Protein AF-0000000082330035 (afdb_homodimer)

Structure (mmCIF, N/CA/C/O backbone):
data_AF-0000000082330035-model_v1
#
loop_
_entity.id
_entity.type
_entity.pdbx_description
1 polymer 'Zinc-binding dehydrogenase'
#
loop_
_atom_site.group_PDB
_atom_site.id
_atom_site.type_symbol
_atom_site.label_atom_id
_atom_site.label_alt_id
_atom_site.label_comp_id
_atom_site.label_asym_id
_atom_site.label_entity_id
_atom_site.label_seq_id
_atom_site.pdbx_PDB_ins_code
_atom_site.Cartn_x
_atom_site.Cartn_y
_atom_site.Cartn_z
_atom_site.occupancy
_atom_site.B_iso_or_equiv
_atom_site.auth_seq_id
_atom_site.auth_comp_id
_atom_site.auth_asym_id
_atom_site.auth_atom_id
_atom_site.pdbx_PDB_model_num
ATOM 1 N N . MET A 1 1 ? -14.81 37.799 28.796 1 65.06 1 MET A N 1
ATOM 2 C CA . MET A 1 1 ? -14.021 37.525 27.598 1 65.06 1 MET A CA 1
ATOM 3 C C . MET A 1 1 ? -14.548 38.318 26.406 1 65.06 1 MET A C 1
ATOM 5 O O . MET A 1 1 ? -15.734 38.647 26.349 1 65.06 1 MET A O 1
ATOM 9 N N . ALA A 1 2 ? -13.606 38.836 25.528 1 78.05 2 ALA A N 1
ATOM 10 C CA . ALA A 1 2 ? -13.994 39.592 24.34 1 78.05 2 ALA A CA 1
ATOM 11 C C . ALA A 1 2 ? -14.872 38.752 23.417 1 78.05 2 ALA A C 1
ATOM 13 O O . ALA A 1 2 ? -14.653 37.548 23.268 1 78.05 2 ALA A O 1
ATOM 14 N N . SER A 1 3 ? -15.915 39.296 22.915 1 93.76 3 SER A N 1
ATOM 15 C CA . SER A 1 3 ? -16.848 38.614 22.023 1 93.76 3 SER A CA 1
ATOM 16 C C . SER A 1 3 ? -16.321 38.583 20.592 1 93.76 3 SER A C 1
ATOM 18 O O . SER A 1 3 ? -16.817 37.821 19.76 1 93.76 3 SER A O 1
ATOM 20 N N . GLU A 1 4 ? -15.315 39.419 20.377 1 96.88 4 GLU A N 1
ATOM 21 C CA . GLU A 1 4 ? -14.736 39.501 19.039 1 96.88 4 GLU A CA 1
ATOM 22 C C . GLU A 1 4 ? -13.227 39.279 19.076 1 96.88 4 GLU A C 1
ATOM 24 O O . GLU A 1 4 ? -12.595 39.449 20.12 1 96.88 4 GLU A O 1
ATOM 29 N N . MET A 1 5 ? -12.756 38.856 17.929 1 97.4 5 MET A N 1
ATOM 30 C CA . MET A 1 5 ? -11.322 38.603 17.821 1 97.4 5 MET A CA 1
ATOM 31 C C . MET A 1 5 ? -10.791 39.057 16.465 1 97.4 5 MET A C 1
ATOM 33 O O . MET A 1 5 ? -11.558 39.217 15.515 1 97.4 5 MET A O 1
ATOM 37 N N . THR A 1 6 ? -9.503 39.283 16.487 1 97.59 6 THR A N 1
ATOM 38 C CA . THR A 1 6 ? -8.8 39.518 15.231 1 97.59 6 THR A CA 1
ATOM 39 C C . THR A 1 6 ? -8.511 38.2 14.518 1 97.59 6 THR A C 1
ATOM 41 O O . THR A 1 6 ? -8.128 37.215 15.154 1 97.59 6 THR A O 1
ATOM 44 N N . ALA A 1 7 ? -8.755 38.134 13.197 1 98.23 7 ALA A N 1
ATOM 45 C CA . ALA A 1 7 ? -8.444 36.986 12.35 1 98.23 7 ALA A CA 1
ATOM 46 C C . ALA A 1 7 ? -7.898 37.434 10.997 1 98.23 7 ALA A C 1
ATOM 48 O O . ALA A 1 7 ? -8.143 38.562 10.564 1 98.23 7 ALA A O 1
ATOM 49 N N . HIS A 1 8 ? -7.078 36.693 10.404 1 98.57 8 HIS A N 1
ATOM 50 C CA . HIS A 1 8 ? -6.641 36.85 9.022 1 98.57 8 HIS A CA 1
ATOM 51 C C . HIS A 1 8 ? -7.364 35.873 8.101 1 98.57 8 HIS A C 1
ATOM 53 O O . HIS A 1 8 ? -7.158 34.66 8.19 1 98.57 8 HIS A O 1
ATOM 59 N N . VAL A 1 9 ? -8.205 36.363 7.219 1 98.65 9 VAL A N 1
ATOM 60 C CA . VAL A 1 9 ? -9.11 35.502 6.463 1 98.65 9 VAL A CA 1
ATOM 61 C C . VAL A 1 9 ? -8.943 35.762 4.968 1 98.65 9 VAL A C 1
ATOM 63 O O . VAL A 1 9 ? -8.337 36.76 4.569 1 98.65 9 VAL A O 1
ATOM 66 N N . ILE A 1 10 ? -9.384 34.821 4.184 1 98.69 10 ILE A N 1
ATOM 67 C CA . ILE A 1 10 ? -9.571 35.047 2.755 1 98.69 10 ILE A CA 1
ATOM 68 C C . ILE A 1 10 ? -11.06 35.01 2.417 1 98.69 10 ILE A C 1
ATOM 70 O O . ILE A 1 10 ? -11.814 34.222 2.994 1 98.69 10 ILE A O 1
ATOM 74 N N . GLU A 1 11 ? -11.512 35.899 1.521 1 98.32 11 GLU A N 1
ATOM 75 C CA . GLU A 1 11 ? -12.903 35.945 1.08 1 98.32 11 GLU A CA 1
ATOM 76 C C . GLU A 1 11 ? -13.08 35.244 -0.264 1 98.32 11 GLU A C 1
ATOM 78 O O . GLU A 1 11 ? -14.207 34.975 -0.686 1 98.32 11 GLU A O 1
ATOM 83 N N . GLU A 1 12 ? -12.011 34.975 -0.897 1 98.4 12 GLU A N 1
ATOM 84 C CA . GLU A 1 12 ? -11.926 34.282 -2.179 1 98.4 12 GLU A CA 1
ATOM 85 C C . GLU A 1 12 ? -10.54 33.677 -2.388 1 98.4 12 GLU A C 1
ATOM 87 O O . GLU A 1 12 ? -9.583 34.055 -1.71 1 98.4 12 GLU A O 1
ATOM 92 N N . PHE A 1 13 ? -10.519 32.781 -3.251 1 98.57 13 PHE A N 1
ATOM 93 C CA . PHE A 1 13 ? -9.227 32.204 -3.605 1 98.57 13 PHE A CA 1
ATOM 94 C C . PHE A 1 13 ? -8.356 33.228 -4.323 1 98.57 13 PHE A C 1
ATOM 96 O O . PHE A 1 13 ? -8.869 34.162 -4.943 1 98.57 13 PHE A O 1
ATOM 103 N N . GLY A 1 14 ? -6.985 33.051 -4.238 1 98.2 14 GLY A N 1
ATOM 104 C CA . GLY A 1 14 ? -6.116 33.978 -4.947 1 98.2 14 GLY A CA 1
ATOM 105 C C . GLY A 1 14 ? -4.661 33.868 -4.531 1 98.2 14 GLY A C 1
ATOM 106 O O . GLY A 1 14 ? -4.271 32.906 -3.867 1 98.2 14 GLY A O 1
ATOM 107 N N . ASP A 1 15 ? -3.872 34.859 -5.016 1 97.94 15 ASP A N 1
ATOM 108 C CA . ASP A 1 15 ? -2.472 34.965 -4.619 1 97.94 15 ASP A CA 1
ATOM 109 C C . ASP A 1 15 ? -2.346 35.385 -3.156 1 97.94 15 ASP A C 1
ATOM 111 O O . ASP A 1 15 ? -3.348 35.671 -2.498 1 97.94 15 ASP A O 1
ATOM 115 N N . PRO A 1 16 ? -1.198 35.431 -2.583 1 98.11 16 PRO A N 1
ATOM 116 C CA . PRO A 1 16 ? -1.013 35.662 -1.148 1 98.11 16 PRO A CA 1
ATOM 117 C C . PRO A 1 16 ? -1.613 36.986 -0.682 1 98.11 16 PRO A C 1
ATOM 119 O O . PRO A 1 16 ? -1.894 37.156 0.508 1 98.11 16 PRO A O 1
ATOM 122 N N . ASP A 1 17 ? -1.879 37.882 -1.517 1 97.7 17 ASP A N 1
ATOM 123 C CA . ASP A 1 17 ? -2.379 39.201 -1.14 1 97.7 17 ASP A CA 1
ATOM 124 C C . ASP A 1 17 ? -3.87 39.151 -0.816 1 97.7 17 ASP A C 1
ATOM 126 O O . ASP A 1 17 ? -4.457 40.158 -0.413 1 97.7 17 ASP A O 1
ATOM 130 N N . VAL A 1 18 ? -4.486 38.016 -0.897 1 98.42 18 VAL A N 1
ATOM 131 C CA . VAL A 1 18 ? -5.922 37.875 -0.679 1 98.42 18 VAL A CA 1
ATOM 132 C C . VAL A 1 18 ? -6.222 37.898 0.818 1 98.42 18 VAL A C 1
ATOM 134 O O . VAL A 1 18 ? -7.378 38.039 1.224 1 98.42 18 VAL A O 1
ATOM 137 N N . PHE A 1 19 ? -5.236 37.755 1.682 1 98.6 19 PHE A N 1
ATOM 138 C CA . PHE A 1 19 ? -5.467 37.757 3.122 1 98.6 19 PHE A CA 1
ATOM 139 C C . PHE A 1 19 ? -5.907 39.136 3.597 1 98.6 19 PHE A C 1
ATOM 141 O O . PHE A 1 19 ? -5.345 40.151 3.18 1 98.6 19 PHE A O 1
ATOM 148 N N . GLU A 1 20 ? -6.843 39.16 4.507 1 98.18 20 GLU A N 1
ATOM 149 C CA . GLU A 1 20 ? -7.323 40.387 5.136 1 98.18 20 GLU A CA 1
ATOM 150 C C . GLU A 1 20 ? -7.439 40.222 6.648 1 98.18 20 GLU A C 1
ATOM 152 O O . GLU A 1 20 ? -7.97 39.219 7.13 1 98.18 20 GLU A O 1
ATOM 157 N N . ARG A 1 21 ? -6.9 41.159 7.326 1 97.84 21 ARG A N 1
ATOM 158 C CA . ARG A 1 21 ? -7.135 41.24 8.764 1 97.84 21 ARG A CA 1
ATOM 159 C C . ARG A 1 21 ? -8.544 41.742 9.06 1 97.84 21 ARG A C 1
ATOM 161 O O . ARG A 1 21 ? -8.958 42.784 8.547 1 97.84 21 ARG A O 1
ATOM 168 N N . THR A 1 22 ? -9.244 41.019 9.814 1 97.67 22 THR A N 1
ATOM 169 C CA . THR A 1 22 ? -10.625 41.401 10.088 1 97.67 22 THR A CA 1
ATOM 170 C C . THR A 1 22 ? -11.01 41.047 11.521 1 97.67 22 THR A C 1
ATOM 172 O O . THR A 1 22 ? -10.193 40.513 12.275 1 97.67 22 THR A O 1
ATOM 175 N N . THR A 1 23 ? -12.153 41.515 11.902 1 97.66 23 THR A N 1
ATOM 176 C CA . THR A 1 23 ? -12.735 41.19 13.199 1 97.66 23 THR A CA 1
ATOM 177 C C . THR A 1 23 ? -13.889 40.203 13.042 1 97.66 23 THR A C 1
ATOM 179 O O . THR A 1 23 ? -14.787 40.414 12.225 1 97.66 23 THR A O 1
ATOM 182 N N . VAL A 1 24 ? -13.779 39.132 13.763 1 97.01 24 VAL A N 1
ATOM 183 C CA . VAL A 1 24 ? -14.832 38.122 13.73 1 97.01 24 VAL A CA 1
ATOM 184 C C . VAL A 1 24 ? -15.244 37.758 15.154 1 97.01 24 VAL A C 1
ATOM 186 O O . VAL A 1 24 ? -14.579 38.145 16.118 1 97.01 24 VAL A O 1
ATOM 189 N N . ASP A 1 25 ? -16.323 37.054 15.287 1 96.6 25 ASP A N 1
ATOM 190 C CA . ASP A 1 25 ? -16.774 36.603 16.6 1 96.6 25 ASP A CA 1
ATOM 191 C C . ASP A 1 25 ? -15.84 35.535 17.165 1 96.6 25 ASP A C 1
ATOM 193 O O . ASP A 1 25 ? -15.33 34.694 16.423 1 96.6 25 ASP A O 1
ATOM 197 N N . VAL A 1 26 ? -15.66 35.621 18.427 1 97.84 26 VAL A N 1
ATOM 198 C CA . VAL A 1 26 ? -14.962 34.522 19.086 1 97.84 26 VAL A CA 1
ATOM 199 C C . VAL A 1 26 ? -15.839 33.272 19.077 1 97.84 26 VAL A C 1
ATOM 201 O O . VAL A 1 26 ? -16.982 33.305 19.538 1 97.84 26 VAL A O 1
ATOM 204 N N . PRO A 1 27 ? -15.386 32.194 18.543 1 96.79 27 PRO A N 1
ATOM 205 C CA . PRO A 1 27 ? -16.208 30.983 18.5 1 96.79 27 PRO A CA 1
ATOM 206 C C . PRO A 1 27 ? -16.306 30.288 19.855 1 96.79 27 PRO A C 1
ATOM 208 O O . PRO A 1 27 ? -15.325 30.242 20.602 1 96.79 27 PRO A O 1
ATOM 211 N N . ASP A 1 28 ? -17.439 29.787 20.169 1 97.19 28 ASP A N 1
ATOM 212 C CA . ASP A 1 28 ? -17.619 28.952 21.353 1 97.19 28 ASP A CA 1
ATOM 213 C C . ASP A 1 28 ? -17.416 27.476 21.02 1 97.19 28 ASP A C 1
ATOM 215 O O . ASP A 1 28 ? -17.849 27.006 19.965 1 97.19 28 ASP A O 1
ATOM 219 N N . PRO A 1 29 ? -16.759 26.794 21.918 1 98.13 29 PRO A N 1
ATOM 220 C CA . PRO A 1 29 ? -16.611 25.362 21.65 1 98.13 29 PRO A CA 1
ATOM 221 C C . PRO A 1 29 ? -17.905 24.582 21.874 1 98.13 29 PRO A C 1
ATOM 223 O O . PRO A 1 29 ? -18.667 24.895 22.792 1 98.13 29 PRO A O 1
ATOM 226 N N . GLY A 1 30 ? -18.182 23.64 21 1 98.17 30 GLY A N 1
ATOM 227 C CA . GLY A 1 30 ? -19.252 22.683 21.238 1 98.17 30 GLY A CA 1
ATOM 228 C C . GLY A 1 30 ? -18.931 21.692 22.341 1 98.17 30 GLY A C 1
ATOM 229 O O . GLY A 1 30 ? -17.868 21.768 22.961 1 98.17 30 GLY A O 1
ATOM 230 N N . PRO A 1 31 ? -19.82 20.72 22.573 1 98.43 31 PRO A N 1
ATOM 231 C CA . PRO A 1 31 ? -19.695 19.807 23.712 1 98.43 31 PRO A CA 1
ATOM 232 C C . PRO A 1 31 ? -18.405 18.991 23.676 1 98.43 31 PRO A C 1
ATOM 234 O O . PRO A 1 31 ? -17.806 18.73 24.722 1 98.43 31 PRO A O 1
ATOM 237 N N . GLU A 1 32 ? -17.936 18.617 22.525 1 98.56 32 GLU A N 1
ATOM 238 C CA . GLU A 1 32 ? -16.76 17.761 22.401 1 98.56 32 GLU A CA 1
ATOM 239 C C . GLU A 1 32 ? -15.558 18.546 21.884 1 98.56 32 GLU A C 1
ATOM 241 O O . GLU A 1 32 ? -14.599 17.961 21.376 1 98.56 32 GLU A O 1
ATOM 246 N N . GLU A 1 33 ? -15.603 19.863 22.005 1 98.73 33 GLU A N 1
ATOM 247 C CA . GLU A 1 33 ? -14.583 20.737 21.432 1 98.73 33 GLU A CA 1
ATOM 248 C C . GLU A 1 33 ? -13.883 21.552 22.516 1 98.73 33 GLU A C 1
ATOM 250 O O . GLU A 1 33 ? -14.377 21.654 23.64 1 98.73 33 GLU A O 1
ATOM 255 N N . ILE A 1 34 ? -12.748 22.08 22.179 1 98.85 34 ILE A N 1
ATOM 256 C CA . ILE A 1 34 ? -12.08 23.063 23.026 1 98.85 34 ILE A CA 1
ATOM 257 C C . ILE A 1 34 ? -11.738 24.304 22.204 1 98.85 34 ILE A C 1
ATOM 259 O O . ILE A 1 34 ? -11.629 24.233 20.977 1 98.85 34 ILE A O 1
ATOM 263 N N . ARG A 1 35 ? -11.619 25.367 22.871 1 98.77 35 ARG A N 1
ATOM 264 C CA . ARG A 1 35 ? -11.111 26.607 22.293 1 98.77 35 ARG A CA 1
ATOM 265 C C . ARG A 1 35 ? -9.7 26.905 22.788 1 98.77 35 ARG A C 1
ATOM 267 O O . ARG A 1 35 ? -9.419 26.791 23.983 1 98.77 35 ARG A O 1
ATOM 274 N N . VAL A 1 36 ? -8.901 27.21 21.942 1 98.87 36 VAL A N 1
ATOM 275 C CA . VAL A 1 36 ? -7.49 27.44 22.235 1 98.87 36 VAL A CA 1
ATOM 276 C C . VAL A 1 36 ? -7.112 28.873 21.869 1 98.87 36 VAL A C 1
ATOM 278 O O . VAL A 1 36 ? -7.41 29.338 20.766 1 98.87 36 VAL A O 1
ATOM 281 N N . GLU A 1 37 ? -6.574 29.595 22.804 1 98.83 37 GLU A N 1
ATOM 282 C CA . GLU A 1 37 ? -5.901 30.85 22.483 1 98.83 37 GLU A CA 1
ATOM 283 C C . GLU A 1 37 ? -4.611 30.602 21.707 1 98.83 37 GLU A C 1
ATOM 285 O O . GLU A 1 37 ? -3.665 30.016 22.237 1 98.83 37 GLU A O 1
ATOM 290 N N . VAL A 1 38 ? -4.577 31.087 20.499 1 98.88 38 VAL A N 1
ATOM 291 C CA . VAL A 1 38 ? -3.506 30.72 19.578 1 98.88 38 VAL A CA 1
ATOM 292 C C . VAL A 1 38 ? -2.235 31.49 19.929 1 98.88 38 VAL A C 1
ATOM 294 O O . VAL A 1 38 ? -2.243 32.722 19.981 1 98.88 38 VAL A O 1
ATOM 297 N N . VAL A 1 39 ? -1.237 30.744 20.141 1 98.9 39 VAL A N 1
ATOM 298 C CA . VAL A 1 39 ? 0.076 31.334 20.375 1 98.9 39 VAL A CA 1
ATOM 299 C C . VAL A 1 39 ? 0.863 31.38 19.067 1 98.9 39 VAL A C 1
ATOM 301 O O . VAL A 1 39 ? 1.563 32.357 18.79 1 98.9 39 VAL A O 1
ATOM 304 N N . ALA A 1 40 ? 0.747 30.339 18.273 1 98.93 40 ALA A N 1
ATOM 305 C CA . ALA A 1 40 ? 1.479 30.269 17.011 1 98.93 40 ALA A CA 1
ATOM 306 C C . ALA A 1 40 ? 0.829 29.274 16.054 1 98.93 40 ALA A C 1
ATOM 308 O O . ALA A 1 40 ? 0.046 28.42 16.475 1 98.93 40 ALA A O 1
ATOM 309 N N . THR A 1 41 ? 1.063 29.417 14.818 1 98.87 41 THR A N 1
ATOM 310 C CA . THR A 1 41 ? 0.762 28.48 13.741 1 98.87 41 THR A CA 1
ATOM 311 C C . THR A 1 41 ? 1.962 28.321 12.812 1 98.87 41 THR A C 1
ATOM 313 O O . THR A 1 41 ? 2.988 28.978 12.996 1 98.87 41 THR A O 1
ATOM 316 N N . SER A 1 42 ? 1.9 27.393 11.887 1 98.8 42 SER A N 1
ATOM 317 C CA . SER A 1 42 ? 2.96 27.217 10.9 1 98.8 42 SER A CA 1
ATOM 318 C C . SER A 1 42 ? 2.386 26.976 9.508 1 98.8 42 SER A C 1
ATOM 320 O O . SER A 1 42 ? 1.212 26.627 9.367 1 98.8 42 SER A O 1
ATOM 322 N N . LEU A 1 43 ? 3.212 27.254 8.529 1 98.52 43 LEU A N 1
ATOM 323 C CA . LEU A 1 43 ? 2.78 27.137 7.14 1 98.52 43 LEU A CA 1
ATOM 324 C C . LEU A 1 43 ? 3.007 25.723 6.617 1 98.52 43 LEU A C 1
ATOM 326 O O . LEU A 1 43 ? 4.057 25.125 6.866 1 98.52 43 LEU A O 1
ATOM 330 N N . ASN A 1 44 ? 2.062 25.208 5.959 1 97.51 44 ASN A N 1
ATOM 331 C CA . ASN A 1 44 ? 2.14 23.954 5.216 1 97.51 44 ASN A CA 1
ATOM 332 C C . ASN A 1 44 ? 1.724 24.138 3.76 1 97.51 44 ASN A C 1
ATOM 334 O O . ASN A 1 44 ? 0.959 25.049 3.439 1 97.51 44 ASN A O 1
ATOM 338 N N . PRO A 1 45 ? 2.174 23.288 2.869 1 95.11 45 PRO A N 1
ATOM 339 C CA . PRO A 1 45 ? 1.754 23.373 1.468 1 95.11 45 PRO A CA 1
ATOM 340 C C . PRO A 1 45 ? 0.236 23.333 1.304 1 95.11 45 PRO A C 1
ATOM 342 O O . PRO A 1 45 ? -0.313 24.019 0.438 1 95.11 45 PRO A O 1
ATOM 345 N N . VAL A 1 46 ? -0.459 22.586 2.106 1 95.54 46 VAL A N 1
ATOM 346 C CA . VAL A 1 46 ? -1.911 22.476 2.01 1 95.54 46 VAL A CA 1
ATOM 347 C C . VAL A 1 46 ? -2.55 23.843 2.241 1 95.54 46 VAL A C 1
ATOM 349 O O . VAL A 1 46 ? -3.587 24.159 1.653 1 95.54 46 VAL A O 1
ATOM 352 N N . ASP A 1 47 ? -1.92 24.675 3.024 1 97.75 47 ASP A N 1
ATOM 353 C CA . ASP A 1 47 ? -2.452 26.004 3.31 1 97.75 47 ASP A CA 1
ATOM 354 C C . ASP A 1 47 ? -2.499 26.861 2.047 1 97.75 47 ASP A C 1
ATOM 356 O O . ASP A 1 47 ? -3.526 27.471 1.743 1 97.75 47 ASP A O 1
ATOM 360 N N . TYR A 1 48 ? -1.377 26.912 1.337 1 97.14 48 TYR A N 1
ATOM 361 C CA . TYR A 1 48 ? -1.398 27.786 0.17 1 97.14 48 TYR A CA 1
ATOM 362 C C . TYR A 1 48 ? -2.1 27.113 -1.003 1 97.14 48 TYR A C 1
ATOM 364 O O . TYR A 1 48 ? -2.604 27.789 -1.904 1 97.14 48 TYR A O 1
ATOM 372 N N . LYS A 1 49 ? -2.173 25.783 -1.035 1 95.42 49 LYS A N 1
ATOM 373 C CA . LYS A 1 49 ? -2.983 25.132 -2.061 1 95.42 49 LYS A CA 1
ATOM 374 C C . LYS A 1 49 ? -4.463 25.46 -1.883 1 95.42 49 LYS A C 1
ATOM 376 O O . LYS A 1 49 ? -5.18 25.668 -2.864 1 95.42 49 LYS A O 1
ATOM 381 N N . ILE A 1 50 ? -4.912 25.443 -0.65 1 97.25 50 ILE A N 1
ATOM 382 C CA . ILE A 1 50 ? -6.286 25.835 -0.358 1 97.25 50 ILE A CA 1
ATOM 383 C C . ILE A 1 50 ? -6.496 27.3 -0.735 1 97.25 50 ILE A C 1
ATOM 385 O O . ILE A 1 50 ? -7.455 27.637 -1.434 1 97.25 50 ILE A O 1
ATOM 389 N N . ARG A 1 51 ? -5.611 28.118 -0.342 1 98.41 51 ARG A N 1
ATOM 390 C CA . ARG A 1 51 ? -5.724 29.546 -0.619 1 98.41 51 ARG A CA 1
ATOM 391 C C . ARG A 1 51 ? -5.836 29.806 -2.118 1 98.41 51 ARG A C 1
ATOM 393 O O . ARG A 1 51 ? -6.626 30.648 -2.55 1 98.41 51 ARG A O 1
ATOM 400 N N . GLN A 1 52 ? -5.088 29.05 -2.893 1 98.02 52 GLN A N 1
ATOM 401 C CA . GLN A 1 52 ? -5.014 29.214 -4.341 1 98.02 52 GLN A CA 1
ATOM 402 C C . GLN A 1 52 ? -6.272 28.681 -5.02 1 98.02 52 GLN A C 1
ATOM 404 O O . GLN A 1 52 ? -6.51 28.953 -6.199 1 98.02 52 GLN A O 1
ATOM 409 N N . GLY A 1 53 ? -7.048 27.914 -4.346 1 97.18 53 GLY A N 1
ATOM 410 C CA . GLY A 1 53 ? -8.198 27.257 -4.948 1 97.18 53 GLY A CA 1
ATOM 411 C C . GLY A 1 53 ? -7.834 25.994 -5.706 1 97.18 53 GLY A C 1
ATOM 412 O O . GLY A 1 53 ? -8.598 25.531 -6.554 1 97.18 53 GLY A O 1
ATOM 413 N N . ALA A 1 54 ? -6.684 25.451 -5.432 1 93.52 54 ALA A N 1
ATOM 414 C CA . ALA A 1 54 ? -6.242 24.229 -6.1 1 93.52 54 ALA A CA 1
ATOM 415 C C . ALA A 1 54 ? -6.979 23.009 -5.555 1 93.52 54 ALA A C 1
ATOM 417 O O . ALA A 1 54 ? -7.131 22.004 -6.254 1 93.52 54 ALA A O 1
ATOM 418 N N . ILE A 1 55 ? -7.41 23.053 -4.293 1 93.23 55 ILE A N 1
ATOM 419 C CA . ILE A 1 55 ? -8.207 22.021 -3.638 1 93.23 55 ILE A CA 1
ATOM 420 C C . ILE A 1 55 ? -9.393 22.661 -2.921 1 93.23 55 ILE A C 1
ATOM 422 O O . ILE A 1 55 ? -9.487 22.606 -1.692 1 93.23 55 ILE A O 1
ATOM 426 N N . PRO A 1 56 ? -10.255 23.118 -3.669 1 94.08 56 PRO A N 1
ATOM 427 C CA . PRO A 1 56 ? -11.341 23.928 -3.112 1 94.08 56 PRO A CA 1
ATOM 428 C C . PRO A 1 56 ? -12.21 23.151 -2.126 1 94.08 56 PRO A C 1
ATOM 430 O O . PRO A 1 56 ? -12.757 23.736 -1.186 1 94.08 56 PRO A O 1
ATOM 433 N N . ASP A 1 57 ? -12.274 21.896 -2.282 1 93.24 57 ASP A N 1
ATOM 434 C CA . A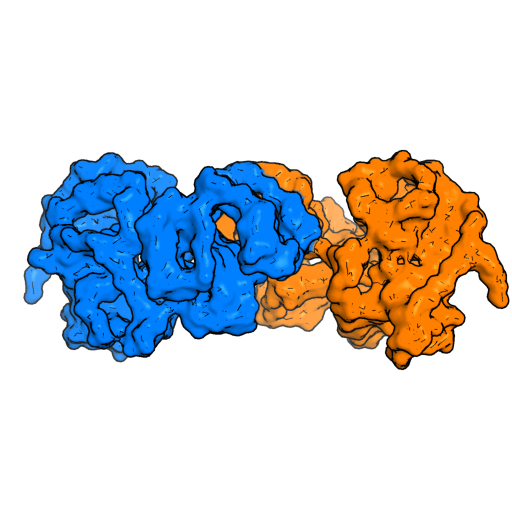SP A 1 57 ? -13.12 21.074 -1.422 1 93.24 57 ASP A CA 1
ATOM 435 C C . ASP A 1 57 ? -12.559 21.005 -0.004 1 93.24 57 ASP A C 1
ATOM 437 O O . ASP A 1 57 ? -13.257 20.597 0.927 1 93.24 57 ASP A O 1
ATOM 441 N N . PHE A 1 58 ? -11.35 21.391 0.173 1 95.75 58 PHE A N 1
ATOM 442 C CA . PHE A 1 58 ? -10.707 21.378 1.482 1 95.75 58 PHE A CA 1
ATOM 443 C C . PHE A 1 58 ? -10.904 22.711 2.194 1 95.75 58 PHE A C 1
ATOM 445 O O . PHE A 1 58 ? -10.656 22.821 3.397 1 95.75 58 PHE A O 1
ATOM 452 N N . 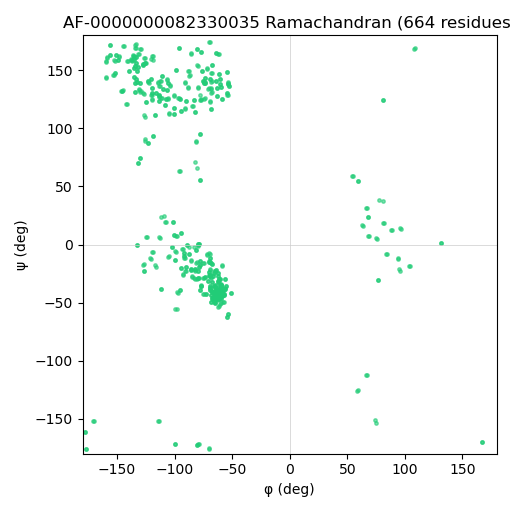ALA A 1 59 ? -11.356 23.666 1.517 1 97.31 59 ALA A N 1
ATOM 453 C CA . ALA A 1 59 ? -11.389 25.021 2.063 1 97.31 59 ALA A CA 1
ATOM 454 C C . ALA A 1 59 ? -12.48 25.159 3.121 1 97.31 59 ALA A C 1
ATOM 456 O O . ALA A 1 59 ? -13.587 24.642 2.951 1 97.31 59 ALA A O 1
ATOM 457 N N . PRO A 1 60 ? -12.184 25.876 4.229 1 97.83 60 PRO A N 1
ATOM 458 C CA . PRO A 1 60 ? -13.277 26.311 5.102 1 97.83 60 PRO A CA 1
ATOM 459 C C . PRO A 1 60 ? -14.259 27.244 4.397 1 97.83 60 PRO A C 1
ATOM 461 O O . PRO A 1 60 ? -13.961 27.758 3.316 1 97.83 60 PRO A O 1
ATOM 464 N N . GLU A 1 61 ? -15.374 27.397 4.991 1 97.26 61 GLU A N 1
ATOM 465 C CA . GLU A 1 61 ? -16.331 28.357 4.45 1 97.26 61 GLU A CA 1
ATOM 466 C C . GLU A 1 61 ? -15.78 29.779 4.508 1 97.26 61 GLU A C 1
ATOM 468 O O . GLU A 1 61 ? -15.169 30.173 5.504 1 97.26 61 GLU A O 1
ATOM 473 N N . PHE A 1 62 ? -16.026 30.514 3.534 1 97.51 62 PHE A N 1
ATOM 474 C CA . PHE A 1 62 ? -15.614 31.913 3.515 1 97.51 62 PHE A CA 1
ATOM 475 C C . PHE A 1 62 ? -16.462 32.74 4.473 1 97.51 62 PHE A C 1
ATOM 477 O O . PHE A 1 62 ? -17.662 32.499 4.615 1 97.51 62 PHE A O 1
ATOM 484 N N . PRO A 1 63 ? -15.977 33.868 5.08 1 97.96 63 PRO A N 1
ATOM 485 C CA . PRO A 1 63 ? -14.544 34.163 5.142 1 97.96 63 PRO A CA 1
ATOM 486 C C . PRO A 1 63 ? -13.745 33.066 5.842 1 97.96 63 PRO A C 1
ATOM 488 O O . PRO A 1 63 ? -14.067 32.688 6.971 1 97.96 63 PRO A O 1
ATOM 491 N N . ALA A 1 64 ? -12.752 32.571 5.138 1 98.59 64 ALA A N 1
ATOM 492 C CA . ALA A 1 64 ? -12.038 31.378 5.586 1 98.59 64 ALA A CA 1
ATOM 493 C C . ALA A 1 64 ? -10.779 31.752 6.362 1 98.59 64 ALA A C 1
ATOM 495 O O . ALA A 1 64 ? -9.941 32.51 5.869 1 98.59 64 ALA A O 1
ATOM 496 N N . THR A 1 65 ? -10.656 31.257 7.562 1 98.75 65 THR A N 1
ATOM 497 C CA . THR A 1 65 ? -9.402 31.285 8.306 1 98.75 65 THR A CA 1
ATOM 498 C C . THR A 1 65 ? -8.58 30.03 8.029 1 98.75 65 THR A C 1
ATOM 500 O O . THR A 1 65 ? -9.034 28.914 8.291 1 98.75 65 THR A O 1
ATOM 503 N N . LEU A 1 66 ? -7.374 30.228 7.571 1 98.6 66 LEU A N 1
ATOM 504 C CA . LEU A 1 66 ? -6.551 29.1 7.151 1 98.6 66 LEU A CA 1
ATOM 505 C C . LEU A 1 66 ? -5.554 28.718 8.24 1 98.6 66 LEU A C 1
ATOM 507 O O . LEU A 1 66 ? -5.722 29.096 9.401 1 98.6 66 LEU A O 1
ATOM 511 N N . HIS A 1 67 ? -4.621 27.79 7.845 1 98.77 67 HIS A N 1
ATOM 512 C CA . HIS A 1 67 ? -3.552 27.208 8.648 1 98.77 67 HIS A CA 1
ATOM 513 C C . HIS A 1 67 ? -4.075 26.075 9.525 1 98.77 67 HIS A C 1
ATOM 515 O O . HIS A 1 67 ? -4.919 26.298 10.396 1 98.77 67 HIS A O 1
ATOM 521 N N . CYS A 1 68 ? -3.456 24.942 9.365 1 98.7 68 CYS A N 1
ATOM 522 C CA . CYS A 1 68 ? -3.908 23.704 9.989 1 98.7 68 CYS A CA 1
ATOM 523 C C . CYS A 1 68 ? -3.223 23.489 11.333 1 98.7 68 CYS A C 1
ATOM 525 O O . CYS A 1 68 ? -3.787 22.858 12.229 1 98.7 68 CYS A O 1
ATOM 527 N N . ASP A 1 69 ? -2.064 24.039 11.518 1 98.84 69 ASP A N 1
ATOM 528 C CA . ASP A 1 69 ? -1.26 23.855 12.722 1 98.84 69 ASP A CA 1
ATOM 529 C C . ASP A 1 69 ? -1.633 24.877 13.793 1 98.84 69 ASP A C 1
ATOM 531 O O . ASP A 1 69 ? -1.874 26.046 13.486 1 98.84 69 ASP A O 1
ATOM 535 N N . VAL A 1 70 ? -1.55 24.401 15.017 1 98.9 70 VAL A N 1
ATOM 536 C CA . VAL A 1 70 ? -1.717 25.384 16.082 1 98.9 70 VAL A CA 1
ATOM 537 C C . VAL A 1 70 ? -0.971 24.924 17.333 1 98.9 70 VAL A C 1
ATOM 539 O O . VAL A 1 70 ? -0.864 23.723 17.593 1 98.9 70 VAL A O 1
ATOM 542 N N . ALA A 1 71 ? -0.442 25.801 18.067 1 98.94 71 ALA A N 1
ATOM 543 C CA . ALA A 1 71 ? -0.055 25.661 19.468 1 98.94 71 ALA A CA 1
ATOM 544 C C . ALA A 1 71 ? -0.599 26.814 20.306 1 98.94 71 ALA A C 1
ATOM 546 O O . ALA A 1 71 ? -0.596 27.966 19.864 1 98.94 71 ALA A O 1
ATOM 547 N N . GLY A 1 72 ? -1.064 26.506 21.459 1 98.9 72 GLY A N 1
ATOM 548 C CA . GLY A 1 72 ? -1.654 27.55 22.28 1 98.9 72 GLY A CA 1
ATOM 549 C C . GLY A 1 72 ? -2.12 27.052 23.636 1 98.9 72 GLY A C 1
ATOM 550 O O . GLY A 1 72 ? -1.633 26.033 24.129 1 98.9 72 GLY A O 1
ATOM 551 N N . VAL A 1 73 ? -2.999 27.874 24.229 1 98.9 73 VAL A N 1
ATOM 552 C CA . VAL A 1 73 ? -3.484 27.603 25.578 1 98.9 73 VAL A CA 1
ATOM 553 C C . VAL A 1 73 ? -5.001 27.429 25.556 1 98.9 73 VAL A C 1
ATOM 555 O O . VAL A 1 73 ? -5.719 28.256 24.99 1 98.9 73 VAL A O 1
ATOM 558 N N . VAL A 1 74 ? -5.422 26.346 26.171 1 98.9 74 VAL A N 1
ATOM 559 C CA . VAL A 1 74 ? -6.861 26.119 26.251 1 98.9 74 VAL A CA 1
ATOM 560 C C . VAL A 1 74 ? -7.517 27.235 27.061 1 98.9 74 VAL A C 1
ATOM 562 O O . VAL A 1 74 ? -7.096 27.526 28.183 1 98.9 74 VAL A O 1
ATOM 565 N N . ASP A 1 75 ? -8.522 27.793 26.443 1 97.78 75 ASP A N 1
ATOM 566 C CA . ASP A 1 75 ? -9.173 28.89 27.153 1 97.78 75 ASP A CA 1
ATOM 567 C C . ASP A 1 75 ? -10.622 28.544 27.486 1 97.78 75 ASP A C 1
ATOM 569 O O . ASP A 1 75 ? -11.238 29.186 28.34 1 97.78 75 ASP A O 1
ATOM 573 N N . ALA A 1 76 ? -11.183 27.591 26.817 1 98.35 76 ALA A N 1
ATOM 574 C CA . ALA A 1 76 ? -12.525 27.088 27.096 1 98.35 76 ALA A CA 1
ATOM 575 C C . ALA A 1 76 ? -12.656 25.621 26.694 1 98.35 76 ALA A C 1
ATOM 577 O O . ALA A 1 76 ? -12.02 25.175 25.737 1 98.35 76 ALA A O 1
ATOM 578 N N . VAL A 1 77 ? -13.487 24.886 27.447 1 98.47 77 VAL A N 1
ATOM 579 C CA . VAL A 1 77 ? -13.658 23.454 27.225 1 98.47 77 VAL A CA 1
ATOM 580 C C . VAL A 1 77 ? -15.146 23.117 27.153 1 98.47 77 VAL A C 1
ATOM 582 O O . VAL A 1 77 ? -15.943 23.623 27.946 1 98.47 77 VAL A O 1
ATOM 585 N N . GLY A 1 78 ? -15.503 22.313 26.133 1 98.39 78 GLY A N 1
ATOM 586 C CA . GLY A 1 78 ? -16.874 21.839 26.042 1 98.39 78 GLY A CA 1
ATOM 587 C C . GLY A 1 78 ? -17.272 20.937 27.195 1 98.39 78 GLY A C 1
ATOM 588 O O . GLY A 1 78 ? -16.413 20.354 27.859 1 98.39 78 GLY A O 1
ATOM 589 N N . GLU A 1 79 ? -18.586 20.731 27.322 1 98 79 GLU A N 1
ATOM 590 C CA . GLU A 1 79 ? -19.134 20.05 28.491 1 98 79 GLU A CA 1
ATOM 591 C C . GLU A 1 79 ? -18.779 18.566 28.482 1 98 79 GLU A C 1
ATOM 593 O O . GLU A 1 79 ? -18.733 17.927 29.535 1 98 79 GLU A O 1
ATOM 598 N N . ALA A 1 80 ? -18.486 17.98 27.322 1 98.19 80 ALA A N 1
ATOM 599 C CA . ALA A 1 80 ? -18.23 16.546 27.224 1 98.19 80 ALA A CA 1
ATOM 600 C C . ALA A 1 80 ? -16.733 16.258 27.161 1 98.19 80 ALA A C 1
ATOM 602 O O . ALA A 1 80 ? -16.323 15.122 26.911 1 98.19 80 ALA A O 1
ATOM 603 N N . VAL A 1 81 ? -15.938 17.321 27.383 1 98.28 81 VAL A N 1
ATOM 604 C CA . VAL A 1 81 ? -14.488 17.176 27.312 1 98.28 81 VAL A CA 1
ATOM 605 C C . VAL A 1 81 ? -13.92 16.964 28.713 1 98.28 81 VAL A C 1
ATOM 607 O O . VAL A 1 81 ? -14.132 17.787 29.607 1 98.28 81 VAL A O 1
ATOM 610 N N . ASP A 1 82 ? -13.137 15.883 28.92 1 97.05 82 ASP A N 1
ATOM 611 C CA . ASP A 1 82 ? -12.579 15.575 30.234 1 97.05 82 ASP A CA 1
ATOM 612 C C . ASP A 1 82 ? -11.053 15.547 30.189 1 97.05 82 ASP A C 1
ATOM 614 O O . ASP A 1 82 ? -10.395 15.607 31.231 1 97.05 82 ASP A O 1
ATOM 618 N N . ASP A 1 83 ? -10.485 15.539 29.033 1 97.16 83 ASP A N 1
ATOM 619 C CA . ASP A 1 83 ? -9.052 15.289 28.91 1 97.16 83 ASP A CA 1
ATOM 620 C C . ASP A 1 83 ? -8.262 16.596 28.937 1 97.16 83 ASP A C 1
ATOM 622 O O . ASP A 1 83 ? -7.032 16.582 29.011 1 97.16 83 ASP A O 1
ATOM 626 N N . PHE A 1 84 ? -8.949 17.77 28.855 1 98.71 84 PHE A N 1
ATOM 627 C CA . PHE A 1 84 ? -8.297 19.074 28.849 1 98.71 84 PHE A CA 1
ATOM 628 C C . PHE A 1 84 ? -8.99 20.031 29.811 1 98.71 84 PHE A C 1
ATOM 630 O O . PHE A 1 84 ? -10.175 19.869 30.11 1 98.71 84 PHE A O 1
ATOM 637 N N . ALA A 1 85 ? -8.235 21.005 30.246 1 98.52 85 ALA A N 1
ATOM 638 C CA . ALA A 1 85 ? -8.743 22.079 31.095 1 98.52 85 ALA A CA 1
ATOM 639 C C . ALA A 1 85 ? -8.19 23.432 30.658 1 98.52 85 ALA A C 1
ATOM 641 O O . ALA A 1 85 ? -7.158 23.5 29.986 1 98.52 85 ALA A O 1
ATOM 642 N N . GLU A 1 86 ? -8.917 24.469 31.076 1 98.31 86 GLU A N 1
ATOM 643 C CA . GLU A 1 86 ? -8.409 25.817 30.842 1 98.31 86 GLU A CA 1
ATOM 644 C C . GLU A 1 86 ? -7.003 25.984 31.411 1 98.31 86 GLU A C 1
ATOM 646 O O . GLU A 1 86 ? -6.719 25.528 32.521 1 98.31 86 GLU A O 1
ATOM 651 N N . GLY A 1 87 ? -6.142 26.502 30.592 1 98.69 87 GLY A N 1
ATOM 652 C CA . GLY A 1 87 ? -4.775 26.714 31.041 1 98.69 87 GLY A CA 1
ATOM 653 C C . GLY A 1 87 ? -3.801 25.69 30.492 1 98.69 87 GLY A C 1
ATOM 654 O O . GLY A 1 87 ? -2.586 25.902 30.523 1 98.69 87 GLY A O 1
ATOM 655 N N . ASP A 1 88 ? -4.312 24.574 30.027 1 98.78 88 ASP A N 1
ATOM 656 C CA . ASP A 1 88 ? -3.442 23.561 29.437 1 98.78 88 ASP A CA 1
ATOM 657 C C . ASP A 1 88 ? -2.755 24.091 28.181 1 98.78 88 ASP A C 1
ATOM 659 O O . ASP A 1 88 ? -3.389 24.743 27.348 1 98.78 88 ASP A O 1
ATOM 663 N N . GLU A 1 89 ? -1.453 23.863 28.027 1 98.92 89 GLU A N 1
ATOM 664 C CA . GLU A 1 89 ? -0.731 24.112 26.782 1 98.92 89 GLU A CA 1
ATOM 665 C C . GLU A 1 89 ? -0.888 22.945 25.811 1 98.92 89 GLU A C 1
ATOM 667 O O . GLU A 1 89 ? -0.572 21.802 26.15 1 98.92 89 GLU A O 1
ATOM 672 N N . VAL A 1 90 ? -1.378 23.233 24.592 1 98.96 90 VAL A N 1
ATOM 673 C CA . VAL A 1 90 ? -1.69 22.173 23.639 1 98.96 90 VAL A CA 1
ATOM 674 C C . VAL A 1 90 ? -1.155 22.545 22.258 1 98.96 90 VAL A C 1
ATOM 676 O O . VAL A 1 90 ? -0.806 23.702 22.012 1 98.96 90 VAL A O 1
ATOM 679 N N . TYR A 1 91 ? -0.971 21.65 21.419 1 98.93 91 TYR A N 1
ATOM 680 C CA . TYR A 1 91 ? -0.756 21.797 19.983 1 98.93 91 TYR A CA 1
ATOM 681 C C . TYR A 1 91 ? -1.584 20.784 19.201 1 98.93 91 TYR A C 1
ATOM 683 O O . TYR A 1 91 ? -2.023 19.772 19.754 1 98.93 91 TYR A O 1
ATOM 691 N N . GLY A 1 92 ? -1.936 21.108 18.013 1 98.91 92 GLY A N 1
ATOM 692 C CA . GLY A 1 92 ? -2.839 20.227 17.29 1 98.91 92 GLY A CA 1
ATOM 693 C C . GLY A 1 92 ? -3.111 20.687 15.87 1 98.91 92 GLY A C 1
ATOM 694 O O . GLY A 1 92 ? -2.426 21.574 15.357 1 98.91 92 GLY A O 1
ATOM 695 N N . MET A 1 93 ? -3.992 19.989 15.181 1 98.87 93 MET A N 1
ATOM 696 C CA . MET A 1 93 ? -4.446 20.213 13.812 1 98.87 93 MET A CA 1
ATOM 697 C C . MET A 1 93 ? -5.969 20.211 13.736 1 98.87 93 MET A C 1
ATOM 699 O O . MET A 1 93 ? -6.568 19.263 13.226 1 98.87 93 MET A O 1
ATOM 703 N N . PRO A 1 94 ? -6.627 21.241 14.186 1 98.65 94 PRO A N 1
ATOM 704 C CA . PRO A 1 94 ? -8.077 21.214 14.393 1 98.65 94 PRO A CA 1
ATOM 705 C C . PRO A 1 94 ? -8.858 21.658 13.158 1 98.65 94 PRO A C 1
ATOM 707 O O . PRO A 1 94 ? -10.07 21.445 13.08 1 98.65 94 PRO A O 1
ATOM 710 N N . GLY A 1 95 ? -8.169 22.43 12.3 1 98.19 95 GLY A N 1
ATOM 711 C CA . GLY A 1 95 ? -8.857 23.065 11.187 1 98.19 95 GLY A CA 1
ATOM 712 C C . GLY A 1 95 ? -7.912 23.708 10.19 1 98.19 95 GLY A C 1
ATOM 713 O O . GLY A 1 95 ? -6.801 23.219 9.975 1 98.19 95 GLY A O 1
ATOM 714 N N . GLY A 1 96 ? -8.414 24.763 9.501 1 98.23 96 GLY A N 1
ATOM 715 C CA . GLY A 1 96 ? -7.67 25.35 8.398 1 98.23 96 GLY A CA 1
ATOM 716 C C . GLY A 1 96 ? -7.881 24.622 7.083 1 98.23 96 GLY A C 1
ATOM 717 O O . GLY A 1 96 ? -7.441 25.091 6.031 1 98.23 96 GLY A O 1
ATOM 718 N N . ALA A 1 97 ? -8.539 23.523 7.221 1 96.56 97 ALA A N 1
ATOM 719 C CA . ALA A 1 97 ? -9.069 22.672 6.159 1 96.56 97 ALA A CA 1
ATOM 720 C C . ALA A 1 97 ? -10.433 22.103 6.541 1 96.56 97 ALA A C 1
ATOM 722 O O . ALA A 1 97 ? -10.56 21.401 7.547 1 96.56 97 ALA A O 1
ATOM 723 N N . GLY A 1 98 ? -11.42 22.367 5.786 1 95.86 98 GLY A N 1
ATOM 724 C CA . GLY A 1 98 ? -12.769 21.909 6.08 1 95.86 98 GLY A CA 1
ATOM 725 C C . GLY A 1 98 ? -13.444 22.709 7.178 1 95.86 98 GLY A C 1
ATOM 726 O O . GLY A 1 98 ? -14.672 22.821 7.206 1 95.86 98 GLY A O 1
ATOM 727 N N . ARG A 1 99 ? -12.627 23.21 8.109 1 97.05 99 ARG A N 1
ATOM 728 C CA . ARG A 1 99 ? -13.067 24.033 9.231 1 97.05 99 ARG A CA 1
ATOM 729 C C . ARG A 1 99 ? -12.143 25.23 9.427 1 97.05 99 ARG A C 1
ATOM 731 O O . ARG A 1 99 ? -11.007 25.229 8.95 1 97.05 99 ARG A O 1
ATOM 738 N N . GLN A 1 100 ? -12.601 26.22 10.153 1 98.49 100 GLN A N 1
ATOM 739 C CA . GLN A 1 100 ? -11.803 27.421 10.379 1 98.49 100 GLN A CA 1
ATOM 740 C C . GLN A 1 100 ? -10.507 27.09 11.114 1 98.49 100 GLN A C 1
ATOM 742 O O . GLN A 1 100 ? -10.495 26.248 12.014 1 98.49 100 GLN A O 1
ATOM 747 N N . GLY A 1 101 ? -9.446 27.855 10.778 1 98.66 101 GLY A N 1
ATOM 748 C CA . GLY A 1 101 ? -8.118 27.468 11.227 1 98.66 101 GLY A CA 1
ATOM 749 C C . GLY A 1 101 ? -7.514 28.445 12.217 1 98.66 101 GLY A C 1
ATOM 750 O O . GLY A 1 101 ? -8.235 29.078 12.991 1 98.66 101 GLY A O 1
ATOM 751 N N . ALA A 1 102 ? -6.207 28.481 12.208 1 98.71 102 ALA A N 1
ATOM 752 C CA . ALA A 1 102 ? -5.475 28.996 13.363 1 98.71 102 ALA A CA 1
ATOM 753 C C . ALA A 1 102 ? -4.985 30.419 13.112 1 98.71 102 ALA A C 1
ATOM 755 O O . ALA A 1 102 ? -4.431 31.059 14.009 1 98.71 102 ALA A O 1
ATOM 756 N N . LEU A 1 103 ? -5.197 31.013 11.965 1 98.75 103 LEU A N 1
ATOM 757 C CA . LEU A 1 103 ? -4.773 32.386 11.714 1 98.75 103 LEU A CA 1
ATOM 758 C C . LEU A 1 103 ? -5.728 33.378 12.369 1 98.75 103 LEU A C 1
ATOM 760 O O . LEU A 1 103 ? -6.249 34.276 11.704 1 98.75 103 LEU A O 1
ATOM 764 N N . ALA A 1 104 ? -5.909 33.215 13.627 1 98.59 104 ALA A N 1
ATOM 765 C CA . ALA A 1 104 ? -6.796 34.002 14.479 1 98.59 104 ALA A CA 1
ATOM 766 C C . ALA A 1 104 ? -6.346 33.952 15.936 1 98.59 104 ALA A C 1
ATOM 768 O O . ALA A 1 104 ? -5.436 33.196 16.285 1 98.59 104 ALA A O 1
ATOM 769 N N . GLU A 1 105 ? -6.97 34.761 16.765 1 98.6 105 GLU A N 1
ATOM 770 C CA . GLU A 1 105 ? -6.596 34.783 18.176 1 98.6 105 GLU A CA 1
ATOM 771 C C . GLU A 1 105 ? -7.041 33.507 18.885 1 98.6 105 GLU A C 1
ATOM 773 O O . GLU A 1 105 ? -6.403 33.07 19.845 1 98.6 105 GLU A O 1
ATOM 778 N N . TYR A 1 106 ? -8.174 32.955 18.389 1 98.62 106 TYR A N 1
ATOM 779 C CA . TYR A 1 106 ? -8.702 31.714 18.945 1 98.62 106 TYR A CA 1
ATOM 780 C C . TYR A 1 106 ? -9.072 30.734 17.839 1 98.62 106 TYR A C 1
ATOM 782 O O . TYR A 1 106 ? -9.486 31.143 16.751 1 98.62 106 TYR A O 1
ATOM 790 N N . VAL A 1 107 ? -8.972 29.519 18.101 1 98.72 107 VAL A N 1
ATOM 791 C CA . VAL A 1 107 ? -9.443 28.462 17.213 1 98.72 107 VAL A CA 1
ATOM 792 C C . VAL A 1 107 ? -10.194 27.405 18.021 1 98.72 107 VAL A C 1
ATOM 794 O O . VAL A 1 107 ? -9.834 27.117 19.165 1 98.72 107 VAL A O 1
ATOM 797 N N . VAL A 1 108 ? -11.185 26.897 17.43 1 98.66 108 VAL A N 1
ATOM 798 C CA . VAL A 1 108 ? -11.961 25.827 18.048 1 98.66 108 VAL A CA 1
ATOM 799 C C . VAL A 1 108 ? -11.808 24.542 17.238 1 98.66 108 VAL A C 1
ATOM 801 O O . VAL A 1 108 ? -11.795 24.576 16.005 1 98.66 108 VAL A O 1
ATOM 804 N N . GLY A 1 109 ? -11.678 23.462 17.928 1 98.43 109 GLY A N 1
ATOM 805 C CA . GLY A 1 109 ? -11.631 22.157 17.288 1 98.43 109 GLY A CA 1
ATOM 806 C C . GLY A 1 109 ? -12.053 21.026 18.207 1 98.43 109 GLY A C 1
ATOM 807 O O . GLY A 1 109 ? -12.168 21.214 19.42 1 98.43 109 GLY A O 1
ATOM 808 N N . HIS A 1 110 ? -12.376 19.833 17.58 1 98.73 110 HIS A N 1
ATOM 809 C CA . HIS A 1 110 ? -12.619 18.632 18.37 1 98.73 110 HIS A CA 1
ATOM 810 C C . HIS A 1 110 ? -11.465 18.361 19.33 1 98.73 110 HIS A C 1
ATOM 812 O O . HIS A 1 110 ? -10.297 18.485 18.955 1 98.73 110 HIS A O 1
ATOM 818 N N . ALA A 1 111 ? -11.756 18.001 20.566 1 98.84 111 ALA A N 1
ATOM 819 C CA . ALA A 1 111 ? -10.725 17.778 21.577 1 98.84 111 ALA A CA 1
ATOM 820 C C . ALA A 1 111 ? -9.713 16.738 21.107 1 98.84 111 ALA A C 1
ATOM 822 O O . ALA A 1 111 ? -8.525 16.83 21.426 1 98.84 111 ALA A O 1
ATOM 823 N N . GLY A 1 112 ? -10.141 15.821 20.3 1 98.75 112 GLY A N 1
ATOM 824 C CA . GLY A 1 112 ? -9.31 14.734 19.806 1 98.75 112 GLY A CA 1
ATOM 825 C C . GLY A 1 112 ? -8.272 15.187 18.796 1 98.75 112 GLY A C 1
ATOM 826 O O . GLY A 1 112 ? -7.383 14.419 18.426 1 98.75 112 GLY A O 1
ATOM 827 N N . THR A 1 113 ? -8.328 16.419 18.354 1 98.83 113 THR A N 1
ATOM 828 C CA . THR A 1 113 ? -7.369 16.907 17.369 1 98.83 113 THR A CA 1
ATOM 829 C C . THR A 1 113 ? -6.202 17.612 18.053 1 98.83 113 THR A C 1
ATOM 831 O O . THR A 1 113 ? -5.385 18.256 17.392 1 98.83 113 THR A O 1
ATOM 834 N N . PHE A 1 114 ? -6.162 17.472 19.409 1 98.89 114 PHE A N 1
ATOM 835 C CA . PHE A 1 114 ? -5.127 18.135 20.193 1 98.89 114 PHE A CA 1
ATOM 836 C C . PHE A 1 114 ? -4.414 17.14 21.1 1 98.89 114 PHE A C 1
ATOM 838 O O . PHE A 1 114 ? -4.982 16.109 21.468 1 98.89 114 PHE A O 1
ATOM 845 N N . ALA A 1 115 ? -3.24 17.466 21.418 1 98.94 115 ALA A N 1
ATOM 846 C CA . ALA A 1 115 ? -2.481 16.858 22.508 1 98.94 115 ALA A CA 1
ATOM 847 C C . ALA A 1 115 ? -1.804 17.924 23.366 1 98.94 115 ALA A C 1
ATOM 849 O O . ALA A 1 115 ? -1.661 19.073 22.941 1 98.94 115 ALA A O 1
ATOM 850 N N . ARG A 1 116 ? -1.429 17.542 24.563 1 98.86 116 ARG A N 1
ATOM 851 C CA . ARG A 1 116 ? -0.59 18.445 25.343 1 98.86 116 ARG A CA 1
ATOM 852 C C . ARG A 1 116 ? 0.729 18.72 24.629 1 98.86 116 ARG A C 1
ATOM 854 O O . ARG A 1 116 ? 1.325 17.813 24.043 1 98.86 116 ARG A O 1
ATOM 861 N N . ALA A 1 117 ? 1.157 19.954 24.65 1 98.84 117 ALA A N 1
ATOM 862 C CA . ALA A 1 117 ? 2.399 20.336 23.983 1 98.84 117 ALA A CA 1
ATOM 863 C C . ALA A 1 117 ? 3.608 19.718 24.68 1 98.84 117 ALA A C 1
ATOM 865 O O . ALA A 1 117 ? 3.584 19.49 25.891 1 98.84 117 ALA A O 1
ATOM 866 N N . PRO A 1 118 ? 4.663 19.403 23.85 1 98.78 118 PRO A N 1
ATOM 867 C CA . PRO A 1 118 ? 5.898 18.964 24.502 1 98.78 118 PRO A CA 1
ATOM 868 C C . PRO A 1 118 ? 6.4 19.959 25.546 1 98.78 118 PRO A C 1
ATOM 870 O O . PRO A 1 118 ? 6.298 21.173 25.347 1 98.78 118 PRO A O 1
ATOM 873 N N . GLU A 1 119 ? 7.013 19.474 26.546 1 98.21 119 GLU A N 1
ATOM 874 C CA . GLU A 1 119 ? 7.459 20.309 27.658 1 98.21 119 GLU A CA 1
ATOM 875 C C . GLU A 1 119 ? 8.823 20.929 27.37 1 98.21 119 GLU A C 1
ATOM 877 O O . GLU A 1 119 ? 9.18 21.955 27.954 1 98.21 119 GLU A O 1
ATOM 882 N N . THR A 1 120 ? 9.516 20.352 26.499 1 98.19 120 THR A N 1
ATOM 883 C CA . THR A 1 120 ? 10.909 20.742 26.308 1 98.19 120 THR A CA 1
ATOM 884 C C . THR A 1 120 ? 11.029 21.807 25.222 1 98.19 120 THR A C 1
ATOM 886 O O . THR A 1 120 ? 12.118 22.33 24.976 1 98.19 120 THR A O 1
ATOM 889 N N . LEU A 1 121 ? 9.952 22.174 24.559 1 97.55 121 LEU A N 1
ATOM 890 C CA . LEU A 1 121 ? 9.944 23.203 23.524 1 97.55 121 LEU A CA 1
ATOM 891 C C . LEU A 1 121 ? 9.187 24.44 23.994 1 97.55 121 LEU A C 1
ATOM 893 O O . LEU A 1 121 ? 8.193 24.328 24.715 1 97.55 121 LEU A O 1
ATOM 897 N N . PRO A 1 122 ? 9.724 25.615 23.524 1 98.33 122 PRO A N 1
ATOM 898 C CA . PRO A 1 122 ? 8.787 26.735 23.635 1 98.33 122 PRO A CA 1
ATOM 899 C C . PRO A 1 122 ? 7.442 26.447 22.971 1 98.33 122 PRO A C 1
ATOM 901 O O . PRO A 1 122 ? 7.395 25.815 21.913 1 98.33 122 PRO A O 1
ATOM 904 N N . LEU A 1 123 ? 6.373 26.849 23.661 1 98.74 123 LEU A N 1
ATOM 905 C CA . LEU A 1 123 ? 5.031 26.541 23.18 1 98.74 123 LEU A CA 1
ATOM 906 C C . LEU A 1 123 ? 4.872 26.944 21.717 1 98.74 123 LEU A C 1
ATOM 908 O O . LEU A 1 123 ? 4.308 26.192 20.919 1 98.74 123 LEU A O 1
ATOM 912 N N . ALA A 1 124 ? 5.389 28.103 21.329 1 98.81 124 ALA A N 1
ATOM 913 C CA . ALA A 1 124 ? 5.272 28.582 19.954 1 98.81 124 ALA A CA 1
ATOM 914 C C . ALA A 1 124 ? 5.91 27.6 18.975 1 98.81 124 ALA A C 1
ATOM 916 O O . ALA A 1 124 ? 5.376 27.36 17.889 1 98.81 124 ALA A O 1
ATOM 917 N N . ASP A 1 125 ? 7.019 26.979 19.35 1 98.81 125 ASP A N 1
ATOM 918 C CA . ASP A 1 125 ? 7.759 26.082 18.468 1 98.81 125 ASP A CA 1
ATOM 919 C C . ASP A 1 125 ? 6.978 24.795 18.211 1 98.81 125 ASP A C 1
ATOM 921 O O . ASP A 1 125 ? 7.133 24.168 17.162 1 98.81 125 ASP A O 1
ATOM 925 N N . ALA A 1 126 ? 6.122 24.416 19.138 1 98.86 126 ALA A N 1
ATOM 926 C CA . ALA A 1 126 ? 5.323 23.202 18.995 1 98.86 126 ALA A CA 1
ATOM 927 C C . ALA A 1 126 ? 4.372 23.307 17.807 1 98.86 126 ALA A C 1
ATOM 929 O O . ALA A 1 126 ? 3.948 22.291 17.251 1 98.86 126 ALA A O 1
ATOM 930 N N . ALA A 1 127 ? 4.057 24.51 17.371 1 98.87 127 ALA A N 1
ATOM 931 C CA . ALA A 1 127 ? 3.142 24.724 16.253 1 98.87 127 ALA A CA 1
ATOM 932 C C . ALA A 1 127 ? 3.76 24.254 14.94 1 98.87 127 ALA A C 1
ATOM 934 O O . ALA A 1 127 ? 3.058 24.092 13.939 1 98.87 127 ALA A O 1
ATOM 935 N N . ALA A 1 128 ? 5.078 24.052 14.937 1 98.82 128 ALA A N 1
ATOM 936 C CA . ALA A 1 128 ? 5.782 23.642 13.725 1 98.82 128 ALA A CA 1
ATOM 937 C C . ALA A 1 128 ? 5.619 22.146 13.476 1 98.82 128 ALA A C 1
ATOM 939 O O . ALA A 1 128 ? 6.039 21.634 12.435 1 98.82 128 ALA A O 1
ATOM 940 N N . LEU A 1 129 ? 4.901 21.406 14.314 1 98.89 129 LEU A N 1
ATOM 941 C CA . LEU A 1 129 ? 5.032 19.953 14.307 1 98.89 129 LEU A CA 1
ATOM 942 C C . LEU A 1 129 ? 3.76 19.295 13.783 1 98.89 129 LEU A C 1
ATOM 944 O O . LEU A 1 129 ? 3.824 18.296 13.063 1 98.89 129 LEU A O 1
ATOM 948 N N . PRO A 1 130 ? 2.548 19.736 14.058 1 98.88 130 PRO A N 1
ATOM 949 C CA . PRO A 1 130 ? 1.374 18.871 13.924 1 98.88 130 PRO A CA 1
ATOM 950 C C . PRO A 1 130 ? 1.271 18.226 12.544 1 98.88 130 PRO A C 1
ATOM 952 O O . PRO A 1 130 ? 1.431 17.01 12.413 1 98.88 130 PRO A O 1
ATOM 955 N N . VAL A 1 131 ? 1.19 18.987 11.498 1 98.77 131 VAL A N 1
ATOM 956 C CA . VAL A 1 131 ? 0.929 18.407 10.185 1 98.77 131 VAL A CA 1
ATOM 957 C C . VAL A 1 131 ? 2.122 17.559 9.748 1 98.77 131 VAL A C 1
ATOM 959 O O . VAL A 1 131 ? 1.956 16.408 9.336 1 98.77 131 VAL A O 1
ATOM 962 N N . VAL A 1 132 ? 3.349 18.061 9.886 1 98.68 132 VAL A N 1
ATOM 963 C CA . VAL A 1 132 ? 4.497 17.386 9.29 1 98.68 132 VAL A CA 1
ATOM 964 C C . VAL A 1 132 ? 4.883 16.177 10.139 1 98.68 132 VAL A C 1
ATOM 966 O O . VAL A 1 132 ? 5.287 15.14 9.607 1 98.68 132 VAL A O 1
ATOM 969 N N . ALA A 1 133 ? 4.74 16.287 11.453 1 98.88 133 ALA A N 1
ATOM 970 C CA . ALA A 1 133 ? 5.093 15.159 12.31 1 98.88 133 ALA A CA 1
ATOM 971 C C . ALA A 1 133 ? 4.062 14.039 12.196 1 98.88 133 ALA A C 1
ATOM 973 O O . ALA A 1 133 ? 4.418 12.859 12.166 1 98.88 133 ALA A O 1
ATOM 974 N N . LEU A 1 134 ? 2.792 14.442 12.176 1 98.81 134 LEU A N 1
ATOM 975 C CA . LEU A 1 134 ? 1.75 13.446 11.95 1 98.81 134 LEU A CA 1
ATOM 976 C C . LEU A 1 134 ? 1.954 12.74 10.613 1 98.81 134 LEU A C 1
ATOM 978 O O . LEU A 1 134 ? 1.828 11.516 10.527 1 98.81 134 LEU A O 1
ATOM 982 N N . THR A 1 135 ? 2.251 13.509 9.578 1 98.43 135 THR A N 1
ATOM 983 C CA . THR A 1 135 ? 2.467 12.955 8.246 1 98.43 135 THR A CA 1
ATOM 984 C C . THR A 1 135 ? 3.63 11.967 8.253 1 98.43 135 THR A C 1
ATOM 986 O O . THR A 1 135 ? 3.488 10.83 7.798 1 98.43 135 THR A O 1
ATOM 989 N N . ALA A 1 136 ? 4.732 12.383 8.789 1 98.7 136 ALA A N 1
ATOM 990 C CA . ALA A 1 136 ? 5.899 11.507 8.858 1 98.7 136 ALA A CA 1
ATOM 991 C C . ALA A 1 136 ? 5.593 10.249 9.666 1 98.7 136 ALA A C 1
ATOM 993 O O . ALA A 1 136 ? 5.982 9.145 9.279 1 98.7 136 ALA A O 1
ATOM 994 N N . TRP A 1 137 ? 4.906 10.466 10.786 1 98.63 137 TRP A N 1
ATOM 995 C CA . TRP A 1 137 ? 4.527 9.356 11.653 1 98.63 137 TRP A CA 1
ATOM 996 C C . TRP A 1 137 ? 3.692 8.331 10.892 1 98.63 137 TRP A C 1
ATOM 998 O O . TRP A 1 137 ? 3.991 7.135 10.919 1 98.63 137 TRP A O 1
ATOM 1008 N N . GLU A 1 138 ? 2.696 8.802 10.204 1 98.04 138 GLU A N 1
ATOM 1009 C CA . GLU A 1 138 ? 1.795 7.896 9.499 1 98.04 138 GLU A CA 1
ATOM 1010 C C . GLU A 1 138 ? 2.496 7.226 8.321 1 98.04 138 GLU A C 1
ATOM 1012 O O . GLU A 1 138 ? 2.239 6.059 8.021 1 98.04 138 GLU A O 1
ATOM 1017 N N . LEU A 1 139 ? 3.371 7.928 7.656 1 98.14 139 LEU A N 1
ATOM 1018 C CA . LEU A 1 139 ? 4.146 7.322 6.579 1 98.14 139 LEU A CA 1
ATOM 1019 C C . LEU A 1 139 ? 4.98 6.156 7.1 1 98.14 139 LEU A C 1
ATOM 1021 O O . LEU A 1 139 ? 5.003 5.083 6.492 1 98.14 139 LEU A O 1
ATOM 1025 N N . LEU A 1 140 ? 5.572 6.268 8.262 1 98.18 140 LEU A N 1
ATOM 1026 C CA . LEU A 1 140 ? 6.602 5.345 8.727 1 98.18 140 LEU A CA 1
ATOM 1027 C C . LEU A 1 140 ? 5.993 4.239 9.583 1 98.18 140 LEU A C 1
ATOM 1029 O O . LEU A 1 140 ? 6.6 3.18 9.759 1 98.18 140 LEU A O 1
ATOM 1033 N N . THR A 1 141 ? 4.743 4.468 10.155 1 96.56 141 THR A N 1
ATOM 1034 C CA . THR A 1 141 ? 4.259 3.521 11.154 1 96.56 141 THR A CA 1
ATOM 1035 C C . THR A 1 141 ? 2.87 3.008 10.785 1 96.56 141 THR A C 1
ATOM 1037 O O . THR A 1 141 ? 2.427 1.978 11.296 1 96.56 141 THR A O 1
ATOM 1040 N N . ASP A 1 142 ? 2.171 3.76 10.002 1 95.22 142 ASP A N 1
ATOM 1041 C CA . ASP A 1 142 ? 0.829 3.343 9.606 1 95.22 142 ASP A CA 1
ATOM 1042 C C . ASP A 1 142 ? 0.841 2.692 8.225 1 95.22 142 ASP A C 1
ATOM 1044 O O . ASP A 1 142 ? 0.425 1.542 8.071 1 95.22 142 ASP A O 1
ATOM 1048 N N . LYS A 1 143 ? 1.373 3.428 7.223 1 96.2 143 LYS A N 1
ATOM 1049 C CA . LYS A 1 143 ? 1.407 2.932 5.85 1 96.2 143 LYS A CA 1
ATOM 1050 C C . LYS A 1 143 ? 2.598 2.003 5.631 1 96.2 143 LYS A C 1
ATOM 1052 O O . LYS A 1 143 ? 2.619 1.227 4.674 1 96.2 143 LYS A O 1
ATOM 1057 N N . ALA A 1 144 ? 3.563 2.137 6.422 1 93.34 144 ALA A N 1
ATOM 1058 C CA . ALA A 1 144 ? 4.695 1.216 6.482 1 93.34 144 ALA A CA 1
ATOM 1059 C C . ALA A 1 144 ? 5.019 0.837 7.924 1 93.34 144 ALA A C 1
ATOM 1061 O O . ALA A 1 144 ? 4.389 1.336 8.86 1 93.34 144 ALA A O 1
ATOM 1062 N N . SER A 1 145 ? 5.852 -0.13 8.061 1 90.73 145 SER A N 1
ATOM 1063 C CA . SER A 1 145 ? 6.4 -0.487 9.366 1 90.73 145 SER A CA 1
ATOM 1064 C C . SER A 1 145 ? 7.925 -0.49 9.342 1 90.73 145 SER A C 1
ATOM 1066 O O . SER A 1 145 ? 8.545 -1.521 9.075 1 90.73 145 SER A O 1
ATOM 1068 N N . VAL A 1 146 ? 8.419 0.654 9.626 1 95.19 146 VAL A N 1
ATOM 1069 C CA . VAL A 1 146 ? 9.875 0.753 9.644 1 95.19 146 VAL A CA 1
ATOM 1070 C C . VAL A 1 146 ? 10.434 -0.066 10.805 1 95.19 146 VAL A C 1
ATOM 1072 O O . VAL A 1 146 ? 9.89 -0.039 11.912 1 95.19 146 VAL A O 1
ATOM 1075 N N . ALA A 1 147 ? 11.403 -0.874 10.538 1 91.53 147 ALA A N 1
ATOM 1076 C CA . ALA A 1 147 ? 12.024 -1.738 11.539 1 91.53 147 ALA A CA 1
ATOM 1077 C C . ALA A 1 147 ? 13.513 -1.432 11.679 1 91.53 147 ALA A C 1
ATOM 1079 O O . ALA A 1 147 ? 14.107 -0.796 10.806 1 91.53 147 ALA A O 1
ATOM 1080 N N . ASP A 1 148 ? 13.962 -1.876 12.839 1 95.7 148 ASP A N 1
ATOM 1081 C CA . ASP A 1 148 ? 15.401 -1.788 13.066 1 95.7 148 ASP A CA 1
ATOM 1082 C C . ASP A 1 148 ? 16.176 -2.472 11.942 1 95.7 148 ASP A C 1
ATOM 1084 O O . ASP A 1 148 ? 15.867 -3.605 11.568 1 95.7 148 ASP A O 1
ATOM 1088 N N . GLY A 1 149 ? 17.132 -1.696 11.402 1 95.03 149 GLY A N 1
ATOM 1089 C CA . GLY A 1 149 ? 17.977 -2.271 10.369 1 95.03 149 GLY A CA 1
ATOM 1090 C C . GLY A 1 149 ? 17.479 -1.988 8.964 1 95.03 149 GLY A C 1
ATOM 1091 O O . GLY A 1 149 ? 18.19 -2.232 7.987 1 95.03 149 GLY A O 1
ATOM 1092 N N . ASP A 1 150 ? 16.285 -1.502 8.808 1 97.03 150 ASP A N 1
ATOM 1093 C CA . ASP A 1 150 ? 15.777 -1.159 7.483 1 97.03 150 ASP A CA 1
ATOM 1094 C C . ASP A 1 150 ? 16.639 -0.084 6.825 1 97.03 150 ASP A C 1
ATOM 1096 O O . ASP A 1 150 ? 17.136 0.82 7.501 1 97.03 150 ASP A O 1
ATOM 1100 N N . GLU A 1 151 ? 16.816 -0.197 5.582 1 98.2 151 GLU A N 1
ATOM 1101 C CA . GLU A 1 151 ? 17.367 0.878 4.762 1 98.2 151 GLU A CA 1
ATOM 1102 C C . GLU A 1 151 ? 16.26 1.766 4.2 1 98.2 151 GLU A C 1
ATOM 1104 O O . GLU A 1 151 ? 15.434 1.311 3.406 1 98.2 151 GLU A O 1
ATOM 1109 N N . VAL A 1 152 ? 16.29 3.037 4.609 1 98.65 152 VAL A N 1
ATOM 1110 C CA . VAL A 1 152 ? 15.194 3.945 4.286 1 98.65 152 VAL A CA 1
ATOM 1111 C C . VAL A 1 152 ? 15.721 5.12 3.466 1 98.65 152 VAL A C 1
ATOM 1113 O O . VAL A 1 152 ? 16.732 5.73 3.822 1 98.65 152 VAL A O 1
ATOM 1116 N N . LEU A 1 153 ? 15.105 5.391 2.351 1 98.59 153 LEU A N 1
ATOM 1117 C CA . LEU A 1 153 ? 15.364 6.586 1.555 1 98.59 153 LEU A CA 1
ATOM 1118 C C . LEU A 1 153 ? 14.298 7.648 1.806 1 98.59 153 LEU A C 1
ATOM 1120 O O . LEU A 1 153 ? 13.101 7.367 1.711 1 98.59 153 LEU A O 1
ATOM 1124 N N . VAL A 1 154 ? 14.711 8.824 2.12 1 98.57 154 VAL A N 1
ATOM 1125 C CA . VAL A 1 154 ? 13.794 9.936 2.345 1 98.57 154 VAL A CA 1
ATOM 1126 C C . VAL A 1 154 ? 14.039 11.027 1.306 1 98.57 154 VAL A C 1
ATOM 1128 O O . VAL A 1 154 ? 15.066 11.71 1.344 1 98.57 154 VAL A O 1
ATOM 1131 N N . TYR A 1 155 ? 13.097 11.222 0.409 1 96.87 155 TYR A N 1
ATOM 1132 C CA . TYR A 1 155 ? 13.173 12.343 -0.52 1 96.87 155 TYR A CA 1
ATOM 1133 C C . TYR A 1 155 ? 12.863 13.658 0.186 1 96.87 155 TYR A C 1
ATOM 1135 O O . TYR A 1 155 ? 11.964 13.721 1.028 1 96.87 155 TYR A O 1
ATOM 1143 N N . GLY A 1 156 ? 13.586 14.691 -0.231 1 96.02 156 GLY A N 1
ATOM 1144 C CA . GLY A 1 156 ? 13.37 15.978 0.41 1 96.02 156 GLY A CA 1
ATOM 1145 C C . GLY A 1 156 ? 13.626 15.951 1.905 1 96.02 156 GLY A C 1
ATOM 1146 O O . GLY A 1 156 ? 12.789 16.399 2.692 1 96.02 156 GLY A O 1
ATOM 1147 N N . ALA A 1 157 ? 14.794 15.515 2.305 1 98.03 157 ALA A N 1
ATOM 1148 C CA . ALA A 1 157 ? 15.111 15.134 3.679 1 98.03 157 ALA A CA 1
ATOM 1149 C C . ALA A 1 157 ? 15.146 16.355 4.592 1 98.03 157 ALA A C 1
ATOM 1151 O O . ALA A 1 157 ? 15.121 16.222 5.818 1 98.03 157 ALA A O 1
ATOM 1152 N N . SER A 1 158 ? 15.207 17.513 3.996 1 97.67 158 SER A N 1
ATOM 1153 C CA . SER A 1 158 ? 15.29 18.717 4.817 1 97.67 158 SER A CA 1
ATOM 1154 C C . SER A 1 158 ? 14.029 19.564 4.685 1 97.67 158 SER A C 1
ATOM 1156 O O . SER A 1 158 ? 13.974 20.688 5.188 1 97.67 158 SER A O 1
ATOM 1158 N N . GLY A 1 159 ? 13.07 19.018 3.977 1 96.91 159 GLY A N 1
ATOM 1159 C CA . GLY A 1 159 ? 11.8 19.713 3.843 1 96.91 159 GLY A CA 1
ATOM 1160 C C . GLY A 1 159 ? 10.904 19.558 5.057 1 96.91 159 GLY A C 1
ATOM 1161 O O . GLY A 1 159 ? 11.356 19.119 6.117 1 96.91 159 GLY A O 1
ATOM 1162 N N . GLY A 1 160 ? 9.659 20.021 4.948 1 96.99 160 GLY A N 1
ATOM 1163 C CA . GLY A 1 160 ? 8.718 19.975 6.055 1 96.99 160 GLY A CA 1
ATOM 1164 C C . GLY A 1 160 ? 8.539 18.582 6.629 1 96.99 160 GLY A C 1
ATOM 1165 O O . GLY A 1 160 ? 8.962 18.309 7.754 1 96.99 160 GLY A O 1
ATOM 1166 N N . VAL A 1 161 ? 8.064 17.689 5.835 1 98.02 161 VAL A N 1
ATOM 1167 C CA . VAL A 1 161 ? 7.818 16.321 6.279 1 98.02 161 VAL A CA 1
ATOM 1168 C C . VAL A 1 161 ? 9.138 15.556 6.35 1 98.02 161 VAL A C 1
ATOM 1170 O O . VAL A 1 161 ? 9.365 14.782 7.283 1 98.02 161 VAL A O 1
ATOM 1173 N N . GLY A 1 162 ? 10.057 15.82 5.459 1 98.35 162 GLY A N 1
ATOM 1174 C CA . GLY A 1 162 ? 11.304 15.083 5.335 1 98.35 162 GLY A CA 1
ATOM 1175 C C . GLY A 1 162 ? 12.19 15.199 6.561 1 98.35 162 GLY A C 1
ATOM 1176 O O . GLY A 1 162 ? 12.776 14.209 7.006 1 98.35 162 GLY 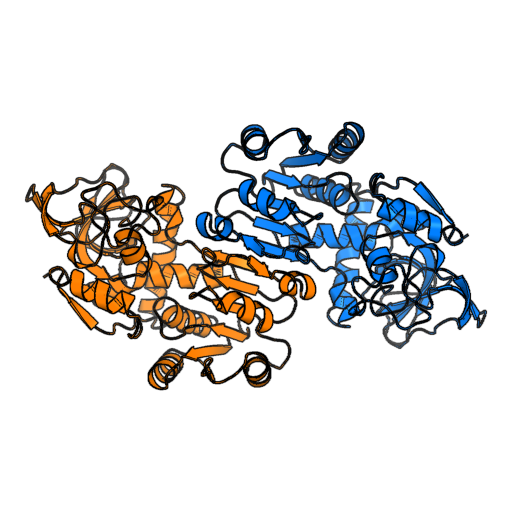A O 1
ATOM 1177 N N . HIS A 1 163 ? 12.303 16.392 7.116 1 98.76 163 HIS A N 1
ATOM 1178 C CA . HIS A 1 163 ? 13.233 16.561 8.227 1 98.76 163 HIS A CA 1
ATOM 1179 C C . HIS A 1 163 ? 12.753 15.814 9.467 1 98.76 163 HIS A C 1
ATOM 1181 O O . HIS A 1 163 ? 13.563 15.392 10.295 1 98.76 163 HIS A O 1
ATOM 1187 N N . ILE A 1 164 ? 11.433 15.641 9.606 1 98.88 164 ILE A N 1
ATOM 1188 C CA . ILE A 1 164 ? 10.894 14.85 10.706 1 98.88 164 ILE A CA 1
ATOM 1189 C C . ILE A 1 164 ? 11.045 13.363 10.396 1 98.88 164 ILE A C 1
ATOM 1191 O O . ILE A 1 164 ? 11.395 12.571 11.274 1 98.88 164 ILE A O 1
ATOM 1195 N N . ALA A 1 165 ? 10.831 12.983 9.147 1 98.83 165 ALA A N 1
ATOM 1196 C CA . ALA A 1 165 ? 10.929 11.587 8.728 1 98.83 165 ALA A CA 1
ATOM 1197 C C . ALA A 1 165 ? 12.335 11.041 8.962 1 98.83 165 ALA A C 1
ATOM 1199 O O . ALA A 1 165 ? 12.499 9.899 9.397 1 98.83 165 ALA A O 1
ATOM 1200 N N . VAL A 1 166 ? 13.363 11.831 8.674 1 98.88 166 VAL A N 1
ATOM 1201 C CA . VAL A 1 166 ? 14.748 11.429 8.899 1 98.88 166 VAL A CA 1
ATOM 1202 C C . VAL A 1 166 ? 14.962 11.121 10.379 1 98.88 166 VAL A C 1
ATOM 1204 O O . VAL A 1 166 ? 15.497 10.066 10.729 1 98.88 166 VAL A O 1
ATOM 1207 N N . GLN A 1 167 ? 14.487 11.985 11.229 1 98.89 167 GLN A N 1
ATOM 1208 C CA . GLN A 1 167 ? 14.689 11.827 12.665 1 98.89 167 GLN A CA 1
ATOM 1209 C C . GLN A 1 167 ? 13.953 10.598 13.193 1 98.89 167 GLN A C 1
ATOM 1211 O O . GLN A 1 167 ? 14.512 9.819 13.967 1 98.89 167 GLN A O 1
ATOM 1216 N N . LEU A 1 168 ? 12.706 10.431 12.769 1 98.75 168 LEU A N 1
ATOM 1217 C CA . LEU A 1 168 ? 11.913 9.294 13.221 1 98.75 168 LEU A CA 1
ATOM 1218 C C . LEU A 1 168 ? 12.518 7.981 12.735 1 98.75 168 LEU A C 1
ATOM 1220 O O . LEU A 1 168 ? 12.623 7.02 13.501 1 98.75 168 LEU A O 1
ATOM 1224 N N . ALA A 1 169 ? 12.88 7.94 11.435 1 98.72 169 ALA A N 1
ATOM 1225 C CA . ALA A 1 169 ? 13.488 6.725 10.899 1 98.72 169 ALA A CA 1
ATOM 1226 C C . ALA A 1 169 ? 14.76 6.365 11.662 1 98.72 169 ALA A C 1
ATOM 1228 O O . ALA A 1 169 ? 14.982 5.199 11.996 1 98.72 169 ALA A O 1
ATOM 1229 N N . ASP A 1 170 ? 15.573 7.379 11.939 1 98.63 170 ASP A N 1
ATOM 1230 C CA . ASP A 1 170 ? 16.779 7.172 12.734 1 98.63 170 ASP A CA 1
ATOM 1231 C C . ASP A 1 170 ? 16.436 6.642 14.124 1 98.63 170 ASP A C 1
ATOM 1233 O O . ASP A 1 170 ? 17.045 5.679 14.595 1 98.63 170 ASP A O 1
ATOM 1237 N N . HIS A 1 171 ? 15.458 7.224 14.74 1 98.37 171 HIS A N 1
ATOM 1238 C CA . HIS A 1 171 ? 15.018 6.819 16.071 1 98.37 171 HIS A CA 1
ATOM 1239 C C . HIS A 1 171 ? 14.571 5.361 16.083 1 98.37 171 HIS A C 1
ATOM 1241 O O . HIS A 1 171 ? 14.801 4.645 17.061 1 98.37 171 HIS A O 1
ATOM 1247 N N . PHE A 1 172 ? 13.97 4.871 15.004 1 97.93 172 PHE A N 1
ATOM 1248 C CA . PHE A 1 172 ? 13.468 3.504 14.922 1 97.93 172 PHE A CA 1
ATOM 1249 C C . PHE A 1 172 ? 14.594 2.533 14.588 1 97.93 172 PHE A C 1
ATOM 1251 O O . PHE A 1 172 ? 14.373 1.323 14.503 1 97.93 172 PHE A O 1
ATOM 1258 N N . GLY A 1 173 ? 15.796 3.051 14.337 1 98.2 173 GLY A N 1
ATOM 1259 C CA . GLY A 1 173 ? 16.958 2.198 14.145 1 98.2 173 GLY A CA 1
ATOM 1260 C C . GLY A 1 173 ? 17.258 1.918 12.685 1 98.2 173 GLY A C 1
ATOM 1261 O O . GLY A 1 173 ? 18.065 1.041 12.368 1 98.2 173 GLY A O 1
ATOM 1262 N N . ALA A 1 174 ? 16.678 2.647 11.783 1 98.18 174 ALA A N 1
ATOM 1263 C CA . ALA A 1 174 ? 16.909 2.458 10.354 1 98.18 174 ALA A CA 1
ATOM 1264 C C . ALA A 1 174 ? 18.212 3.122 9.917 1 98.18 174 ALA A C 1
ATOM 1266 O O . ALA A 1 174 ? 18.716 4.02 10.594 1 98.18 174 ALA A O 1
ATOM 1267 N N . THR A 1 175 ? 18.802 2.619 8.854 1 98.15 175 THR A N 1
ATOM 1268 C CA . THR A 1 175 ? 19.825 3.348 8.113 1 98.15 175 THR A CA 1
ATOM 1269 C C . THR A 1 175 ? 19.188 4.29 7.096 1 98.15 175 THR A C 1
ATOM 1271 O O . THR A 1 175 ? 18.507 3.843 6.17 1 98.15 175 THR A O 1
ATOM 1274 N N . VAL A 1 176 ? 19.454 5.567 7.256 1 98.71 176 VAL A N 1
ATOM 1275 C CA . VAL A 1 176 ? 18.678 6.567 6.53 1 98.71 176 VAL A CA 1
ATOM 1276 C C . VAL A 1 176 ? 19.56 7.246 5.485 1 98.71 176 VAL A C 1
ATOM 1278 O O . VAL A 1 176 ? 20.649 7.729 5.801 1 98.71 176 VAL A O 1
ATOM 1281 N N . THR A 1 177 ? 19.144 7.261 4.251 1 98.77 177 THR A N 1
ATOM 1282 C CA . THR A 1 177 ? 19.69 8.09 3.182 1 98.77 177 THR A CA 1
ATOM 1283 C C . THR A 1 177 ? 18.713 9.2 2.807 1 98.77 177 THR A C 1
ATOM 1285 O O . THR A 1 177 ? 17.556 8.931 2.475 1 98.77 177 THR A O 1
ATOM 1288 N N . GLY A 1 178 ? 19.133 10.439 2.939 1 98.57 178 GLY A N 1
ATOM 1289 C CA . GLY A 1 178 ? 18.304 11.58 2.585 1 98.57 178 GLY A CA 1
ATOM 1290 C C . GLY A 1 178 ? 18.75 12.268 1.309 1 98.57 178 GLY A C 1
ATOM 1291 O O . GLY A 1 178 ? 19.949 12.392 1.051 1 98.57 178 GLY A O 1
ATOM 1292 N N . THR A 1 179 ? 17.766 12.704 0.519 1 97.55 179 THR A N 1
ATOM 1293 C CA . THR A 1 179 ? 18.135 13.455 -0.676 1 97.55 179 THR A CA 1
ATOM 1294 C C . THR A 1 179 ? 18.007 14.956 -0.433 1 97.55 179 THR A C 1
ATOM 1296 O O . THR A 1 179 ? 17.165 15.393 0.355 1 97.55 179 THR A O 1
ATOM 1299 N N . GLY A 1 180 ? 18.802 15.757 -1.081 1 96.32 180 GLY A N 1
ATOM 1300 C CA . GLY A 1 180 ? 18.797 17.211 -1.088 1 96.32 180 GLY A CA 1
ATOM 1301 C C . GLY A 1 180 ? 19.499 17.805 -2.295 1 96.32 180 GLY A C 1
ATOM 1302 O O . GLY A 1 180 ? 20.523 17.284 -2.742 1 96.32 180 GLY A O 1
ATOM 1303 N N . SER A 1 181 ? 18.984 18.845 -2.753 1 95.33 181 SER A N 1
ATOM 1304 C CA . SER A 1 181 ? 19.47 19.434 -3.996 1 95.33 181 SER A CA 1
ATOM 1305 C C . SER A 1 181 ? 20.652 20.364 -3.742 1 95.33 181 SER A C 1
ATOM 1307 O O . SER A 1 181 ? 21.308 20.814 -4.684 1 95.33 181 SER A O 1
ATOM 1309 N N . SER A 1 182 ? 20.929 20.758 -2.503 1 96.96 182 SER A N 1
ATOM 1310 C CA . SER A 1 182 ? 22.037 21.645 -2.162 1 96.96 182 SER A CA 1
ATOM 1311 C C . SER A 1 182 ? 22.857 21.085 -1.005 1 96.96 182 SER A C 1
ATOM 1313 O O . SER A 1 182 ? 22.402 20.19 -0.29 1 96.96 182 SER A O 1
ATOM 1315 N N . GLU A 1 183 ? 24.001 21.627 -0.858 1 97.4 183 GLU A N 1
ATOM 1316 C CA . GLU A 1 183 ? 24.87 21.211 0.239 1 97.4 183 GLU A CA 1
ATOM 1317 C C . GLU A 1 183 ? 24.245 21.538 1.592 1 97.4 183 GLU A C 1
ATOM 1319 O O . GLU A 1 183 ? 24.343 20.748 2.534 1 97.4 183 GLU A O 1
ATOM 1324 N N . GLU A 1 184 ? 23.619 22.668 1.608 1 97.73 184 GLU A N 1
ATOM 1325 C CA . GLU A 1 184 ? 22.975 23.101 2.844 1 97.73 184 GLU A CA 1
ATOM 1326 C C . GLU A 1 184 ? 21.86 22.142 3.252 1 97.73 184 GLU A C 1
ATOM 1328 O O . GLU A 1 184 ? 21.759 21.759 4.419 1 97.73 184 GLU A O 1
ATOM 1333 N N . LYS A 1 185 ? 21.099 21.756 2.347 1 97.85 185 LYS A N 1
ATOM 1334 C CA . LYS A 1 185 ? 20.004 20.823 2.593 1 97.85 185 LYS A CA 1
ATOM 1335 C C . LYS A 1 185 ? 20.53 19.465 3.049 1 97.85 185 LYS A C 1
ATOM 1337 O O . LYS A 1 185 ? 20.011 18.88 4.002 1 97.85 185 LYS A O 1
ATOM 1342 N N . ARG A 1 186 ? 21.542 18.991 2.427 1 98.35 186 ARG A N 1
ATOM 1343 C CA . ARG A 1 186 ? 22.122 17.695 2.763 1 98.35 186 ARG A CA 1
ATOM 1344 C C . ARG A 1 186 ? 22.812 17.74 4.122 1 98.35 186 ARG A C 1
ATOM 1346 O O . ARG A 1 186 ? 22.73 16.784 4.897 1 98.35 186 ARG A O 1
ATOM 1353 N N . ALA A 1 187 ? 23.456 18.837 4.417 1 98.56 187 ALA A N 1
ATOM 1354 C CA . ALA A 1 187 ? 24.109 18.996 5.714 1 98.56 187 ALA A CA 1
ATOM 1355 C C . ALA A 1 187 ? 23.092 18.945 6.851 1 98.56 187 ALA A C 1
ATOM 1357 O O . ALA A 1 187 ? 23.336 18.315 7.883 1 98.56 187 ALA A O 1
ATOM 1358 N N . LEU A 1 188 ? 21.953 19.588 6.609 1 98.49 188 LEU A N 1
ATOM 1359 C CA . LEU A 1 188 ? 20.919 19.551 7.637 1 98.49 188 LEU A CA 1
ATOM 1360 C C . LEU A 1 188 ? 20.403 18.131 7.838 1 98.49 188 LEU A C 1
ATOM 1362 O O . LEU A 1 188 ? 20.199 17.695 8.974 1 98.49 188 LEU A O 1
ATOM 1366 N N . ALA A 1 189 ? 20.187 17.462 6.783 1 98.62 189 ALA A N 1
ATOM 1367 C CA . ALA A 1 189 ? 19.711 16.085 6.881 1 98.62 189 ALA A CA 1
ATOM 1368 C C . ALA A 1 189 ? 20.671 15.23 7.704 1 98.62 189 ALA A C 1
ATOM 1370 O O . ALA A 1 189 ? 20.24 14.43 8.538 1 98.62 189 ALA A O 1
ATOM 1371 N N . GLU A 1 190 ? 21.949 15.359 7.488 1 98.67 190 GLU A N 1
ATOM 1372 C CA . GLU A 1 190 ? 22.957 14.626 8.248 1 98.67 190 GLU A CA 1
ATOM 1373 C C . GLU A 1 190 ? 22.902 14.988 9.73 1 98.67 190 GLU A C 1
ATOM 1375 O O . GLU A 1 190 ? 22.974 14.11 10.592 1 98.67 190 GLU A O 1
ATOM 1380 N N . GLU A 1 191 ? 22.752 16.251 9.932 1 98.51 191 GLU A N 1
ATOM 1381 C CA . GLU A 1 191 ? 22.665 16.718 11.313 1 98.51 191 GLU A CA 1
ATOM 1382 C C . GLU A 1 191 ? 21.466 16.103 12.029 1 98.51 191 GLU A C 1
ATOM 1384 O O . GLU A 1 191 ? 21.523 15.841 13.232 1 98.51 191 GLU A O 1
ATOM 1389 N N . LEU A 1 192 ? 20.48 15.819 11.266 1 98.38 192 LEU A N 1
ATOM 1390 C CA . LEU A 1 192 ? 19.222 15.367 11.849 1 98.38 192 LEU A CA 1
ATOM 1391 C C . LEU A 1 192 ? 19.187 13.846 11.954 1 98.38 192 LEU A C 1
ATOM 1393 O O . LEU A 1 192 ? 18.233 13.278 12.49 1 98.38 192 LEU A O 1
ATOM 1397 N N . GLY A 1 193 ? 20.173 13.185 11.395 1 98.43 193 GLY A N 1
ATOM 1398 C CA . GLY A 1 193 ? 20.23 11.755 11.651 1 98.43 193 GLY A CA 1
ATOM 1399 C C . GLY A 1 193 ? 20.406 10.929 10.391 1 98.43 193 GLY A C 1
ATOM 1400 O O . GLY A 1 193 ? 20.479 9.7 10.453 1 98.43 193 GLY A O 1
ATOM 1401 N N . ALA A 1 194 ? 20.514 11.545 9.238 1 98.77 194 ALA A N 1
ATOM 1402 C CA . ALA A 1 194 ? 20.78 10.784 8.019 1 98.77 194 ALA A CA 1
ATOM 1403 C C . ALA A 1 194 ? 22.188 10.196 8.036 1 98.77 194 ALA A C 1
ATOM 1405 O O . ALA A 1 194 ? 23.149 10.881 8.392 1 98.77 194 ALA A O 1
ATOM 1406 N N . ASP A 1 195 ? 22.305 8.984 7.688 1 98.59 195 ASP A N 1
ATOM 1407 C CA . ASP A 1 195 ? 23.601 8.315 7.626 1 98.59 195 ASP A CA 1
ATOM 1408 C C . ASP A 1 195 ? 24.347 8.68 6.344 1 98.59 195 ASP A C 1
ATOM 1410 O O . ASP A 1 195 ? 25.577 8.622 6.297 1 98.59 195 ASP A O 1
ATOM 1414 N N . ALA A 1 196 ? 23.618 8.984 5.312 1 98.48 196 ALA A N 1
ATOM 1415 C CA . ALA A 1 196 ? 24.144 9.413 4.019 1 98.48 196 ALA A CA 1
ATOM 1416 C C . ALA A 1 196 ? 23.18 10.371 3.325 1 98.48 196 ALA A C 1
ATOM 1418 O O . ALA A 1 196 ? 21.995 10.423 3.664 1 98.48 196 ALA A O 1
ATOM 1419 N N . THR A 1 197 ? 23.719 11.135 2.415 1 98.59 197 THR A N 1
ATOM 1420 C CA . THR A 1 197 ? 22.885 12.034 1.624 1 98.59 197 THR A CA 1
ATOM 1421 C C . THR A 1 197 ? 23.251 11.95 0.145 1 98.59 197 THR A C 1
ATOM 1423 O O . THR A 1 197 ? 24.363 11.546 -0.203 1 98.59 197 THR A O 1
ATOM 1426 N N . VAL A 1 198 ? 22.317 12.24 -0.693 1 97.96 198 VAL A N 1
ATOM 1427 C CA . VAL A 1 198 ? 22.476 12.197 -2.142 1 97.96 198 VAL A CA 1
ATOM 1428 C C . VAL A 1 198 ? 21.991 13.509 -2.754 1 97.96 198 VAL A C 1
ATOM 1430 O O . VAL A 1 198 ? 20.932 14.021 -2.383 1 97.96 198 VAL A O 1
ATOM 1433 N N . ASP A 1 199 ? 22.802 14.105 -3.646 1 97.65 199 ASP A N 1
ATOM 1434 C CA . ASP A 1 199 ? 22.287 15.123 -4.556 1 97.65 199 ASP A CA 1
ATOM 1435 C C . ASP A 1 199 ? 21.523 14.488 -5.715 1 97.65 199 ASP A C 1
ATOM 1437 O O . ASP A 1 199 ? 22.12 14.098 -6.72 1 97.65 199 ASP A O 1
ATOM 1441 N N . TYR A 1 200 ? 20.245 14.408 -5.535 1 92.6 200 TYR A N 1
ATOM 1442 C CA . TYR A 1 200 ? 19.419 13.669 -6.482 1 92.6 200 TYR A CA 1
ATOM 1443 C C . TYR A 1 200 ? 19.385 14.366 -7.837 1 92.6 200 TYR A C 1
ATOM 1445 O O . TYR A 1 200 ? 18.942 13.785 -8.83 1 92.6 200 TYR A O 1
ATOM 1453 N N . THR A 1 201 ? 19.785 15.639 -7.88 1 93.21 201 THR A N 1
ATOM 1454 C CA . THR A 1 201 ? 19.796 16.382 -9.134 1 93.21 201 THR A CA 1
ATOM 1455 C C . THR A 1 201 ? 21.011 16.005 -9.977 1 93.21 201 THR A C 1
ATOM 1457 O O . THR A 1 201 ? 21.037 16.252 -11.184 1 93.21 201 THR A O 1
ATOM 1460 N N . GLU A 1 202 ? 21.987 15.403 -9.362 1 95.52 202 GLU A N 1
ATOM 1461 C CA . GLU A 1 202 ? 23.231 15.096 -10.061 1 95.52 202 GLU A CA 1
ATOM 1462 C C . GLU A 1 202 ? 23.49 13.592 -10.09 1 95.52 202 GLU A C 1
ATOM 1464 O O . GLU A 1 202 ? 24.504 13.142 -10.629 1 95.52 202 GLU A O 1
ATOM 1469 N N . THR A 1 203 ? 22.718 12.872 -9.44 1 95.34 203 THR A N 1
ATOM 1470 C CA . THR A 1 203 ? 22.934 11.435 -9.316 1 95.34 203 THR A CA 1
ATOM 1471 C C . THR A 1 203 ? 21.683 10.662 -9.721 1 95.34 203 THR A C 1
ATOM 1473 O O . THR A 1 203 ? 20.586 10.948 -9.236 1 95.34 203 THR A O 1
ATOM 1476 N N . ASP A 1 204 ? 21.831 9.738 -10.534 1 94.02 204 ASP A N 1
ATOM 1477 C CA . ASP A 1 204 ? 20.658 8.979 -10.955 1 94.02 204 ASP A CA 1
ATOM 1478 C C . ASP A 1 204 ? 20.288 7.92 -9.918 1 94.02 204 ASP A C 1
ATOM 1480 O O . ASP A 1 204 ? 21.098 7.583 -9.052 1 94.02 204 ASP A O 1
ATOM 1484 N N . VAL A 1 205 ? 19.201 7.33 -10.004 1 93.52 205 VAL A N 1
ATOM 1485 C CA . VAL A 1 205 ? 18.61 6.434 -9.015 1 93.52 205 VAL A CA 1
ATOM 1486 C C . VAL A 1 205 ? 19.444 5.16 -8.908 1 93.52 205 VAL A C 1
ATOM 1488 O O . VAL A 1 205 ? 19.737 4.693 -7.805 1 93.52 205 VAL A O 1
ATOM 1491 N N . THR A 1 206 ? 19.795 4.598 -10.026 1 93.49 206 THR A N 1
ATOM 1492 C CA . THR A 1 206 ? 20.572 3.363 -10.03 1 93.49 206 THR A CA 1
ATOM 1493 C C . THR A 1 206 ? 21.863 3.534 -9.235 1 93.49 206 THR A C 1
ATOM 1495 O O . THR A 1 206 ? 22.248 2.65 -8.468 1 93.49 206 THR A O 1
ATOM 1498 N N . THR A 1 207 ? 22.454 4.686 -9.357 1 95.21 207 THR A N 1
ATOM 1499 C CA . THR A 1 207 ? 23.733 4.964 -8.712 1 95.21 207 THR A CA 1
ATOM 1500 C C . THR A 1 207 ? 23.571 5.03 -7.196 1 95.21 207 THR A C 1
ATOM 1502 O O . THR A 1 207 ? 24.297 4.358 -6.459 1 95.21 207 THR A O 1
ATOM 1505 N N . TYR A 1 208 ? 22.588 5.804 -6.706 1 94.6 208 TYR A N 1
ATOM 1506 C CA . TYR A 1 208 ? 22.545 5.939 -5.254 1 94.6 208 TYR A CA 1
ATOM 1507 C C . TYR A 1 208 ? 21.912 4.711 -4.611 1 94.6 208 TYR A C 1
ATOM 1509 O O . TYR A 1 208 ? 22.093 4.465 -3.416 1 94.6 208 TYR A O 1
ATOM 1517 N N . VAL A 1 209 ? 21.186 3.929 -5.322 1 96.47 209 VAL A N 1
ATOM 1518 C CA . VAL A 1 209 ? 20.743 2.634 -4.816 1 96.47 209 VAL A CA 1
ATOM 1519 C C . VAL A 1 209 ? 21.948 1.719 -4.612 1 96.47 209 VAL A C 1
ATOM 1521 O O . VAL A 1 209 ? 22.097 1.105 -3.553 1 96.47 209 VAL A O 1
ATOM 1524 N N . ASP A 1 210 ? 22.779 1.636 -5.61 1 95.17 210 ASP A N 1
ATOM 1525 C CA . ASP A 1 210 ? 23.967 0.791 -5.538 1 95.17 210 ASP A CA 1
ATOM 1526 C C . ASP A 1 210 ? 24.878 1.222 -4.39 1 95.17 210 ASP A C 1
ATOM 1528 O O . ASP A 1 210 ? 25.477 0.381 -3.716 1 95.17 210 ASP A O 1
ATOM 1532 N N . GLU A 1 211 ? 24.919 2.473 -4.158 1 95.43 211 GLU A N 1
ATOM 1533 C CA . GLU A 1 211 ? 25.866 3.028 -3.195 1 95.43 211 GLU A CA 1
ATOM 1534 C C . GLU A 1 211 ? 25.334 2.913 -1.77 1 95.43 211 GLU A C 1
ATOM 1536 O O . GLU A 1 211 ? 26.107 2.736 -0.826 1 95.43 211 GLU A O 1
ATOM 1541 N N . HIS A 1 212 ? 23.962 2.937 -1.65 1 95.79 212 HIS A N 1
ATOM 1542 C CA . HIS A 1 212 ? 23.493 3.181 -0.291 1 95.79 212 HIS A CA 1
ATOM 1543 C C . HIS A 1 212 ? 22.499 2.111 0.149 1 95.79 212 HIS A C 1
ATOM 1545 O O . HIS A 1 212 ? 22.156 2.025 1.33 1 95.79 212 HIS A O 1
ATOM 1551 N N . ALA A 1 213 ? 21.825 1.255 -0.708 1 92.63 213 ALA A N 1
ATOM 1552 C CA . ALA A 1 213 ? 20.797 0.288 -0.332 1 92.63 213 ALA A CA 1
ATOM 1553 C C . ALA A 1 213 ? 21.321 -1.141 -0.444 1 92.63 213 ALA A C 1
ATOM 1555 O O . ALA A 1 213 ? 20.551 -2.1 -0.356 1 92.63 213 ALA A O 1
ATOM 1556 N N . GLY A 1 214 ? 22.481 -1.47 -0.382 1 82.24 214 GLY A N 1
ATOM 1557 C CA . GLY A 1 214 ? 23.033 -2.815 -0.43 1 82.24 214 GLY A CA 1
ATOM 1558 C C . GLY A 1 214 ? 22.768 -3.523 -1.745 1 82.24 214 GLY A C 1
ATOM 1559 O O . GLY A 1 214 ? 22.726 -4.754 -1.796 1 82.24 214 GLY A O 1
ATOM 1560 N N . GLY A 1 215 ? 22.409 -2.855 -2.78 1 78.88 215 GLY A N 1
ATOM 1561 C CA . GLY A 1 215 ? 22.331 -3.341 -4.148 1 78.88 215 GLY A CA 1
ATOM 1562 C C . GLY A 1 215 ? 20.939 -3.797 -4.541 1 78.88 215 GLY A C 1
ATOM 1563 O O . GLY A 1 215 ? 20.61 -3.853 -5.728 1 78.88 215 GLY A O 1
ATOM 1564 N N . ALA A 1 216 ? 20.027 -4.168 -3.699 1 87.77 216 ALA A N 1
ATOM 1565 C CA . ALA A 1 216 ? 18.711 -4.664 -4.096 1 87.77 216 ALA A CA 1
ATOM 1566 C C . ALA A 1 216 ? 17.655 -3.569 -3.979 1 87.77 216 ALA A C 1
ATOM 1568 O O . ALA A 1 216 ? 16.511 -3.754 -4.401 1 87.77 216 ALA A O 1
ATOM 1569 N N . GLY A 1 217 ? 18.05 -2.375 -3.439 1 97.06 217 GLY A N 1
ATOM 1570 C CA . GLY A 1 217 ? 17.121 -1.278 -3.224 1 97.06 217 GLY A CA 1
ATOM 1571 C C . GLY A 1 217 ? 16.803 -1.044 -1.759 1 97.06 217 GLY A C 1
ATOM 1572 O O . GLY A 1 217 ? 17.182 -1.843 -0.901 1 97.06 217 GLY A O 1
ATOM 1573 N N . PHE A 1 218 ? 16.202 -0.011 -1.485 1 98.34 218 PHE A N 1
ATOM 1574 C CA . PHE A 1 218 ? 15.819 0.349 -0.125 1 98.34 218 PHE A CA 1
ATOM 1575 C C . PHE A 1 218 ? 14.617 -0.468 0.333 1 98.34 218 PHE A C 1
ATOM 1577 O O . PHE A 1 218 ? 13.783 -0.867 -0.483 1 98.34 218 PHE A O 1
ATOM 1584 N N . ASP A 1 219 ? 14.514 -0.759 1.635 1 97.93 219 ASP A N 1
ATOM 1585 C CA . ASP A 1 219 ? 13.344 -1.427 2.198 1 97.93 219 ASP A CA 1
ATOM 1586 C C . ASP A 1 219 ? 12.104 -0.542 2.096 1 97.93 219 ASP A C 1
ATOM 1588 O O . ASP A 1 219 ? 10.998 -1.038 1.874 1 97.93 219 ASP A O 1
ATOM 1592 N N . LEU A 1 220 ? 12.336 0.741 2.256 1 98.41 220 LEU A N 1
ATOM 1593 C CA . LEU A 1 220 ? 11.265 1.731 2.284 1 98.41 220 LEU A CA 1
ATOM 1594 C C . LEU A 1 220 ? 11.718 3.04 1.645 1 98.41 220 LEU A C 1
ATOM 1596 O O . LEU A 1 220 ? 12.817 3.524 1.924 1 98.41 220 LEU A O 1
ATOM 1600 N N . VAL A 1 221 ? 10.915 3.591 0.773 1 98.11 221 VAL A N 1
ATOM 1601 C CA . VAL A 1 221 ? 11.125 4.932 0.239 1 98.11 221 VAL A CA 1
ATOM 1602 C C . VAL A 1 221 ? 10.008 5.858 0.714 1 98.11 221 VAL A C 1
ATOM 1604 O O . VAL A 1 221 ? 8.825 5.565 0.52 1 98.11 221 VAL A O 1
ATOM 1607 N N . VAL A 1 222 ? 10.374 6.92 1.357 1 98.12 222 VAL A N 1
ATOM 1608 C CA . VAL A 1 222 ? 9.468 7.964 1.825 1 98.12 222 VAL A CA 1
ATOM 1609 C C . VAL A 1 222 ? 9.505 9.15 0.865 1 98.12 222 VAL A C 1
ATOM 1611 O O . VAL A 1 222 ? 10.525 9.834 0.751 1 98.12 222 VAL A O 1
ATOM 1614 N N . ASP A 1 223 ? 8.325 9.421 0.253 1 96.13 223 ASP A N 1
ATOM 1615 C CA . ASP A 1 223 ? 8.239 10.465 -0.764 1 96.13 223 ASP A CA 1
ATOM 1616 C C . ASP A 1 223 ? 7.187 11.508 -0.393 1 96.13 223 ASP A C 1
ATOM 1618 O O . ASP A 1 223 ? 6.053 11.451 -0.874 1 96.13 223 ASP A O 1
ATOM 1622 N N . PRO A 1 224 ? 7.546 12.502 0.35 1 93.35 224 PRO A N 1
ATOM 1623 C CA . PRO A 1 224 ? 6.584 13.563 0.657 1 93.35 224 PRO A CA 1
ATOM 1624 C C . PRO A 1 224 ? 6.429 14.568 -0.483 1 93.35 224 PRO A C 1
ATOM 1626 O O . PRO A 1 224 ? 5.669 15.532 -0.362 1 93.35 224 PRO A O 1
ATOM 1629 N N . ILE A 1 225 ? 7.09 14.459 -1.548 1 86.3 225 ILE A N 1
ATOM 1630 C CA . ILE A 1 225 ? 7.122 15.437 -2.63 1 86.3 225 ILE A CA 1
ATOM 1631 C C . ILE A 1 225 ? 6.143 15.024 -3.727 1 86.3 225 ILE A C 1
ATOM 1633 O O . ILE A 1 225 ? 5.368 15.848 -4.219 1 86.3 225 ILE A O 1
ATOM 1637 N N . GLY A 1 226 ? 6.097 13.739 -4.044 1 78.72 226 GLY A N 1
ATOM 1638 C CA . GLY A 1 226 ? 5.265 13.237 -5.127 1 78.72 226 GLY A CA 1
ATOM 1639 C C . GLY A 1 226 ? 5.824 13.551 -6.502 1 78.72 226 GLY A C 1
ATOM 1640 O O . GLY A 1 226 ? 7.041 13.6 -6.688 1 78.72 226 GLY A O 1
ATOM 1641 N N . ASP A 1 227 ? 4.868 13.63 -7.496 1 70.77 227 ASP A N 1
ATOM 1642 C CA . ASP A 1 227 ? 5.135 13.953 -8.894 1 70.77 227 ASP A CA 1
ATOM 1643 C C . ASP A 1 227 ? 6.108 12.952 -9.513 1 70.77 227 ASP A C 1
ATOM 1645 O O . ASP A 1 227 ? 5.865 11.744 -9.485 1 70.77 227 ASP A O 1
ATOM 1649 N N . ASP A 1 228 ? 7.228 13.413 -10.101 1 74.52 228 ASP A N 1
ATOM 1650 C CA . ASP A 1 228 ? 8.193 12.573 -10.805 1 74.52 228 ASP A CA 1
ATOM 1651 C C . ASP A 1 228 ? 8.949 11.672 -9.831 1 74.52 228 ASP A C 1
ATOM 1653 O O . ASP A 1 228 ? 9.506 10.648 -10.231 1 74.52 228 ASP A O 1
ATOM 1657 N N . HIS A 1 229 ? 8.712 11.946 -8.629 1 82.46 229 HIS A N 1
ATOM 1658 C CA . HIS A 1 229 ? 9.482 11.208 -7.635 1 82.46 229 HIS A CA 1
ATOM 1659 C C . HIS A 1 229 ? 8.869 9.837 -7.37 1 82.46 229 HIS A C 1
ATOM 1661 O O . HIS A 1 229 ? 9.569 8.907 -6.963 1 82.46 229 HIS A O 1
ATOM 1667 N N . LEU A 1 230 ? 7.626 9.722 -7.686 1 87.86 230 LEU A N 1
ATOM 1668 C CA . LEU A 1 230 ? 6.996 8.435 -7.418 1 87.86 230 LEU A CA 1
ATOM 1669 C C . LEU A 1 230 ? 7.573 7.348 -8.319 1 87.86 230 LEU A C 1
ATOM 1671 O O . LEU A 1 230 ? 7.843 6.235 -7.861 1 87.86 230 LEU A O 1
ATOM 1675 N N . GLU A 1 231 ? 7.812 7.661 -9.516 1 86.88 231 GLU A N 1
ATOM 1676 C CA . GLU A 1 231 ? 8.398 6.695 -10.441 1 86.88 231 GLU A CA 1
ATOM 1677 C C . GLU A 1 231 ? 9.818 6.323 -10.025 1 86.88 231 GLU A C 1
ATOM 1679 O O . GLU A 1 231 ? 10.202 5.153 -10.083 1 86.88 231 GLU A O 1
ATOM 1684 N N . THR A 1 232 ? 10.59 7.317 -9.595 1 91.77 232 THR A N 1
ATOM 1685 C CA . THR A 1 232 ? 11.946 7.041 -9.133 1 91.77 232 THR A CA 1
ATOM 1686 C C . THR A 1 232 ? 11.921 6.234 -7.837 1 91.77 232 THR A C 1
ATOM 1688 O O . THR A 1 232 ? 12.795 5.395 -7.606 1 91.77 232 THR A O 1
ATOM 1691 N N . ALA A 1 233 ? 10.888 6.499 -7.07 1 94.83 233 ALA A N 1
ATOM 1692 C CA . ALA A 1 233 ? 10.739 5.735 -5.834 1 94.83 233 ALA A CA 1
ATOM 1693 C C . ALA A 1 233 ? 10.556 4.248 -6.127 1 94.83 233 ALA A C 1
ATOM 1695 O O . ALA A 1 233 ? 11.15 3.4 -5.458 1 94.83 233 ALA A O 1
ATOM 1696 N N . PHE A 1 234 ? 9.784 3.948 -7.162 1 93.54 234 PHE A N 1
ATOM 1697 C CA . PHE A 1 234 ? 9.549 2.559 -7.537 1 93.54 234 PHE A CA 1
ATOM 1698 C C . PHE A 1 234 ? 10.834 1.906 -8.032 1 93.54 234 PHE A C 1
ATOM 1700 O O . PHE A 1 234 ? 11.02 0.697 -7.881 1 93.54 234 PHE A O 1
ATOM 1707 N N . GLU A 1 235 ? 11.69 2.655 -8.537 1 93.43 235 GLU A N 1
ATOM 1708 C CA . GLU A 1 235 ? 12.973 2.151 -9.018 1 93.43 235 GLU A CA 1
ATOM 1709 C C . GLU A 1 235 ? 13.953 1.947 -7.866 1 93.43 235 GLU A C 1
ATOM 1711 O O . GLU A 1 235 ? 14.807 1.06 -7.92 1 93.43 235 GLU A O 1
ATOM 1716 N N . ALA A 1 236 ? 13.799 2.727 -6.841 1 96.73 236 ALA A N 1
ATOM 1717 C CA . ALA A 1 236 ? 14.772 2.769 -5.752 1 96.73 236 ALA A CA 1
ATOM 1718 C C . ALA A 1 236 ? 14.487 1.683 -4.719 1 96.73 236 ALA A C 1
ATOM 1720 O O . ALA A 1 236 ? 15.365 1.32 -3.932 1 96.73 236 ALA A O 1
ATOM 1721 N N . VAL A 1 237 ? 13.311 1.229 -4.701 1 97.44 237 VAL A N 1
ATOM 1722 C CA . VAL A 1 237 ? 12.903 0.296 -3.655 1 97.44 237 VAL A CA 1
ATOM 1723 C C . VAL A 1 237 ? 13.212 -1.135 -4.09 1 97.44 237 VAL A C 1
ATOM 1725 O O . VAL A 1 237 ? 13.153 -1.455 -5.28 1 97.44 237 VAL A O 1
ATOM 1728 N N . ARG A 1 238 ? 13.506 -2.011 -3.124 1 97.11 238 ARG A N 1
ATOM 1729 C CA . ARG A 1 238 ? 13.811 -3.41 -3.409 1 97.11 238 ARG A CA 1
ATOM 1730 C C . ARG A 1 238 ? 12.539 -4.199 -3.701 1 97.11 238 ARG A C 1
ATOM 1732 O O . ARG A 1 238 ? 11.437 -3.755 -3.37 1 97.11 238 ARG A O 1
ATOM 1739 N N . PRO A 1 239 ? 12.691 -5.412 -4.267 1 96.82 239 PRO A N 1
ATOM 1740 C CA . PRO A 1 239 ? 11.522 -6.291 -4.347 1 96.82 239 PRO A CA 1
ATOM 1741 C C . PRO A 1 239 ? 10.848 -6.5 -2.993 1 96.82 239 PRO A C 1
ATOM 1743 O O . PRO A 1 239 ? 11.529 -6.612 -1.971 1 96.82 239 PRO A O 1
ATOM 1746 N N . TYR A 1 240 ? 9.498 -6.504 -2.973 1 96.63 240 TYR A N 1
ATOM 1747 C CA . TYR A 1 240 ? 8.648 -6.685 -1.801 1 96.63 240 TYR A CA 1
ATOM 1748 C C . TYR A 1 240 ? 8.745 -5.484 -0.868 1 96.63 240 TYR A C 1
ATOM 1750 O O . TYR A 1 240 ? 8.306 -5.548 0.283 1 96.63 240 TYR A O 1
ATOM 1758 N N . GLY A 1 241 ? 9.432 -4.454 -1.323 1 96.93 241 GLY A N 1
ATOM 1759 C CA . GLY A 1 241 ? 9.561 -3.264 -0.497 1 96.93 241 GLY A CA 1
ATOM 1760 C C . GLY A 1 241 ? 8.345 -2.359 -0.561 1 96.93 241 GLY A C 1
ATOM 1761 O O . GLY A 1 241 ? 7.315 -2.733 -1.125 1 96.93 241 GLY A O 1
ATOM 1762 N N . SER A 1 242 ? 8.464 -1.166 0.056 1 97.6 242 SER A N 1
ATOM 1763 C CA . SER A 1 242 ? 7.325 -0.263 0.183 1 97.6 242 SER A CA 1
ATOM 1764 C C . SER A 1 242 ? 7.706 1.164 -0.197 1 97.6 242 SER A C 1
ATOM 1766 O O . SER A 1 242 ? 8.817 1.613 0.091 1 97.6 242 SER A O 1
ATOM 1768 N N . VAL A 1 243 ? 6.782 1.812 -0.844 1 96.98 243 VAL A N 1
ATOM 1769 C CA . VAL A 1 243 ? 6.83 3.248 -1.094 1 96.98 243 VAL A CA 1
ATOM 1770 C C . VAL A 1 243 ? 5.664 3.935 -0.387 1 96.98 243 VAL A C 1
ATOM 1772 O O . VAL A 1 243 ? 4.524 3.47 -0.461 1 96.98 243 VAL A O 1
ATOM 1775 N N . VAL A 1 244 ? 5.936 4.961 0.333 1 97.48 244 VAL A N 1
ATOM 1776 C CA . VAL A 1 244 ? 4.896 5.754 0.979 1 97.48 244 VAL A CA 1
ATOM 1777 C C . VAL A 1 244 ? 5.009 7.212 0.54 1 97.48 244 VAL A C 1
ATOM 1779 O O . VAL A 1 244 ? 6.114 7.735 0.379 1 97.48 244 VAL A O 1
ATOM 1782 N N . THR A 1 245 ? 3.851 7.821 0.328 1 96.33 245 THR A N 1
ATOM 1783 C CA . THR A 1 245 ? 3.886 9.167 -0.234 1 96.33 245 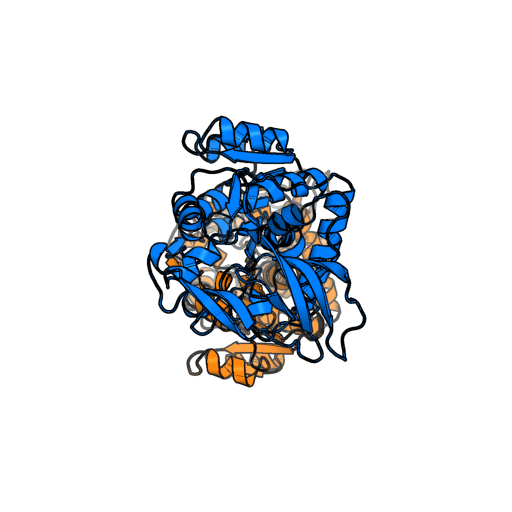THR A CA 1
ATOM 1784 C C . THR A 1 245 ? 2.713 9.998 0.279 1 96.33 245 THR A C 1
ATOM 1786 O O . THR A 1 245 ? 1.783 9.461 0.883 1 96.33 245 THR A O 1
ATOM 1789 N N . THR A 1 246 ? 2.79 11.342 0.171 1 93.32 246 THR A N 1
ATOM 1790 C CA . THR A 1 246 ? 1.686 12.257 0.444 1 93.32 246 THR A CA 1
ATOM 1791 C C . THR A 1 246 ? 1.1 12.798 -0.857 1 93.32 246 THR A C 1
ATOM 1793 O O . THR A 1 246 ? 0.135 13.566 -0.836 1 93.32 246 THR A O 1
ATOM 1796 N N . GLU A 1 247 ? 1.763 12.528 -1.846 1 76.14 247 GLU A N 1
ATOM 1797 C CA . GLU A 1 247 ? 1.366 13.143 -3.11 1 76.14 247 GLU A CA 1
ATOM 1798 C C . GLU A 1 247 ? 1.162 12.09 -4.195 1 76.14 247 GLU A C 1
ATOM 1800 O O . GLU A 1 247 ? 2.09 11.355 -4.537 1 76.14 247 GLU A O 1
ATOM 1805 N N . SER A 1 248 ? -0.041 12.057 -4.458 1 62.88 248 SER A N 1
ATOM 1806 C CA . SER A 1 248 ? -0.314 11.166 -5.581 1 62.88 248 SER A CA 1
ATOM 1807 C C . SER A 1 248 ? -1.232 11.829 -6.602 1 62.88 248 SER A C 1
ATOM 1809 O O . SER A 1 248 ? -1.541 11.241 -7.64 1 62.88 248 SER A O 1
ATOM 1811 N N . SER A 1 249 ? -1.591 13.062 -6.231 1 56.95 249 SER A N 1
ATOM 1812 C CA . SER A 1 249 ? -2.626 13.752 -6.995 1 56.95 249 SER A CA 1
ATOM 1813 C C . SER A 1 249 ? -2.148 14.077 -8.406 1 56.95 249 SER A C 1
ATOM 1815 O O . SER A 1 249 ? -2.942 14.089 -9.349 1 56.95 249 SER A O 1
ATOM 1817 N N . ALA A 1 250 ? -0.923 14.494 -8.47 1 56.52 250 ALA A N 1
ATOM 1818 C CA . ALA A 1 250 ? -0.407 14.896 -9.776 1 56.52 250 ALA A CA 1
ATOM 1819 C C . ALA A 1 250 ? 0.084 13.687 -10.568 1 56.52 250 ALA A C 1
ATOM 1821 O O . ALA A 1 250 ? 0.527 13.824 -11.711 1 56.52 250 ALA A O 1
ATOM 1822 N N . ALA A 1 251 ? -0.09 12.655 -9.751 1 59.31 251 ALA A N 1
ATOM 1823 C CA . ALA A 1 251 ? 0.459 11.508 -10.469 1 59.31 251 ALA A CA 1
ATOM 1824 C C . ALA A 1 251 ? -0.541 10.967 -11.486 1 59.31 251 ALA A C 1
ATOM 1826 O O . ALA A 1 251 ? -1.259 10.003 -11.208 1 59.31 251 ALA A O 1
ATOM 1827 N N . GLN A 1 252 ? -0.752 11.898 -12.477 1 65.07 252 GLN A N 1
ATOM 1828 C CA . GLN A 1 252 ? -1.505 11.4 -13.623 1 65.07 252 GLN A CA 1
ATOM 1829 C C . GLN A 1 252 ? -0.625 10.545 -14.531 1 65.07 252 GLN A C 1
ATOM 1831 O O . GLN A 1 252 ? 0.581 10.778 -14.634 1 65.07 252 GLN A O 1
ATOM 1836 N N . ASP A 1 253 ? -1.08 9.449 -14.738 1 77.26 253 ASP A N 1
ATOM 1837 C CA . ASP A 1 253 ? -0.443 8.582 -15.725 1 77.26 253 ASP A CA 1
ATOM 1838 C C . ASP A 1 253 ? 0.774 7.876 -15.132 1 77.26 253 ASP A C 1
ATOM 1840 O O . ASP A 1 253 ? 1.854 7.883 -15.728 1 77.26 253 ASP A O 1
ATOM 1844 N N . VAL A 1 254 ? 0.649 7.527 -13.929 1 82.8 254 VAL A N 1
ATOM 1845 C CA . VAL A 1 254 ? 1.746 6.819 -13.276 1 82.8 254 VAL A CA 1
ATOM 1846 C C . VAL A 1 254 ? 1.868 5.411 -13.853 1 82.8 254 VAL A C 1
ATOM 1848 O O . VAL A 1 254 ? 0.861 4.734 -14.073 1 82.8 254 VAL A O 1
ATOM 1851 N N . ASP A 1 255 ? 3.111 5.078 -14.132 1 85.71 255 ASP A N 1
ATOM 1852 C CA . ASP A 1 255 ? 3.408 3.708 -14.54 1 85.71 255 ASP A CA 1
ATOM 1853 C C . ASP A 1 255 ? 3.543 2.792 -13.326 1 85.71 255 ASP A C 1
ATOM 1855 O O . ASP A 1 255 ? 4.482 2.929 -12.538 1 85.71 255 ASP A O 1
ATOM 1859 N N . LEU A 1 256 ? 2.632 1.853 -13.192 1 88.47 256 LEU A N 1
ATOM 1860 C CA . LEU A 1 256 ? 2.628 0.975 -12.027 1 88.47 256 LEU A CA 1
ATOM 1861 C C . LEU A 1 256 ? 3.303 -0.355 -12.346 1 88.47 256 LEU A C 1
ATOM 1863 O O . LEU A 1 256 ? 3.342 -1.254 -11.503 1 88.47 256 LEU A O 1
ATOM 1867 N N . ALA A 1 257 ? 3.919 -0.521 -13.506 1 88.42 257 ALA A N 1
ATOM 1868 C CA . ALA A 1 257 ? 4.549 -1.769 -13.928 1 88.42 257 ALA A CA 1
ATOM 1869 C C . ALA A 1 257 ? 5.632 -2.198 -12.941 1 88.42 257 ALA A C 1
ATOM 1871 O O . ALA A 1 257 ? 5.717 -3.372 -12.574 1 88.42 257 ALA A O 1
ATOM 1872 N N . PRO A 1 258 ? 6.439 -1.228 -12.43 1 90.15 258 PRO A N 1
ATOM 1873 C CA . PRO A 1 258 ? 7.473 -1.645 -11.48 1 90.15 258 PRO A CA 1
ATOM 1874 C C . PRO A 1 258 ? 6.893 -2.267 -10.211 1 90.15 258 PRO A C 1
ATOM 1876 O O . PRO A 1 258 ? 7.516 -3.145 -9.609 1 90.15 258 PRO A O 1
ATOM 1879 N N . MET A 1 259 ? 5.708 -1.779 -9.836 1 92.74 259 MET A N 1
ATOM 1880 C CA . MET A 1 259 ? 5.083 -2.362 -8.652 1 92.74 259 MET A CA 1
ATOM 1881 C C . MET A 1 259 ? 4.772 -3.838 -8.871 1 92.74 259 MET A C 1
ATOM 1883 O O . MET A 1 259 ? 4.987 -4.661 -7.98 1 92.74 259 MET A O 1
ATOM 1887 N N . HIS A 1 260 ? 4.285 -4.122 -10.03 1 91.97 260 HIS A N 1
ATOM 1888 C CA . HIS A 1 260 ? 3.98 -5.508 -10.364 1 91.97 260 HIS A CA 1
ATOM 1889 C C . HIS A 1 260 ? 5.25 -6.349 -10.437 1 91.97 260 HIS A C 1
ATOM 1891 O O . HIS A 1 260 ? 5.317 -7.433 -9.852 1 91.97 260 HIS A O 1
ATOM 1897 N N . GLU A 1 261 ? 6.23 -5.88 -11.069 1 92.01 261 GLU A N 1
ATOM 1898 C CA . GLU A 1 261 ? 7.462 -6.613 -11.342 1 92.01 261 GLU A CA 1
ATOM 1899 C C . GLU A 1 261 ? 8.207 -6.939 -10.051 1 92.01 261 GLU A C 1
ATOM 1901 O O . GLU A 1 261 ? 8.992 -7.889 -10.003 1 92.01 261 GLU A O 1
ATOM 1906 N N . ASN A 1 262 ? 7.925 -6.153 -9.027 1 95.12 262 ASN A N 1
ATOM 1907 C CA . ASN A 1 262 ? 8.713 -6.311 -7.809 1 95.12 262 ASN A CA 1
ATOM 1908 C C . ASN A 1 262 ? 7.825 -6.58 -6.598 1 95.12 262 ASN A C 1
ATOM 1910 O O . ASN A 1 262 ? 8.299 -6.569 -5.46 1 95.12 262 ASN A O 1
ATOM 1914 N N . SER A 1 263 ? 6.503 -6.759 -6.891 1 96.64 263 SER A N 1
ATOM 1915 C CA . SER A 1 263 ? 5.56 -7.058 -5.818 1 96.64 263 SER A CA 1
ATOM 1916 C C . SER A 1 263 ? 5.626 -6.007 -4.715 1 96.64 263 SER A C 1
ATOM 1918 O O . SER A 1 263 ? 5.823 -6.34 -3.544 1 96.64 263 SER A O 1
ATOM 1920 N N . LEU A 1 264 ? 5.379 -4.78 -5.068 1 96.78 264 LEU A N 1
ATOM 1921 C CA . LEU A 1 264 ? 5.58 -3.655 -4.161 1 96.78 264 LEU A CA 1
ATOM 1922 C C . LEU A 1 264 ? 4.275 -3.273 -3.471 1 96.78 264 LEU A C 1
ATOM 1924 O O . LEU A 1 264 ? 3.212 -3.794 -3.813 1 96.78 264 LEU A O 1
ATOM 1928 N N . GLU A 1 265 ? 4.379 -2.401 -2.456 1 97.05 265 GLU A N 1
ATOM 1929 C CA . GLU A 1 265 ? 3.274 -1.722 -1.786 1 97.05 265 GLU A CA 1
ATOM 1930 C C . GLU A 1 265 ? 3.41 -0.206 -1.895 1 97.05 265 GLU A C 1
ATOM 1932 O O . GLU A 1 265 ? 4.52 0.327 -1.844 1 97.05 265 GLU A O 1
ATOM 1937 N N . LEU A 1 266 ? 2.295 0.399 -2.058 1 95.76 266 LEU A N 1
ATOM 1938 C CA . LEU A 1 266 ? 2.211 1.855 -2.058 1 95.76 266 LEU A CA 1
ATOM 1939 C C . LEU A 1 266 ? 1.205 2.341 -1.019 1 95.76 266 LEU A C 1
ATOM 1941 O O . LEU A 1 266 ? 0.055 1.895 -1.006 1 95.76 266 LEU A O 1
ATOM 1945 N N . GLY A 1 267 ? 1.628 3.174 -0.094 1 96.7 267 GLY A N 1
ATOM 1946 C CA . GLY A 1 267 ? 0.753 3.851 0.849 1 96.7 267 GLY A CA 1
ATOM 1947 C C . GLY A 1 267 ? 0.703 5.353 0.644 1 96.7 267 GLY A C 1
ATOM 1948 O O . GLY A 1 267 ? 1.733 5.986 0.4 1 96.7 267 GLY A O 1
ATOM 1949 N N . VAL A 1 268 ? -0.483 5.914 0.71 1 96.05 268 VAL A N 1
ATOM 1950 C CA . VAL A 1 268 ? -0.649 7.356 0.556 1 96.05 268 VAL A CA 1
ATOM 1951 C C . VAL A 1 268 ? -1.275 7.943 1.819 1 96.05 268 VAL A C 1
ATOM 1953 O O . VAL A 1 268 ? -2.254 7.404 2.342 1 96.05 268 VAL A O 1
ATOM 1956 N N . VAL A 1 269 ? -0.712 9.037 2.247 1 96.81 269 VAL A N 1
ATOM 1957 C CA . VAL A 1 269 ? -1.183 9.642 3.488 1 96.81 269 VAL A CA 1
ATOM 1958 C C . VAL A 1 269 ? -1.837 10.99 3.191 1 96.81 269 VAL A C 1
ATOM 1960 O O . VAL A 1 269 ? -1.25 11.835 2.51 1 96.81 269 VAL A O 1
ATOM 1963 N N . LEU A 1 270 ? -3 11.161 3.647 1 96.36 270 LEU A N 1
ATOM 1964 C CA . LEU A 1 270 ? -3.645 12.454 3.843 1 96.36 270 LEU A CA 1
ATOM 1965 C C . LEU A 1 270 ? -3.988 12.674 5.312 1 96.36 270 LEU A C 1
ATOM 1967 O O . LEU A 1 270 ? -5.07 12.294 5.765 1 96.36 270 LEU A O 1
ATOM 1971 N N . VAL A 1 271 ? -3.095 13.317 6.019 1 96.67 271 VAL A N 1
ATOM 1972 C CA . VAL A 1 271 ? -3.144 13.334 7.477 1 96.67 271 VAL A CA 1
ATOM 1973 C C . VAL A 1 271 ? -4.344 14.154 7.945 1 96.67 271 VAL A C 1
ATOM 1975 O O . VAL A 1 271 ? -4.844 13.957 9.055 1 96.67 271 VAL A O 1
ATOM 1978 N N . ILE A 1 272 ? -4.862 15.049 7.09 1 96.56 272 ILE A N 1
ATOM 1979 C CA . ILE A 1 272 ? -5.916 15.971 7.498 1 96.56 272 ILE A CA 1
ATOM 1980 C C . ILE A 1 272 ? -7.282 15.331 7.261 1 96.56 272 ILE A C 1
ATOM 1982 O O . ILE A 1 272 ? -8.314 15.911 7.605 1 96.56 272 ILE A O 1
ATOM 1986 N N . LEU A 1 273 ? -7.336 14.149 6.761 1 96.96 273 LEU A N 1
ATOM 1987 C CA . LEU A 1 273 ? -8.562 13.475 6.349 1 96.96 273 LEU A CA 1
ATOM 1988 C C . LEU A 1 273 ? -9.532 13.347 7.519 1 96.96 273 LEU A C 1
ATOM 1990 O O . LEU A 1 273 ? -10.737 13.556 7.358 1 96.96 273 LEU A O 1
ATOM 1994 N N . PRO A 1 274 ? -9.106 13.043 8.723 1 97.7 274 PRO A N 1
ATOM 1995 C CA . PRO A 1 274 ? -10.044 12.959 9.844 1 97.7 274 PRO A CA 1
ATOM 1996 C C . PRO A 1 274 ? -10.799 14.265 10.081 1 97.7 274 PRO A C 1
ATOM 1998 O O . PRO A 1 274 ? -11.974 14.244 10.458 1 97.7 274 PRO A O 1
ATOM 2001 N N . VAL A 1 275 ? -10.101 15.359 9.907 1 97.63 275 VAL A N 1
ATOM 2002 C CA . VAL A 1 275 ? -10.732 16.661 10.096 1 97.63 275 VAL A CA 1
ATOM 2003 C C . VAL A 1 275 ? -11.758 16.903 8.991 1 97.63 275 VAL A C 1
ATOM 2005 O O . VAL A 1 275 ? -12.88 17.337 9.262 1 97.63 275 VAL A O 1
ATOM 2008 N N . LEU A 1 276 ? -11.445 16.597 7.785 1 96.73 276 LEU A N 1
ATOM 2009 C CA . LEU A 1 276 ? -12.318 16.787 6.632 1 96.73 276 LEU A CA 1
ATOM 2010 C C . LEU A 1 276 ? -13.576 15.934 6.757 1 96.73 276 LEU A C 1
ATOM 2012 O O . LEU A 1 276 ? -14.676 16.39 6.435 1 96.73 276 LEU A O 1
ATOM 2016 N N . LEU A 1 277 ? -13.396 14.73 7.295 1 95.56 277 LEU A N 1
ATOM 2017 C CA . LEU A 1 277 ? -14.506 13.785 7.36 1 95.56 277 LEU A CA 1
ATOM 2018 C C . LEU A 1 277 ? -15.283 13.948 8.662 1 95.56 277 LEU A C 1
ATOM 2020 O O . LEU A 1 277 ? -16.419 13.483 8.774 1 95.56 277 LEU A O 1
ATOM 2024 N N . GLY A 1 278 ? -14.631 14.578 9.649 1 95.92 278 GLY A N 1
ATOM 2025 C CA . GLY A 1 278 ? -15.247 14.633 10.965 1 95.92 278 GLY A CA 1
ATOM 2026 C C . GLY A 1 278 ? -15.33 13.278 11.643 1 95.92 278 GLY A C 1
ATOM 2027 O O . GLY A 1 278 ? -16.259 13.018 12.41 1 95.92 278 GLY A O 1
ATOM 2028 N N . ASP A 1 279 ? -14.461 12.374 11.238 1 94.55 279 ASP A N 1
ATOM 2029 C CA . ASP A 1 279 ? -14.407 11 11.727 1 94.55 279 ASP A CA 1
ATOM 2030 C C . ASP A 1 279 ? -12.979 10.603 12.094 1 94.55 279 ASP A C 1
ATOM 2032 O O . ASP A 1 279 ? -12.018 11.137 11.535 1 94.55 279 ASP A O 1
ATOM 2036 N N . ARG A 1 280 ? -12.699 9.875 13.159 1 94.75 280 ARG A N 1
ATOM 2037 C CA . ARG A 1 280 ? -11.408 9.374 13.621 1 94.75 280 ARG A CA 1
ATOM 2038 C C . ARG A 1 280 ? -10.495 10.52 14.043 1 94.75 280 ARG A C 1
ATOM 2040 O O . ARG A 1 280 ? -9.283 10.467 13.827 1 94.75 280 ARG A O 1
ATOM 2047 N N . GLN A 1 281 ? -11.103 11.558 14.529 1 97.56 281 GLN A N 1
ATOM 2048 C CA . GLN A 1 281 ? -10.319 12.747 14.848 1 97.56 281 GLN A CA 1
ATOM 2049 C C . GLN A 1 281 ? -9.415 12.503 16.053 1 97.56 281 GLN A C 1
ATOM 2051 O O . GLN A 1 281 ? -8.342 13.099 16.16 1 97.56 281 GLN A O 1
ATOM 2056 N N . GLU A 1 282 ? -9.803 11.568 16.951 1 97.88 282 GLU A N 1
ATOM 2057 C CA . GLU A 1 282 ? -9.033 11.264 18.153 1 97.88 282 GLU A CA 1
ATOM 2058 C C . GLU A 1 282 ? -7.652 10.718 17.8 1 97.88 282 GLU A C 1
ATOM 2060 O O . GLU A 1 282 ? -6.706 10.857 18.579 1 97.88 282 GLU A O 1
ATOM 2065 N N . ARG A 1 283 ? -7.578 10.15 16.619 1 97.61 283 ARG A N 1
ATOM 2066 C CA . ARG A 1 283 ? -6.298 9.609 16.174 1 97.61 283 ARG A CA 1
ATOM 2067 C C . ARG A 1 283 ? -5.23 10.697 16.127 1 97.61 283 ARG A C 1
ATOM 2069 O O . ARG A 1 283 ? -4.064 10.444 16.437 1 97.61 283 ARG A O 1
ATOM 2076 N N . ILE A 1 284 ? -5.623 11.884 15.795 1 98.58 284 ILE A N 1
ATOM 2077 C CA . ILE A 1 284 ? -4.701 13.009 15.68 1 98.58 284 ILE A CA 1
ATOM 2078 C C . ILE A 1 284 ? -4.051 13.284 17.034 1 98.58 284 ILE A C 1
ATOM 2080 O O . ILE A 1 284 ? -2.824 13.278 17.153 1 98.58 284 ILE A O 1
ATOM 2084 N N . GLY A 1 285 ? -4.874 13.454 18.048 1 98.81 285 GLY A N 1
ATOM 2085 C CA . GLY A 1 285 ? -4.35 13.736 19.375 1 98.81 285 GLY A CA 1
ATOM 2086 C C . GLY A 1 285 ? -3.537 12.592 19.951 1 98.81 285 GLY A C 1
ATOM 2087 O O . GLY A 1 285 ? -2.537 12.817 20.635 1 98.81 285 GLY A O 1
ATOM 2088 N N . GLU A 1 286 ? -3.948 11.39 19.674 1 98.74 286 GLU A N 1
ATOM 2089 C CA . GLU A 1 286 ? -3.23 10.213 20.154 1 98.74 286 GLU A CA 1
ATOM 2090 C C . GLU A 1 286 ? -1.827 10.142 19.56 1 98.74 286 GLU A C 1
ATOM 2092 O O . GLU A 1 286 ? -0.851 9.924 20.281 1 98.74 286 GLU A O 1
ATOM 2097 N N . GLU A 1 287 ? -1.731 10.354 18.301 1 98.74 287 GLU A N 1
ATOM 2098 C CA . GLU A 1 287 ? -0.434 10.32 17.631 1 98.74 287 GLU A CA 1
ATOM 2099 C C . GLU A 1 287 ? 0.433 11.506 18.046 1 98.74 287 GLU A C 1
ATOM 2101 O O . GLU A 1 287 ? 1.64 11.36 18.245 1 98.74 287 GLU A O 1
ATOM 2106 N N . LEU A 1 288 ? -0.188 12.633 18.189 1 98.88 288 LEU A N 1
ATOM 2107 C CA . LEU A 1 288 ? 0.555 13.812 18.619 1 98.88 288 LEU A CA 1
ATOM 2108 C C . LEU A 1 288 ? 1.094 13.628 20.034 1 98.88 288 LEU A C 1
ATOM 2110 O O . LEU A 1 288 ? 2.175 14.125 20.36 1 98.88 288 LEU A O 1
ATOM 2114 N N . ALA A 1 289 ? 0.347 12.946 20.877 1 98.89 289 ALA A N 1
ATOM 2115 C CA . ALA A 1 289 ? 0.844 12.669 22.223 1 98.89 289 ALA A CA 1
ATOM 2116 C C . ALA A 1 289 ? 2.104 11.811 22.176 1 98.89 289 ALA A C 1
ATOM 2118 O O . ALA A 1 289 ? 3.053 12.048 22.928 1 98.89 289 ALA A O 1
ATOM 2119 N N . GLU A 1 290 ? 2.142 10.819 21.314 1 98.79 290 GLU A N 1
ATOM 2120 C CA . GLU A 1 290 ? 3.338 10.004 21.122 1 98.79 290 GLU A CA 1
ATOM 2121 C C . GLU A 1 290 ? 4.502 10.844 20.605 1 98.79 290 GLU A C 1
ATOM 2123 O O . GLU A 1 290 ? 5.636 10.693 21.064 1 98.79 290 GLU A O 1
ATOM 2128 N N . ILE A 1 291 ? 4.217 11.713 19.714 1 98.82 291 ILE A N 1
ATOM 2129 C CA . ILE A 1 291 ? 5.241 12.569 19.125 1 98.82 291 ILE A CA 1
ATOM 2130 C C . ILE A 1 291 ? 5.78 13.531 20.181 1 98.82 291 ILE A C 1
ATOM 2132 O O . ILE A 1 291 ? 6.988 13.774 20.25 1 98.82 291 ILE A O 1
ATOM 2136 N N . ALA A 1 292 ? 4.894 14.068 21.002 1 98.87 292 ALA A N 1
ATOM 2137 C CA . ALA A 1 292 ? 5.333 14.946 22.084 1 98.87 292 ALA A CA 1
ATOM 2138 C C . ALA A 1 292 ? 6.319 14.231 23.004 1 98.87 292 ALA A C 1
ATOM 2140 O O . ALA A 1 292 ? 7.314 14.819 23.435 1 98.87 292 ALA A O 1
ATOM 2141 N N . ALA A 1 293 ? 6.023 13.006 23.305 1 98.85 293 ALA A N 1
ATOM 2142 C CA . ALA A 1 293 ? 6.925 12.219 24.141 1 98.85 293 ALA A CA 1
ATOM 2143 C C . ALA A 1 293 ? 8.289 12.058 23.478 1 98.85 293 ALA A C 1
ATOM 2145 O O . ALA A 1 293 ? 9.324 12.154 24.141 1 98.85 293 ALA A O 1
ATOM 2146 N N . LEU A 1 294 ? 8.33 11.829 22.223 1 98.81 294 LEU A N 1
ATOM 2147 C CA . LEU A 1 294 ? 9.58 11.688 21.485 1 98.81 294 LEU A CA 1
ATOM 2148 C C . LEU A 1 294 ? 10.361 12.998 21.483 1 98.81 294 LEU A C 1
ATOM 2150 O O . LEU A 1 294 ? 11.593 12.992 21.536 1 98.81 294 LEU A O 1
ATOM 2154 N N . VAL A 1 295 ? 9.64 14.068 21.327 1 98.79 295 VAL A N 1
ATOM 2155 C CA . VAL A 1 295 ? 10.272 15.382 21.383 1 98.79 295 VAL A CA 1
ATOM 2156 C C . VAL A 1 295 ? 10.906 15.592 22.756 1 98.79 295 VAL A C 1
ATOM 2158 O O . VAL A 1 295 ? 12.062 16.008 22.856 1 98.79 295 VAL A O 1
ATOM 2161 N N . ASP A 1 296 ? 10.189 15.26 23.806 1 98.75 296 ASP A N 1
ATOM 2162 C CA . ASP A 1 296 ? 10.673 15.448 25.17 1 98.75 296 ASP A CA 1
ATOM 2163 C C . ASP A 1 296 ? 11.875 14.551 25.455 1 98.75 296 ASP A C 1
ATOM 2165 O O . ASP A 1 296 ? 12.752 14.912 26.244 1 98.75 296 ASP A O 1
ATOM 2169 N N . ASP A 1 297 ? 11.957 13.459 24.71 1 98.29 297 ASP A N 1
ATOM 2170 C CA . ASP A 1 297 ? 13.067 12.523 24.862 1 98.29 297 ASP A CA 1
ATOM 2171 C C . ASP A 1 297 ? 14.253 12.931 23.992 1 98.29 297 ASP A C 1
ATOM 2173 O O . ASP A 1 297 ? 15.31 12.299 24.038 1 98.29 297 ASP A O 1
ATOM 2177 N N . GLY A 1 298 ? 14.079 13.876 23.164 1 98.01 298 GLY A N 1
ATOM 2178 C CA . GLY A 1 298 ? 15.159 14.384 22.334 1 98.01 298 GLY A CA 1
ATOM 2179 C C . GLY A 1 298 ? 15.302 13.64 21.02 1 98.01 298 GLY A C 1
ATOM 2180 O O . GLY A 1 298 ? 16.268 13.85 20.283 1 98.01 298 GLY A O 1
ATOM 2181 N N . ALA A 1 299 ? 14.31 12.851 20.708 1 98.17 299 ALA A N 1
ATOM 2182 C CA . ALA A 1 299 ? 14.386 12.021 19.508 1 98.17 299 ALA A CA 1
ATOM 2183 C C . ALA A 1 299 ? 13.94 12.8 18.274 1 98.17 299 ALA A C 1
ATOM 2185 O O . ALA A 1 299 ? 14.355 12.493 17.154 1 98.17 299 ALA A O 1
ATOM 2186 N N . VAL A 1 300 ? 13.077 13.791 18.472 1 98.46 300 VAL A N 1
ATOM 2187 C CA . VAL A 1 300 ? 12.552 14.602 17.379 1 98.46 300 VAL A CA 1
ATOM 2188 C C . VAL A 1 300 ? 12.605 16.08 17.76 1 98.46 300 VAL A C 1
ATOM 2190 O O . VAL A 1 300 ? 12.299 16.445 18.898 1 98.46 300 VAL A O 1
ATOM 2193 N N . GLU A 1 301 ? 12.963 16.83 16.855 1 97.91 301 GLU A N 1
ATOM 2194 C CA . GLU A 1 301 ? 12.982 18.28 17.025 1 97.91 301 GLU A CA 1
ATOM 2195 C C . GLU A 1 301 ? 12.626 18.993 15.723 1 97.91 301 GLU A C 1
ATOM 2197 O O . GLU A 1 301 ? 13.184 18.685 14.668 1 97.91 301 GLU A O 1
ATOM 2202 N N . PRO A 1 302 ? 11.74 19.93 15.792 1 98.63 302 PRO A N 1
ATOM 2203 C CA . PRO A 1 302 ? 11.461 20.69 14.572 1 98.63 302 PRO A CA 1
ATOM 2204 C C . PRO A 1 302 ? 12.579 21.669 14.219 1 98.63 302 PRO A C 1
ATOM 2206 O O . PRO A 1 302 ? 13.191 22.261 15.112 1 98.63 302 PRO A O 1
ATOM 2209 N N . TYR A 1 303 ? 12.896 21.751 12.949 1 98.62 303 TYR A N 1
ATOM 2210 C CA . TYR A 1 303 ? 13.767 22.808 12.447 1 98.62 303 TYR A CA 1
ATOM 2211 C C . TYR A 1 303 ? 12.951 23.986 11.929 1 98.62 303 TYR A C 1
ATOM 2213 O O . TYR A 1 303 ? 12.206 23.853 10.955 1 98.62 303 TYR A O 1
ATOM 2221 N N . ILE A 1 304 ? 13.088 25.074 12.571 1 98.53 304 ILE A N 1
ATOM 2222 C CA . ILE A 1 304 ? 12.366 26.287 12.205 1 98.53 304 ILE A CA 1
ATOM 2223 C C . ILE A 1 304 ? 13.315 27.263 11.512 1 98.53 304 ILE A C 1
ATOM 2225 O O . ILE A 1 304 ? 14.238 27.791 12.137 1 98.53 304 ILE A O 1
ATOM 2229 N N . GLU A 1 305 ? 13.068 27.469 10.269 1 97.7 305 GLU A N 1
ATOM 2230 C CA . GLU A 1 305 ? 13.954 28.313 9.472 1 97.7 305 GLU A CA 1
ATOM 2231 C C . GLU A 1 305 ? 13.756 29.789 9.803 1 97.7 305 GLU A C 1
ATOM 2233 O O . GLU A 1 305 ? 14.722 30.553 9.862 1 97.7 305 GLU A O 1
ATOM 2238 N N . ASP A 1 306 ? 12.503 30.196 9.953 1 97.53 306 ASP A N 1
ATOM 2239 C CA . ASP A 1 306 ? 12.187 31.604 10.176 1 97.53 306 ASP A CA 1
ATOM 2240 C C . ASP A 1 306 ? 10.885 31.756 10.959 1 97.53 306 ASP A C 1
ATOM 2242 O O . ASP A 1 306 ? 10.085 30.821 11.032 1 97.53 306 ASP A O 1
ATOM 2246 N N . ARG A 1 307 ? 10.731 32.89 11.58 1 97.95 307 ARG A N 1
ATOM 2247 C CA . ARG A 1 307 ? 9.562 33.274 12.365 1 97.95 307 ARG A CA 1
ATOM 2248 C C . ARG A 1 307 ? 8.948 34.565 11.836 1 97.95 307 ARG A C 1
ATOM 2250 O O . ARG A 1 307 ? 9.668 35.49 11.453 1 97.95 307 ARG A O 1
ATOM 2257 N N . PHE A 1 308 ? 7.66 34.596 11.81 1 98.32 308 PHE A N 1
ATOM 2258 C CA . PHE A 1 308 ? 6.911 35.744 11.314 1 98.32 308 PHE A CA 1
ATOM 2259 C C . PHE A 1 308 ? 5.756 36.083 12.249 1 98.32 308 PHE A C 1
ATOM 2261 O O . PHE A 1 308 ? 5.34 35.249 13.056 1 98.32 308 PHE A O 1
ATOM 2268 N N . ALA A 1 309 ? 5.223 37.309 12.134 1 98.34 309 ALA A N 1
ATOM 2269 C CA . ALA A 1 309 ? 3.966 37.688 12.774 1 98.34 309 ALA A CA 1
ATOM 2270 C C . ALA A 1 309 ? 2.772 37.317 11.899 1 98.34 309 ALA A C 1
ATOM 2272 O O . ALA A 1 309 ? 2.922 37.091 10.695 1 98.34 309 ALA A O 1
ATOM 2273 N N . PHE A 1 310 ? 1.579 37.303 12.468 1 98.28 310 PHE A N 1
ATOM 2274 C CA . PHE A 1 310 ? 0.371 36.97 11.723 1 98.28 310 PHE A CA 1
ATOM 2275 C C . PHE A 1 310 ? 0.136 37.97 10.597 1 98.28 310 PHE A C 1
ATOM 2277 O O . PHE A 1 310 ? -0.338 37.601 9.52 1 98.28 310 PHE A O 1
ATOM 2284 N N . ASP A 1 311 ? 0.545 39.2 10.85 1 97.26 311 ASP A N 1
ATOM 2285 C CA . ASP A 1 311 ? 0.33 40.258 9.867 1 97.26 311 ASP A CA 1
ATOM 2286 C C . ASP A 1 311 ? 1.211 40.051 8.636 1 97.26 311 ASP A C 1
ATOM 2288 O O . ASP A 1 311 ? 0.999 40.686 7.602 1 97.26 311 ASP A O 1
ATOM 2292 N N . GLU A 1 312 ? 2.155 39.131 8.753 1 98.07 312 GLU A N 1
ATOM 2293 C CA . GLU A 1 312 ? 3.066 38.848 7.648 1 98.07 312 GLU A CA 1
ATOM 2294 C C . GLU A 1 312 ? 2.654 37.582 6.903 1 98.07 312 GLU A C 1
ATOM 2296 O O . GLU A 1 312 ? 3.452 37.003 6.163 1 98.07 312 GLU A O 1
ATOM 2301 N N . VAL A 1 313 ? 1.442 37.185 7.068 1 98.43 313 VAL A N 1
ATOM 2302 C CA . VAL A 1 313 ? 0.973 35.909 6.538 1 98.43 313 VAL A CA 1
ATOM 2303 C C . VAL A 1 313 ? 1.147 35.884 5.021 1 98.43 313 VAL A C 1
ATOM 2305 O O . VAL A 1 313 ? 1.471 34.843 4.444 1 98.43 313 VAL A O 1
ATOM 2308 N N . ALA A 1 314 ? 0.928 36.954 4.33 1 98.32 314 ALA A N 1
ATOM 2309 C CA . ALA A 1 314 ? 1.121 37.003 2.884 1 98.32 314 ALA A CA 1
ATOM 2310 C C . ALA A 1 314 ? 2.567 36.685 2.513 1 98.32 314 ALA A C 1
ATOM 2312 O O . ALA A 1 314 ? 2.821 35.919 1.58 1 98.32 314 ALA A O 1
ATOM 2313 N N . ASP A 1 315 ? 3.459 37.242 3.234 1 97.29 315 ASP A N 1
ATOM 2314 C CA . ASP A 1 315 ? 4.882 37.026 2.99 1 97.29 315 ASP A CA 1
ATOM 2315 C C . ASP A 1 315 ? 5.266 35.569 3.235 1 97.29 315 ASP A C 1
ATOM 2317 O O . ASP A 1 315 ? 6.062 34.997 2.487 1 97.29 315 ASP A O 1
ATOM 2321 N N . VAL A 1 316 ? 4.77 35.029 4.259 1 97.74 316 VAL A N 1
ATOM 2322 C CA . VAL A 1 316 ? 5.082 33.645 4.601 1 97.74 316 VAL A CA 1
ATOM 2323 C C . VAL A 1 316 ? 4.577 32.714 3.501 1 97.74 316 VAL A C 1
ATOM 2325 O O . VAL A 1 316 ? 5.265 31.766 3.117 1 97.74 316 VAL A O 1
ATOM 2328 N N . HIS A 1 317 ? 3.335 32.928 2.987 1 98.34 317 HIS A N 1
ATOM 2329 C CA . HIS A 1 317 ? 2.792 32.128 1.895 1 98.34 317 HIS A CA 1
ATOM 2330 C C . HIS A 1 317 ? 3.634 32.274 0.632 1 98.34 317 HIS A C 1
ATOM 2332 O O . HIS A 1 317 ? 3.873 31.294 -0.076 1 98.34 317 HIS A O 1
ATOM 2338 N N . ARG A 1 318 ? 4.119 33.484 0.336 1 97.53 318 ARG A N 1
ATOM 2339 C CA . ARG A 1 318 ? 4.995 33.701 -0.81 1 97.53 318 ARG A CA 1
ATOM 2340 C C . ARG A 1 318 ? 6.284 32.897 -0.674 1 97.53 318 ARG A C 1
ATOM 2342 O O . ARG A 1 318 ? 6.7 32.217 -1.615 1 97.53 318 ARG A O 1
ATOM 2349 N N . ARG A 1 319 ? 6.834 32.982 0.446 1 96.31 319 ARG A N 1
ATOM 2350 C CA . ARG A 1 319 ? 8.064 32.246 0.717 1 96.31 319 ARG A CA 1
ATOM 2351 C C . ARG A 1 319 ? 7.84 30.742 0.6 1 96.31 319 ARG A C 1
ATOM 2353 O O . ARG A 1 319 ? 8.671 30.027 0.037 1 96.31 319 ARG A O 1
ATOM 2360 N N . GLY A 1 320 ? 6.769 30.276 1.164 1 95.96 320 GLY A N 1
ATOM 2361 C CA . GLY A 1 320 ? 6.421 28.866 1.082 1 95.96 320 GLY A CA 1
ATOM 2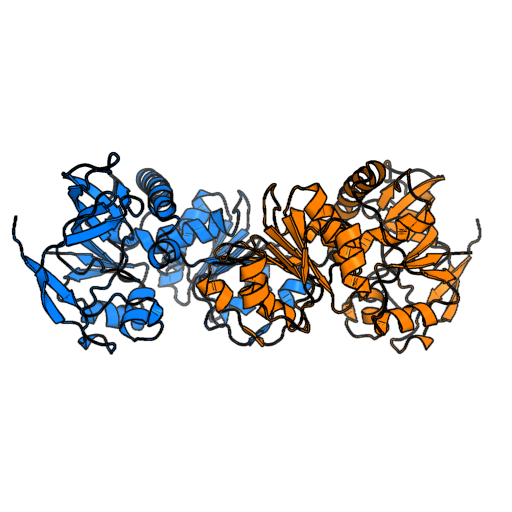362 C C . GLY A 1 320 ? 6.295 28.364 -0.344 1 95.96 320 GLY A C 1
ATOM 2363 O O . GLY A 1 320 ? 6.793 27.287 -0.675 1 95.96 320 GLY A O 1
ATOM 2364 N N . GLU A 1 321 ? 5.685 29.121 -1.18 1 94.92 321 GLU A N 1
ATOM 2365 C CA . GLU A 1 321 ? 5.452 28.747 -2.572 1 94.92 321 GLU A CA 1
ATOM 2366 C C . GLU A 1 321 ? 6.755 28.732 -3.365 1 94.92 321 GLU A C 1
ATOM 2368 O O . GLU A 1 321 ? 6.9 27.964 -4.318 1 94.92 321 GLU A O 1
ATOM 2373 N N . GLU A 1 322 ? 7.65 29.511 -2.932 1 92.3 322 GLU A N 1
ATOM 2374 C CA . GLU A 1 322 ? 8.961 29.54 -3.574 1 92.3 322 GLU A CA 1
ATOM 2375 C C . GLU A 1 322 ? 9.769 28.291 -3.235 1 92.3 322 GLU A C 1
ATOM 2377 O O . GLU A 1 322 ? 10.613 27.859 -4.023 1 92.3 322 GLU A O 1
ATOM 2382 N N . GLY A 1 323 ? 9.516 27.695 -2.09 1 87.81 323 GLY A N 1
ATOM 2383 C CA . GLY A 1 323 ? 10.07 26.409 -1.697 1 87.81 323 GLY A CA 1
ATOM 2384 C C . GLY A 1 323 ? 11.53 26.487 -1.294 1 87.81 323 GLY A C 1
ATOM 2385 O O . GLY A 1 323 ? 12.156 25.464 -1.006 1 87.81 323 GLY A O 1
ATOM 2386 N N . ASN A 1 324 ? 12.166 27.589 -1.21 1 86.88 324 ASN A N 1
ATOM 2387 C CA . ASN A 1 324 ? 13.586 27.723 -0.901 1 86.88 324 ASN A CA 1
ATOM 2388 C C . ASN A 1 324 ? 13.814 27.998 0.583 1 86.88 324 ASN A C 1
ATOM 2390 O O . ASN A 1 324 ? 14.302 29.067 0.953 1 86.88 324 ASN A O 1
ATOM 2394 N N . PHE A 1 325 ? 13.447 27.071 1.47 1 93.79 325 PHE A N 1
ATOM 2395 C CA . PHE A 1 325 ? 13.689 27.133 2.906 1 93.79 325 PHE A CA 1
ATOM 2396 C C . PHE A 1 325 ? 13.821 25.733 3.494 1 93.79 325 PHE A C 1
ATOM 2398 O O . PHE A 1 325 ? 13.488 24.745 2.837 1 93.79 325 PHE A O 1
ATOM 2405 N N . LEU A 1 326 ? 14.358 25.649 4.665 1 97.16 326 LEU A N 1
ATOM 2406 C CA . LEU A 1 326 ? 14.573 24.393 5.376 1 97.16 326 LEU A CA 1
ATOM 2407 C C . LEU A 1 326 ? 13.544 24.215 6.487 1 97.16 326 LEU A C 1
ATOM 2409 O O . LEU A 1 326 ? 13.238 25.163 7.214 1 97.16 326 LEU A O 1
ATOM 2413 N N . GLY A 1 327 ? 13.032 23.034 6.6 1 97.76 327 GLY A N 1
ATOM 2414 C CA . GLY A 1 327 ? 12.132 22.728 7.7 1 97.76 327 GLY A CA 1
ATOM 2415 C C . GLY A 1 327 ? 10.82 23.486 7.627 1 97.76 327 GLY A C 1
ATOM 2416 O O . GLY A 1 327 ? 10.079 23.362 6.649 1 97.76 327 GLY A O 1
ATOM 2417 N N . LYS A 1 328 ? 10.648 24.407 8.606 1 98.59 328 LYS A N 1
ATOM 2418 C CA . LYS A 1 328 ? 9.327 25.009 8.766 1 98.59 328 LYS A CA 1
ATOM 2419 C C . LYS A 1 328 ? 9.426 26.528 8.876 1 98.59 328 LYS A C 1
ATOM 2421 O O . LYS A 1 328 ? 10.45 27.059 9.311 1 98.59 328 LYS A O 1
ATOM 2426 N N . LEU A 1 329 ? 8.364 27.151 8.476 1 98.74 329 LEU A N 1
ATOM 2427 C CA . LEU A 1 329 ? 8.129 28.57 8.721 1 98.74 329 LEU A CA 1
ATOM 2428 C C . LEU A 1 329 ? 7.047 28.767 9.776 1 98.74 329 LEU A C 1
ATOM 2430 O O . LEU A 1 329 ? 5.936 28.251 9.636 1 98.74 329 LEU A O 1
ATOM 2434 N N . LEU A 1 330 ? 7.374 29.497 10.782 1 98.61 330 LEU A N 1
ATOM 2435 C CA . LEU A 1 330 ? 6.504 29.685 11.938 1 98.61 330 LEU A CA 1
ATOM 2436 C C . LEU A 1 330 ? 5.882 31.077 11.929 1 98.61 330 LEU A C 1
ATOM 2438 O O . LEU A 1 330 ? 6.529 32.048 11.53 1 98.61 330 LEU A O 1
ATOM 2442 N N . LEU A 1 331 ? 4.597 31.179 12.277 1 98.82 331 LEU A N 1
ATOM 2443 C CA . LEU A 1 331 ? 3.948 32.456 12.552 1 98.82 331 LEU A CA 1
ATOM 2444 C C . LEU A 1 331 ? 3.548 32.559 14.02 1 98.82 331 LEU A C 1
ATOM 2446 O O . LEU A 1 331 ? 2.864 31.676 14.544 1 98.82 331 LEU A O 1
ATOM 2450 N N . VAL A 1 332 ? 3.903 33.585 14.673 1 98.64 332 VAL A N 1
ATOM 2451 C CA . VAL A 1 332 ? 3.618 33.782 16.09 1 98.64 332 VAL A CA 1
ATOM 2452 C C . VAL A 1 332 ? 2.577 34.886 16.26 1 98.64 332 VAL A C 1
ATOM 2454 O O . VAL A 1 332 ? 2.662 35.932 15.613 1 98.64 332 VAL A O 1
ATOM 2457 N N . ASN A 1 333 ? 1.601 34.589 17.109 1 97.13 333 ASN A N 1
ATOM 2458 C CA . ASN A 1 333 ? 0.534 35.545 17.386 1 97.13 333 ASN A CA 1
ATOM 2459 C C . ASN A 1 333 ? 0.966 36.584 18.417 1 97.13 333 ASN A C 1
ATOM 2461 O O . ASN A 1 333 ? 0.913 36.33 19.621 1 97.13 333 ASN A O 1
ATOM 2465 N N . GLU A 1 334 ? 1.538 37.65 18.07 1 86.63 334 GLU A N 1
ATOM 2466 C CA . GLU A 1 334 ? 1.988 38.698 18.981 1 86.63 334 GLU A CA 1
ATOM 2467 C C . GLU A 1 334 ? 0.822 39.568 19.441 1 86.63 334 GLU A C 1
ATOM 2469 O O . GLU A 1 334 ? -0.117 39.81 18.68 1 86.63 334 GLU A O 1
ATOM 2474 N N . MET B 1 1 ? 16.407 -45.87 -13.936 1 65.59 1 MET B N 1
ATOM 2475 C CA . MET B 1 1 ? 15.499 -44.805 -14.353 1 65.59 1 MET B CA 1
ATOM 2476 C C . MET B 1 1 ? 15.816 -44.342 -15.771 1 65.59 1 MET B C 1
ATOM 2478 O O . MET B 1 1 ? 16.96 -44.44 -16.219 1 65.59 1 MET B O 1
ATOM 2482 N N . ALA B 1 2 ? 14.73 -44.027 -16.588 1 78.12 2 ALA B N 1
ATOM 2483 C CA . ALA B 1 2 ? 14.907 -43.546 -17.956 1 78.12 2 ALA B CA 1
ATOM 2484 C C . ALA B 1 2 ? 15.719 -42.254 -17.982 1 78.12 2 ALA B C 1
ATOM 2486 O O . ALA B 1 2 ? 15.567 -41.4 -17.105 1 78.12 2 ALA B O 1
ATOM 2487 N N . SER B 1 3 ? 16.641 -42.143 -18.846 1 93.86 3 SER B N 1
ATOM 2488 C CA . SER B 1 3 ? 17.497 -40.969 -18.985 1 93.86 3 SER B CA 1
ATOM 2489 C C . SER B 1 3 ? 16.801 -39.868 -19.778 1 93.86 3 SER B C 1
ATOM 2491 O O . SER B 1 3 ? 17.236 -38.715 -19.762 1 93.86 3 SER B O 1
ATOM 2493 N N . GLU B 1 4 ? 15.741 -40.288 -20.446 1 96.94 4 GLU B N 1
ATOM 2494 C CA . GLU B 1 4 ? 14.997 -39.332 -21.261 1 96.94 4 GLU B CA 1
ATOM 2495 C C . GLU B 1 4 ? 13.519 -39.314 -20.879 1 96.94 4 GLU B C 1
ATOM 2497 O O . GLU B 1 4 ? 13.011 -40.274 -20.298 1 96.94 4 GLU B O 1
ATOM 2502 N N . MET B 1 5 ? 12.94 -38.193 -21.199 1 97.41 5 MET B N 1
ATOM 2503 C CA . MET B 1 5 ? 11.521 -38.038 -20.89 1 97.41 5 MET B CA 1
ATOM 2504 C C . MET B 1 5 ? 10.798 -37.297 -22.01 1 97.41 5 MET B C 1
ATOM 2506 O O . MET B 1 5 ? 11.43 -36.609 -22.814 1 97.41 5 MET B O 1
ATOM 2510 N N . THR B 1 6 ? 9.509 -37.531 -22.011 1 97.62 6 THR B N 1
ATOM 2511 C CA . THR B 1 6 ? 8.641 -36.742 -22.877 1 97.62 6 THR B CA 1
ATOM 2512 C C . THR B 1 6 ? 8.344 -35.382 -22.252 1 97.62 6 THR B C 1
ATOM 2514 O O . THR B 1 6 ? 8.101 -35.286 -21.048 1 97.62 6 THR B O 1
ATOM 2517 N N . ALA B 1 7 ? 8.423 -34.301 -23.049 1 98.24 7 ALA B N 1
ATOM 2518 C CA . ALA B 1 7 ? 8.076 -32.944 -22.635 1 98.24 7 ALA B CA 1
ATOM 2519 C C . ALA B 1 7 ? 7.337 -32.204 -23.746 1 98.24 7 ALA B C 1
ATOM 2521 O O . ALA B 1 7 ? 7.459 -32.553 -24.922 1 98.24 7 ALA B O 1
ATOM 2522 N N . HIS B 1 8 ? 6.488 -31.328 -23.429 1 98.57 8 HIS B N 1
ATOM 2523 C CA . HIS B 1 8 ? 5.869 -30.376 -24.345 1 98.57 8 HIS B CA 1
ATOM 2524 C C . HIS B 1 8 ? 6.527 -29.004 -24.24 1 98.57 8 HIS B C 1
ATOM 2526 O O . HIS B 1 8 ? 6.401 -28.327 -23.217 1 98.57 8 HIS B O 1
ATOM 2532 N N . VAL B 1 9 ? 7.223 -28.574 -25.262 1 98.65 9 VAL B N 1
ATOM 2533 C CA . VAL B 1 9 ? 8.073 -27.392 -25.167 1 98.65 9 VAL B CA 1
ATOM 2534 C C . VAL B 1 9 ? 7.704 -26.4 -26.268 1 98.65 9 VAL B C 1
ATOM 2536 O O . VAL B 1 9 ? 6.996 -26.749 -27.215 1 98.65 9 VAL B O 1
ATOM 2539 N N . ILE B 1 10 ? 8.092 -25.175 -26.072 1 98.7 10 ILE B N 1
ATOM 2540 C CA . ILE B 1 10 ? 8.085 -24.192 -27.15 1 98.7 10 ILE B CA 1
ATOM 2541 C C . ILE B 1 10 ? 9.52 -23.816 -27.514 1 98.7 10 ILE B C 1
ATOM 2543 O O . ILE B 1 10 ? 10.386 -23.727 -26.641 1 98.7 10 ILE B O 1
ATOM 2547 N N . GLU B 1 11 ? 9.813 -23.642 -28.809 1 98.31 11 GLU B N 1
ATOM 2548 C CA . GLU B 1 11 ? 11.133 -23.246 -29.291 1 98.31 11 GLU B CA 1
ATOM 2549 C C . GLU B 1 11 ? 11.184 -21.752 -29.594 1 98.31 11 GLU B C 1
ATOM 2551 O O . GLU B 1 11 ? 12.263 -21.189 -29.79 1 98.31 11 GLU B O 1
ATOM 2556 N N . GLU B 1 12 ? 10.062 -21.158 -29.642 1 98.4 12 GLU B N 1
ATOM 2557 C CA . GLU B 1 12 ? 9.86 -19.732 -29.881 1 98.4 12 GLU B CA 1
ATOM 2558 C C . GLU B 1 12 ? 8.499 -19.273 -29.366 1 98.4 12 GLU B C 1
ATOM 2560 O O . GLU B 1 12 ? 7.614 -20.094 -29.118 1 98.4 12 GLU B O 1
ATOM 2565 N N . PHE B 1 13 ? 8.421 -18.042 -29.198 1 98.57 13 PHE B N 1
ATOM 2566 C CA . PHE B 1 13 ? 7.132 -17.484 -28.805 1 98.57 13 PHE B CA 1
ATOM 2567 C C . PHE B 1 13 ? 6.118 -17.617 -29.935 1 98.57 13 PHE B C 1
ATOM 2569 O O . PHE B 1 13 ? 6.492 -17.686 -31.107 1 98.57 13 PHE B O 1
ATOM 2576 N N . GLY B 1 14 ? 4.787 -17.648 -29.576 1 98.2 14 GLY B N 1
ATOM 2577 C CA . GLY B 1 14 ? 3.783 -17.729 -30.625 1 98.2 14 GLY B CA 1
ATOM 2578 C C . GLY B 1 14 ? 2.401 -18.072 -30.103 1 98.2 14 GLY B C 1
ATOM 2579 O O . GLY B 1 14 ? 2.153 -18.005 -28.897 1 98.2 14 GLY B O 1
ATOM 2580 N N . ASP B 1 15 ? 1.493 -18.371 -31.067 1 97.93 15 ASP B N 1
ATOM 2581 C CA . ASP B 1 15 ? 0.149 -18.828 -30.729 1 97.93 15 ASP B CA 1
ATOM 2582 C C . ASP B 1 15 ? 0.179 -20.236 -30.139 1 97.93 15 ASP B C 1
ATOM 2584 O O . ASP B 1 15 ? 1.237 -20.866 -30.077 1 97.93 15 ASP B O 1
ATOM 2588 N N . PRO B 1 16 ? -0.885 -20.783 -29.678 1 98.12 16 PRO B N 1
ATOM 2589 C CA . PRO B 1 16 ? -0.906 -22.056 -28.953 1 98.12 16 PRO B CA 1
ATOM 2590 C C . PRO B 1 16 ? -0.334 -23.211 -29.773 1 98.12 16 PRO B C 1
ATOM 2592 O O . PRO B 1 16 ? 0.084 -24.225 -29.208 1 98.12 16 PRO B O 1
ATOM 2595 N N . ASP B 1 17 ? -0.23 -23.1 -31.026 1 97.7 17 ASP B N 1
ATOM 2596 C CA . ASP B 1 17 ? 0.231 -24.188 -31.884 1 97.7 17 ASP B CA 1
ATOM 2597 C C . ASP B 1 17 ? 1.751 -24.321 -31.833 1 97.7 17 ASP B C 1
ATOM 2599 O O . ASP B 1 17 ? 2.32 -25.229 -32.443 1 97.7 17 ASP B O 1
ATOM 2603 N N . VAL B 1 18 ? 2.42 -23.505 -31.077 1 98.43 18 VAL B N 1
ATOM 2604 C CA . VAL B 1 18 ? 3.877 -23.5 -31.015 1 98.43 18 VAL B CA 1
ATOM 2605 C C . VAL B 1 18 ? 4.363 -24.662 -30.152 1 98.43 18 VAL B C 1
ATOM 2607 O O . VAL B 1 18 ? 5.55 -24.995 -30.159 1 98.43 18 VAL B O 1
ATOM 2610 N N . PHE B 1 19 ? 3.5 -25.301 -29.389 1 98.59 19 PHE B N 1
ATOM 2611 C CA . PHE B 1 19 ? 3.91 -26.41 -28.537 1 98.59 19 PHE B CA 1
ATOM 2612 C C . PHE B 1 19 ? 4.323 -27.614 -29.376 1 98.59 19 PHE B C 1
ATOM 2614 O O . PHE B 1 19 ? 3.657 -27.952 -30.356 1 98.59 19 PHE B O 1
ATOM 2621 N N . GLU B 1 20 ? 5.365 -28.278 -28.946 1 98.17 20 GLU B N 1
ATOM 2622 C CA . GLU B 1 20 ? 5.845 -29.505 -29.573 1 98.17 20 GLU B CA 1
ATOM 2623 C C . GLU B 1 20 ? 6.163 -30.571 -28.529 1 98.17 20 GLU B C 1
ATOM 2625 O O . GLU B 1 20 ? 6.807 -30.284 -27.518 1 98.17 20 GLU B O 1
ATOM 2630 N N . ARG B 1 21 ? 5.655 -31.733 -28.784 1 97.82 21 ARG B N 1
ATOM 2631 C CA . ARG B 1 21 ? 6.066 -32.887 -27.991 1 97.82 21 ARG B CA 1
ATOM 2632 C C . ARG B 1 21 ? 7.468 -33.346 -28.378 1 97.82 21 ARG B C 1
ATOM 2634 O O . ARG B 1 21 ? 7.748 -33.577 -29.556 1 97.82 21 ARG B O 1
ATOM 2641 N N . THR B 1 22 ? 8.305 -33.428 -27.433 1 97.66 22 THR B N 1
ATOM 2642 C CA . THR B 1 22 ? 9.684 -33.794 -27.736 1 97.66 22 THR B CA 1
ATOM 2643 C C . THR B 1 22 ? 10.267 -34.668 -26.628 1 97.66 22 THR B C 1
ATOM 2645 O O . THR B 1 22 ? 9.585 -34.973 -25.648 1 97.66 22 THR B O 1
ATOM 2648 N N . THR B 1 23 ? 11.423 -35.189 -26.904 1 97.68 23 THR B N 1
ATOM 2649 C CA . THR B 1 23 ? 12.181 -35.962 -25.926 1 97.68 23 THR B CA 1
ATOM 2650 C C . THR B 1 23 ? 13.362 -35.156 -25.396 1 97.68 23 THR B C 1
ATOM 2652 O O . THR B 1 23 ? 14.135 -34.592 -26.174 1 97.68 23 THR B O 1
ATOM 2655 N N . VAL B 1 24 ? 13.411 -35.042 -24.098 1 97.05 24 VAL B N 1
ATOM 2656 C CA . VAL B 1 24 ? 14.511 -34.324 -23.461 1 97.05 24 VAL B CA 1
ATOM 2657 C C . VAL B 1 24 ? 15.117 -35.183 -22.354 1 97.05 24 VAL B C 1
ATOM 2659 O O . VAL B 1 24 ? 14.552 -36.214 -21.981 1 97.05 24 VAL B O 1
ATOM 2662 N N . ASP B 1 25 ? 16.243 -34.792 -21.86 1 96.64 25 ASP B N 1
ATOM 2663 C CA . ASP B 1 25 ? 16.878 -35.507 -20.757 1 96.64 25 ASP B CA 1
ATOM 2664 C C . ASP B 1 25 ? 16.085 -35.336 -19.463 1 96.64 25 ASP B C 1
ATOM 2666 O O . ASP B 1 25 ? 15.543 -34.261 -19.198 1 96.64 25 ASP B O 1
ATOM 2670 N N . VAL B 1 26 ? 16.06 -36.387 -18.735 1 97.87 26 VAL B N 1
ATOM 2671 C CA . VAL B 1 26 ? 15.516 -36.256 -17.387 1 97.87 26 VAL B CA 1
ATOM 2672 C C . VAL B 1 26 ? 16.458 -35.415 -16.529 1 97.87 26 VAL B C 1
ATOM 2674 O O . VAL B 1 26 ? 17.647 -35.722 -16.416 1 97.87 26 VAL B O 1
ATOM 2677 N N . PRO B 1 27 ? 15.998 -34.347 -15.954 1 96.86 27 PRO B N 1
ATOM 2678 C CA . PRO B 1 27 ? 16.88 -33.506 -15.14 1 96.86 27 PRO B CA 1
ATOM 2679 C C . PRO B 1 27 ? 17.191 -34.123 -13.779 1 96.86 27 PRO B C 1
ATOM 2681 O O . PRO B 1 27 ? 16.317 -34.735 -13.159 1 96.86 27 PRO B O 1
ATOM 2684 N N . ASP B 1 28 ? 18.378 -33.991 -13.341 1 97.23 28 ASP B N 1
ATOM 2685 C CA . ASP B 1 28 ? 18.759 -34.382 -11.988 1 97.23 28 ASP B CA 1
ATOM 2686 C C . ASP B 1 28 ? 18.607 -33.215 -11.015 1 97.23 28 ASP B C 1
ATOM 2688 O O . ASP B 1 28 ? 18.937 -32.075 -11.349 1 97.23 28 ASP B O 1
ATOM 2692 N N . PRO B 1 29 ? 18.113 -33.53 -9.85 1 98.17 29 PRO B N 1
ATOM 2693 C CA . PRO B 1 29 ? 18.021 -32.437 -8.879 1 98.17 29 PRO B CA 1
ATOM 2694 C C . PRO B 1 29 ? 19.378 -32.046 -8.299 1 98.17 29 PRO B C 1
ATOM 2696 O O . PRO B 1 29 ? 20.23 -32.911 -8.075 1 98.17 29 PRO B O 1
ATOM 2699 N N . GLY B 1 30 ? 19.606 -30.755 -8.143 1 98.19 30 GLY B N 1
ATOM 2700 C CA . GLY B 1 30 ? 20.754 -30.28 -7.388 1 98.19 30 GLY B CA 1
ATOM 2701 C C . GLY B 1 30 ? 20.637 -30.54 -5.898 1 98.19 30 GLY B C 1
ATOM 2702 O O . GLY B 1 30 ? 19.661 -31.139 -5.442 1 98.19 30 GLY B O 1
ATOM 2703 N N . PRO B 1 31 ? 21.601 -30.057 -5.11 1 98.45 31 PRO B N 1
ATOM 2704 C CA . PRO B 1 31 ? 21.677 -30.383 -3.684 1 98.45 31 PRO B CA 1
ATOM 2705 C C . PRO B 1 31 ? 20.444 -29.925 -2.908 1 98.45 31 PRO B C 1
ATOM 2707 O O . PRO B 1 31 ? 19.998 -30.614 -1.988 1 98.45 31 PRO B O 1
ATOM 2710 N N . GLU B 1 32 ? 19.86 -28.822 -3.267 1 98.58 32 GLU B N 1
ATOM 2711 C CA . GLU B 1 32 ? 18.731 -28.265 -2.528 1 98.58 32 GLU B CA 1
ATOM 2712 C C . GLU B 1 32 ? 17.428 -28.429 -3.304 1 98.58 32 GLU B C 1
ATOM 2714 O O . GLU B 1 32 ? 16.446 -27.734 -3.034 1 98.58 32 GLU B O 1
ATOM 2719 N N . GLU B 1 33 ? 17.406 -29.329 -4.26 1 98.74 33 GLU B N 1
ATOM 2720 C CA . GLU B 1 33 ? 16.27 -29.492 -5.163 1 98.74 33 GLU B CA 1
ATOM 2721 C C . GLU B 1 33 ? 15.662 -30.886 -5.04 1 98.74 33 GLU B C 1
ATOM 2723 O O . GLU B 1 33 ? 16.288 -31.795 -4.489 1 98.74 33 GLU B O 1
ATOM 2728 N N . ILE B 1 34 ? 14.466 -31.025 -5.515 1 98.86 34 ILE B N 1
ATOM 2729 C CA . ILE B 1 34 ? 13.85 -32.338 -5.676 1 98.86 34 ILE B CA 1
ATOM 2730 C C . ILE B 1 34 ? 13.333 -32.494 -7.104 1 98.86 34 ILE B C 1
ATOM 2732 O O . ILE B 1 34 ? 13.08 -31.502 -7.791 1 98.86 34 ILE B O 1
ATOM 2736 N N . ARG B 1 35 ? 13.24 -33.688 -7.507 1 98.77 35 ARG B N 1
ATOM 2737 C CA . ARG B 1 35 ? 12.588 -34.041 -8.763 1 98.77 35 ARG B CA 1
ATOM 2738 C C . ARG B 1 35 ? 11.235 -34.698 -8.512 1 98.77 35 ARG B C 1
ATOM 2740 O O . ARG B 1 35 ? 11.114 -35.573 -7.652 1 98.77 35 ARG B O 1
ATOM 2747 N N . VAL B 1 36 ? 10.317 -34.284 -9.174 1 98.88 36 VAL B N 1
ATOM 2748 C CA . VAL B 1 36 ? 8.942 -34.741 -8.995 1 98.88 36 VAL B CA 1
ATOM 2749 C C . VAL B 1 36 ? 8.435 -35.373 -10.289 1 98.88 36 VAL B C 1
ATOM 2751 O O . VAL B 1 36 ? 8.563 -34.786 -11.366 1 98.88 36 VAL B O 1
ATOM 2754 N N . GLU B 1 37 ? 7.982 -36.588 -10.206 1 98.83 37 GLU B N 1
ATOM 2755 C CA . GLU B 1 37 ? 7.199 -37.163 -11.295 1 98.83 37 GLU B CA 1
ATOM 2756 C C . GLU B 1 37 ? 5.839 -36.481 -11.416 1 98.83 37 GLU B C 1
ATOM 2758 O O . GLU B 1 37 ? 5.006 -36.582 -10.514 1 98.83 37 GLU B O 1
ATOM 2763 N N . VAL B 1 38 ? 5.624 -35.845 -12.535 1 98.88 38 VAL B N 1
ATOM 2764 C CA . VAL B 1 38 ? 4.471 -34.963 -12.681 1 98.88 38 VAL B CA 1
ATOM 2765 C C . VAL B 1 38 ? 3.209 -35.793 -12.908 1 98.88 38 VAL B C 1
ATOM 2767 O O . VAL B 1 38 ? 3.148 -36.598 -13.841 1 98.88 38 VAL B O 1
ATOM 2770 N N . VAL B 1 39 ? 2.291 -35.56 -12.067 1 98.9 39 VAL B N 1
ATOM 2771 C CA . VAL B 1 39 ? 0.985 -36.193 -12.22 1 98.9 39 VAL B CA 1
ATOM 2772 C C . VAL B 1 39 ? 0.039 -35.252 -12.962 1 98.9 39 VAL B C 1
ATOM 2774 O O . VAL B 1 39 ? -0.747 -35.689 -13.806 1 98.9 39 VAL B O 1
ATOM 2777 N N . ALA B 1 40 ? 0.118 -33.972 -12.652 1 98.93 40 ALA B N 1
ATOM 2778 C CA . ALA B 1 40 ? -0.762 -32.99 -13.281 1 98.93 40 ALA B CA 1
ATOM 2779 C C . ALA B 1 40 ? -0.179 -31.584 -13.176 1 98.93 40 ALA B C 1
ATOM 2781 O O . ALA B 1 40 ? 0.703 -31.331 -12.352 1 98.93 40 ALA B O 1
ATOM 2782 N N . THR B 1 41 ? -0.58 -30.724 -14.018 1 98.87 41 THR B N 1
ATOM 2783 C CA . THR B 1 41 ? -0.361 -29.282 -13.986 1 98.87 41 THR B CA 1
ATOM 2784 C C . THR B 1 41 ? -1.654 -28.532 -14.29 1 98.87 41 THR B C 1
ATOM 2786 O O . THR B 1 41 ? -2.683 -29.148 -14.577 1 98.87 41 THR B O 1
ATOM 2789 N N . SER B 1 42 ? -1.661 -27.227 -14.139 1 98.8 42 SER B N 1
ATOM 2790 C CA . SER B 1 42 ? -2.824 -26.414 -14.479 1 98.8 42 SER B CA 1
ATOM 2791 C C . SER B 1 42 ? -2.414 -25.143 -15.217 1 98.8 42 SER B C 1
ATOM 2793 O O . SER B 1 42 ? -1.249 -24.742 -15.171 1 98.8 42 SER B O 1
ATOM 2795 N N . LEU B 1 43 ? -3.37 -24.599 -15.932 1 98.51 43 LEU B N 1
ATOM 2796 C CA . LEU B 1 43 ? -3.111 -23.419 -16.75 1 98.51 43 LEU B CA 1
ATOM 2797 C C . LEU B 1 43 ? -3.312 -22.142 -15.941 1 98.51 43 LEU B C 1
ATOM 2799 O O . LEU B 1 43 ? -4.282 -22.025 -15.188 1 98.51 43 LEU B O 1
ATOM 2803 N N . ASN B 1 44 ? -2.435 -21.246 -16.071 1 97.47 44 ASN B N 1
ATOM 2804 C CA . ASN B 1 44 ? -2.531 -19.889 -15.543 1 97.47 44 ASN B CA 1
ATOM 2805 C C . ASN B 1 44 ? -2.311 -18.846 -16.634 1 97.47 44 ASN B C 1
ATOM 2807 O O . ASN B 1 44 ? -1.65 -19.12 -17.637 1 97.47 44 ASN B O 1
ATOM 2811 N N . PRO B 1 45 ? -2.811 -17.648 -16.451 1 95.06 45 PRO B N 1
ATOM 2812 C CA . PRO B 1 45 ? -2.576 -16.584 -17.43 1 95.06 45 PRO B CA 1
ATOM 2813 C C . PRO B 1 45 ? -1.092 -16.342 -17.694 1 95.06 45 PRO B C 1
ATOM 2815 O O . PRO B 1 45 ? -0.7 -16.068 -18.831 1 95.06 45 PRO B O 1
ATOM 2818 N N . VAL B 1 46 ? -0.259 -16.462 -16.71 1 95.45 46 VAL B N 1
ATOM 2819 C CA . VAL B 1 46 ? 1.173 -16.23 -16.867 1 95.45 46 VAL B CA 1
ATOM 2820 C C . VAL B 1 46 ? 1.751 -17.227 -17.87 1 95.45 46 VAL B C 1
ATOM 2822 O O . VAL B 1 46 ? 2.688 -16.906 -18.604 1 95.45 46 VAL B O 1
ATOM 2825 N N . ASP B 1 47 ? 1.168 -18.392 -17.962 1 97.71 47 ASP B N 1
ATOM 2826 C CA . ASP B 1 47 ? 1.651 -19.412 -18.888 1 97.71 47 ASP B CA 1
ATOM 2827 C C . ASP B 1 47 ? 1.489 -18.958 -20.337 1 97.71 47 ASP B C 1
ATOM 2829 O O . ASP B 1 47 ? 2.433 -19.038 -21.127 1 97.71 47 ASP B O 1
ATOM 2833 N N . TYR B 1 48 ? 0.291 -18.506 -20.673 1 97.07 48 TYR B N 1
ATOM 2834 C CA . TYR B 1 48 ? 0.113 -18.139 -22.073 1 97.07 48 TYR B CA 1
ATOM 2835 C C . TYR B 1 48 ? 0.7 -16.761 -22.355 1 97.07 48 TYR B C 1
ATOM 2837 O O . TYR B 1 48 ? 1.046 -16.449 -23.497 1 97.07 48 TYR B O 1
ATOM 2845 N N . LYS B 1 49 ? 0.845 -15.902 -21.352 1 95.34 49 LYS B N 1
ATOM 2846 C CA . LYS B 1 49 ? 1.558 -14.648 -21.574 1 95.34 49 LYS B CA 1
ATOM 2847 C C . LYS B 1 49 ? 3.026 -14.901 -21.906 1 95.34 49 LYS B C 1
ATOM 2849 O O . LYS B 1 49 ? 3.6 -14.226 -22.763 1 95.34 49 LYS B O 1
ATOM 2854 N N . ILE B 1 50 ? 3.624 -15.818 -21.189 1 97.21 50 ILE B N 1
ATOM 2855 C CA . ILE B 1 50 ? 4.998 -16.208 -21.486 1 97.21 50 ILE B CA 1
ATOM 2856 C C . ILE B 1 50 ? 5.071 -16.817 -22.884 1 97.21 50 ILE B C 1
ATOM 2858 O O . ILE B 1 50 ? 5.914 -16.427 -23.695 1 97.21 50 ILE B O 1
ATOM 2862 N N . ARG B 1 51 ? 4.199 -17.697 -23.172 1 98.39 51 ARG B N 1
ATOM 2863 C CA . ARG B 1 51 ? 4.192 -18.364 -24.47 1 98.39 51 ARG B CA 1
ATOM 2864 C C . ARG B 1 51 ? 4.102 -17.351 -25.606 1 98.39 51 ARG B C 1
ATOM 2866 O O . ARG B 1 51 ? 4.783 -17.49 -26.625 1 98.39 51 ARG B O 1
ATOM 2873 N N . GLN B 1 52 ? 3.316 -16.316 -25.398 1 98 52 GLN B N 1
ATOM 2874 C CA . GLN B 1 52 ? 3.055 -15.295 -26.406 1 98 52 GLN B CA 1
ATOM 2875 C C . GLN B 1 52 ? 4.249 -14.358 -26.563 1 98 52 GLN B C 1
ATOM 2877 O O . GLN B 1 52 ? 4.324 -13.595 -27.528 1 98 52 GLN B O 1
ATOM 2882 N N . GLY B 1 53 ? 5.143 -14.349 -25.646 1 97.16 53 GLY B N 1
ATOM 2883 C CA . GLY B 1 53 ? 6.246 -13.402 -25.646 1 97.16 53 GLY B CA 1
ATOM 2884 C C . GLY B 1 53 ? 5.867 -12.045 -25.081 1 97.16 53 GLY B C 1
ATOM 2885 O O . GLY B 1 53 ? 6.548 -11.049 -25.336 1 97.16 53 GLY B O 1
ATOM 2886 N N . ALA B 1 54 ? 4.789 -11.99 -24.349 1 93.49 54 ALA B N 1
ATOM 2887 C CA . ALA B 1 54 ? 4.343 -10.734 -23.752 1 93.49 54 ALA B CA 1
ATOM 2888 C C . ALA B 1 54 ? 5.216 -10.353 -22.56 1 93.49 54 ALA B C 1
ATOM 2890 O O . ALA B 1 54 ? 5.34 -9.172 -22.225 1 93.49 54 ALA B O 1
ATOM 2891 N N . ILE B 1 55 ? 5.797 -11.335 -21.875 1 93.18 55 ILE B N 1
ATOM 2892 C CA . ILE B 1 55 ? 6.728 -11.152 -20.767 1 93.18 55 ILE B CA 1
ATOM 2893 C C . ILE B 1 55 ? 7.956 -12.036 -20.974 1 93.18 55 ILE B C 1
ATOM 2895 O O . ILE B 1 55 ? 8.206 -12.955 -20.19 1 93.18 55 ILE B O 1
ATOM 2899 N N . PRO B 1 56 ? 8.694 -11.687 -21.891 1 94.08 56 PRO B N 1
ATOM 2900 C CA . PRO B 1 56 ? 9.793 -12.557 -22.316 1 94.08 56 PRO B CA 1
ATOM 2901 C C . PRO B 1 56 ? 10.824 -12.788 -21.213 1 94.08 56 PRO B C 1
ATOM 2903 O O . PRO B 1 56 ? 11.449 -13.85 -21.161 1 94.08 56 PRO B O 1
ATOM 2906 N N . ASP B 1 57 ? 10.94 -11.879 -20.337 1 93.24 57 ASP B N 1
ATOM 2907 C CA . ASP B 1 57 ? 11.934 -11.983 -19.274 1 93.24 57 ASP B CA 1
ATOM 2908 C C . ASP B 1 57 ? 11.559 -13.077 -18.277 1 93.24 57 ASP B C 1
ATOM 2910 O O . ASP B 1 57 ? 12.39 -13.501 -17.471 1 93.24 57 ASP B O 1
ATOM 2914 N N . PHE B 1 58 ? 10.363 -13.532 -18.324 1 95.74 58 PHE B N 1
ATOM 2915 C CA . PHE B 1 58 ? 9.891 -14.58 -17.427 1 95.74 58 PHE B CA 1
ATOM 2916 C C . PHE B 1 58 ? 10.094 -15.956 -18.049 1 95.74 58 PHE B C 1
ATOM 2918 O O . PHE B 1 58 ? 9.99 -16.975 -17.362 1 95.74 58 PHE B O 1
ATOM 2925 N N . ALA B 1 59 ? 10.401 -16.003 -19.259 1 97.29 59 ALA B N 1
ATOM 2926 C CA . ALA B 1 59 ? 10.416 -17.272 -19.981 1 97.29 59 ALA B CA 1
ATOM 2927 C C . ALA B 1 59 ? 11.619 -18.12 -19.575 1 97.29 59 ALA B C 1
ATOM 2929 O O . ALA B 1 59 ? 12.726 -17.6 -19.415 1 97.29 59 ALA B O 1
ATOM 2930 N N . PRO B 1 60 ? 11.419 -19.443 -19.43 1 97.83 60 PRO B N 1
ATOM 2931 C CA . PRO B 1 60 ? 12.581 -20.332 -19.372 1 97.83 60 PRO B CA 1
ATOM 2932 C C . PRO B 1 60 ? 13.409 -20.307 -20.655 1 97.83 60 PRO B C 1
ATOM 2934 O O . PRO B 1 60 ? 12.947 -19.802 -21.682 1 97.83 60 PRO B O 1
ATOM 2937 N N . GLU B 1 61 ? 14.582 -20.797 -20.545 1 97.28 61 GLU B N 1
ATOM 2938 C CA . GLU B 1 61 ? 15.403 -20.917 -21.746 1 97.28 61 GLU B CA 1
ATOM 2939 C C . GLU B 1 61 ? 14.779 -21.884 -22.748 1 97.28 61 GLU B C 1
ATOM 2941 O O . GLU B 1 61 ? 14.275 -22.942 -22.366 1 97.28 61 GLU B O 1
ATOM 2946 N N . PHE B 1 62 ? 14.852 -21.571 -23.95 1 97.48 62 PHE B N 1
ATOM 2947 C CA . PHE B 1 62 ? 14.358 -22.455 -24.998 1 97.48 62 PHE B CA 1
ATOM 2948 C C . PHE B 1 62 ? 15.266 -23.669 -25.155 1 97.48 62 PHE B C 1
ATOM 2950 O O . PHE B 1 62 ? 16.487 -23.558 -25.031 1 97.48 62 PHE B O 1
ATOM 2957 N N . PRO B 1 63 ? 14.799 -24.876 -25.601 1 97.95 63 PRO B N 1
ATOM 2958 C CA . PRO B 1 63 ? 13.369 -25.194 -25.612 1 97.95 63 PRO B CA 1
ATOM 2959 C C . PRO B 1 63 ? 12.734 -25.102 -24.226 1 97.95 63 PRO B C 1
ATOM 2961 O O . PRO B 1 63 ? 13.219 -25.725 -23.278 1 97.95 63 PRO B O 1
ATOM 2964 N N . ALA B 1 64 ? 11.69 -24.306 -24.161 1 98.6 64 ALA B N 1
ATOM 2965 C CA . ALA B 1 64 ? 11.113 -23.953 -22.867 1 98.6 64 ALA B CA 1
ATOM 2966 C C . ALA B 1 64 ? 9.939 -24.866 -22.522 1 98.6 64 ALA B C 1
ATOM 2968 O O . ALA B 1 64 ? 9.001 -25.005 -23.311 1 98.6 64 ALA B O 1
ATOM 2969 N N . THR B 1 65 ? 10.001 -25.498 -21.383 1 98.75 65 THR B N 1
ATOM 2970 C CA . THR B 1 65 ? 8.85 -26.171 -20.791 1 98.75 65 THR B CA 1
ATOM 2971 C C . THR B 1 65 ? 8.077 -25.221 -19.881 1 98.75 65 THR B C 1
ATOM 2973 O O . THR B 1 65 ? 8.626 -24.701 -18.908 1 98.75 65 THR B O 1
ATOM 2976 N N . LEU B 1 66 ? 6.81 -25.06 -20.17 1 98.6 66 LEU B N 1
ATOM 2977 C CA . LEU B 1 66 ? 6.011 -24.079 -19.445 1 98.6 66 LEU B CA 1
ATOM 2978 C C . LEU B 1 66 ? 5.186 -24.751 -18.352 1 98.6 66 LEU B C 1
ATOM 2980 O O . LEU B 1 66 ? 5.474 -25.884 -17.959 1 98.6 66 LEU B O 1
ATOM 2984 N N . HIS B 1 67 ? 4.268 -23.921 -17.749 1 98.76 67 HIS B N 1
ATOM 2985 C CA . HIS B 1 67 ? 3.347 -24.249 -16.667 1 98.76 67 HIS B CA 1
ATOM 2986 C C . HIS B 1 67 ? 4.046 -24.194 -15.312 1 98.76 67 HIS B C 1
ATOM 2988 O O . HIS B 1 67 ? 4.976 -24.962 -15.057 1 98.76 67 HIS B O 1
ATOM 2994 N N . CYS B 1 68 ? 3.484 -23.404 -14.454 1 98.69 68 CYS B N 1
ATOM 2995 C CA . CYS B 1 68 ? 4.085 -23.092 -13.162 1 98.69 68 CYS B CA 1
ATOM 2996 C C . CYS B 1 68 ? 3.589 -24.048 -12.084 1 98.69 68 CYS B C 1
ATOM 2998 O O . CYS B 1 68 ? 4.302 -24.325 -11.118 1 98.69 68 CYS B O 1
ATOM 3000 N N . ASP B 1 69 ? 2.428 -24.599 -12.244 1 98.84 69 ASP B N 1
ATOM 3001 C CA . ASP B 1 69 ? 1.795 -25.473 -11.261 1 98.84 69 ASP B CA 1
ATOM 3002 C C . ASP B 1 69 ? 2.24 -26.922 -11.448 1 98.84 69 ASP B C 1
ATOM 3004 O O . ASP B 1 69 ? 2.37 -27.396 -12.578 1 98.84 69 ASP B O 1
ATOM 3008 N N . VAL B 1 70 ? 2.332 -27.58 -10.316 1 98.9 70 VAL B N 1
ATOM 3009 C CA . VAL B 1 70 ? 2.577 -29.012 -10.45 1 98.9 70 VAL B CA 1
ATOM 3010 C C . VAL B 1 70 ? 2.026 -29.747 -9.23 1 98.9 70 VAL B C 1
ATOM 3012 O O . VAL B 1 70 ? 2.03 -29.21 -8.12 1 98.9 70 VAL B O 1
ATOM 3015 N N . ALA B 1 71 ? 1.543 -30.903 -9.393 1 98.94 71 ALA B N 1
ATOM 3016 C CA . ALA B 1 71 ? 1.344 -31.932 -8.375 1 98.94 71 ALA B CA 1
ATOM 3017 C C . ALA B 1 71 ? 1.923 -33.27 -8.826 1 98.94 71 ALA B C 1
ATOM 3019 O O . ALA B 1 71 ? 1.798 -33.645 -9.994 1 98.94 71 ALA B O 1
ATOM 3020 N N . GLY B 1 72 ? 2.541 -33.941 -7.938 1 98.9 72 GLY B N 1
ATOM 3021 C CA . GLY B 1 72 ? 3.168 -35.196 -8.321 1 98.9 72 GLY B CA 1
ATOM 3022 C C . GLY B 1 72 ? 3.829 -35.911 -7.158 1 98.9 72 GLY B C 1
ATOM 3023 O O . GLY B 1 72 ? 3.474 -35.684 -6 1 98.9 72 GLY B O 1
ATOM 3024 N N . VAL B 1 73 ? 4.724 -36.837 -7.543 1 98.9 73 VAL B N 1
ATOM 3025 C CA . VAL B 1 73 ? 5.389 -37.688 -6.562 1 98.9 73 VAL B CA 1
ATOM 3026 C C . VAL B 1 73 ? 6.899 -37.473 -6.629 1 98.9 73 VAL B C 1
ATOM 3028 O O . VAL B 1 73 ? 7.489 -37.507 -7.711 1 98.9 73 VAL B O 1
ATOM 3031 N N . VAL B 1 74 ? 7.459 -37.253 -5.459 1 98.9 74 VAL B N 1
ATOM 3032 C CA . VAL B 1 74 ? 8.908 -37.086 -5.413 1 98.9 74 VAL B CA 1
ATOM 3033 C C . VAL B 1 74 ? 9.591 -38.375 -5.863 1 98.9 74 VAL B C 1
ATOM 3035 O O . VAL B 1 74 ? 9.297 -39.455 -5.345 1 98.9 74 VAL B O 1
ATOM 3038 N N . ASP B 1 75 ? 10.476 -38.196 -6.804 1 97.83 75 ASP B N 1
ATOM 3039 C CA . ASP B 1 75 ? 11.143 -39.401 -7.29 1 97.83 75 ASP B CA 1
ATOM 3040 C C . ASP B 1 75 ? 12.643 -39.35 -7.008 1 97.83 75 ASP B C 1
ATOM 3042 O O . ASP B 1 75 ? 13.325 -40.375 -7.065 1 97.83 75 ASP B O 1
ATOM 3046 N N . ALA B 1 76 ? 13.167 -38.187 -6.743 1 98.36 76 ALA B N 1
ATOM 3047 C CA . ALA B 1 76 ? 14.563 -38.005 -6.352 1 98.36 76 ALA B CA 1
ATOM 3048 C C . ALA B 1 76 ? 14.729 -36.768 -5.473 1 98.36 76 ALA B C 1
ATOM 3050 O O . ALA B 1 76 ? 14.004 -35.783 -5.633 1 98.36 76 ALA B O 1
ATOM 3051 N N . VAL B 1 77 ? 15.692 -36.838 -4.549 1 98.48 77 VAL B N 1
ATOM 3052 C CA . VAL B 1 77 ? 15.919 -35.76 -3.592 1 98.48 77 VAL B CA 1
ATOM 3053 C C . VAL B 1 77 ? 17.403 -35.403 -3.558 1 98.48 77 VAL B C 1
ATOM 3055 O O . VAL B 1 77 ? 18.261 -36.288 -3.559 1 98.48 77 VAL B O 1
ATOM 3058 N N . GLY B 1 78 ? 17.682 -34.086 -3.614 1 98.41 78 GLY B N 1
ATOM 3059 C CA . GLY B 1 78 ? 19.058 -33.634 -3.475 1 98.41 78 GLY B CA 1
ATOM 3060 C C . GLY B 1 78 ? 19.653 -33.944 -2.115 1 98.41 78 GLY B C 1
ATOM 3061 O O . GLY B 1 78 ? 18.922 -34.15 -1.144 1 98.41 78 GLY B O 1
ATOM 3062 N N . GLU B 1 79 ? 20.977 -33.836 -2.042 1 98.01 79 GLU B N 1
ATOM 3063 C CA . GLU B 1 79 ? 21.709 -34.286 -0.861 1 98.01 79 GLU B CA 1
ATOM 3064 C C . GLU B 1 79 ? 21.446 -33.371 0.332 1 98.01 79 GLU B C 1
ATOM 3066 O O . GLU B 1 79 ? 21.572 -33.793 1.483 1 98.01 79 GLU B O 1
ATOM 3071 N N . ALA B 1 80 ? 21.05 -32.114 0.113 1 98.2 80 ALA B N 1
ATOM 3072 C CA . ALA B 1 80 ? 20.871 -31.155 1.199 1 98.2 80 ALA B CA 1
ATOM 3073 C C . ALA B 1 80 ? 19.397 -31.018 1.572 1 98.2 80 ALA B C 1
ATOM 3075 O O . ALA B 1 80 ? 19.027 -30.137 2.352 1 98.2 80 ALA B O 1
ATOM 3076 N N . VAL B 1 81 ? 18.579 -31.907 0.985 1 98.28 81 VAL B N 1
ATOM 3077 C CA . VAL B 1 81 ? 17.143 -31.851 1.235 1 98.28 81 VAL B CA 1
ATOM 3078 C C . VAL B 1 81 ? 16.77 -32.844 2.334 1 98.28 81 VAL B C 1
ATOM 3080 O O . VAL B 1 81 ? 17.049 -34.04 2.219 1 98.28 81 VAL B O 1
ATOM 3083 N N . ASP B 1 82 ? 16.076 -32.38 3.402 1 97.06 82 ASP B N 1
ATOM 3084 C CA . ASP B 1 82 ? 15.707 -33.245 4.518 1 97.06 82 ASP B CA 1
ATOM 3085 C C . ASP B 1 82 ? 14.192 -33.28 4.709 1 97.06 82 ASP B C 1
ATOM 3087 O O . ASP B 1 82 ? 13.667 -34.163 5.39 1 97.06 82 ASP B O 1
ATOM 3091 N N . ASP B 1 83 ? 13.492 -32.418 4.072 1 97.19 83 ASP B N 1
ATOM 3092 C CA . ASP B 1 83 ? 12.073 -32.252 4.368 1 97.19 83 ASP B CA 1
ATOM 3093 C C . ASP B 1 83 ? 11.216 -33.14 3.468 1 97.19 83 ASP B C 1
ATOM 3095 O O . ASP B 1 83 ? 10.009 -33.267 3.68 1 97.19 83 ASP B O 1
ATOM 3099 N N . PHE B 1 84 ? 11.813 -33.772 2.419 1 98.71 84 PHE B N 1
ATOM 3100 C CA . PHE B 1 84 ? 11.088 -34.623 1.482 1 98.71 84 PHE B CA 1
ATOM 3101 C C . PHE B 1 84 ? 11.836 -35.93 1.247 1 98.71 84 PHE B C 1
ATOM 3103 O O . PHE B 1 84 ? 13.057 -35.991 1.413 1 98.71 84 PHE B O 1
ATOM 3110 N N . ALA B 1 85 ? 11.082 -36.919 0.845 1 98.52 85 ALA B N 1
ATOM 3111 C CA . ALA B 1 85 ? 11.626 -38.221 0.468 1 98.52 85 ALA B CA 1
ATOM 3112 C C . ALA B 1 85 ? 10.939 -38.761 -0.783 1 98.52 85 ALA B C 1
ATOM 3114 O O . ALA B 1 85 ? 9.829 -38.341 -1.12 1 98.52 85 ALA B O 1
ATOM 3115 N N . GLU B 1 86 ? 11.653 -39.69 -1.431 1 98.31 86 GLU B N 1
ATOM 3116 C CA . GLU B 1 86 ? 11.038 -40.381 -2.561 1 98.31 86 GLU B CA 1
ATOM 3117 C C . GLU B 1 86 ? 9.707 -41.013 -2.163 1 98.31 86 GLU B C 1
ATOM 3119 O O . GLU B 1 86 ? 9.594 -41.61 -1.09 1 98.31 86 GLU B O 1
ATOM 3124 N N . GLY B 1 87 ? 8.715 -40.744 -2.963 1 98.7 87 GLY B N 1
ATOM 3125 C CA . GLY B 1 87 ? 7.405 -41.31 -2.681 1 98.7 87 GLY B CA 1
ATOM 3126 C C . GLY B 1 87 ? 6.432 -40.302 -2.099 1 98.7 87 GLY B C 1
ATOM 3127 O O . GLY B 1 87 ? 5.222 -40.534 -2.088 1 98.7 87 GLY B O 1
ATOM 3128 N N . ASP B 1 88 ? 6.954 -39.213 -1.576 1 98.78 88 ASP B N 1
ATOM 3129 C CA . ASP B 1 88 ? 6.08 -38.173 -1.04 1 98.78 88 ASP B CA 1
ATOM 3130 C C . ASP B 1 88 ? 5.209 -37.568 -2.139 1 98.78 88 ASP B C 1
ATOM 3132 O O . ASP B 1 88 ? 5.692 -37.289 -3.238 1 98.78 88 ASP B O 1
ATOM 3136 N N . GLU B 1 89 ? 3.912 -37.385 -1.891 1 98.92 89 GLU B N 1
ATOM 3137 C CA . GLU B 1 89 ? 3.026 -36.614 -2.759 1 98.92 89 GLU B CA 1
ATOM 3138 C C . GLU B 1 89 ? 3.131 -35.12 -2.468 1 98.92 89 GLU B C 1
ATOM 3140 O O . GLU B 1 89 ? 2.933 -34.689 -1.33 1 98.92 89 GLU B O 1
ATOM 3145 N N . VAL B 1 90 ? 3.444 -34.32 -3.505 1 98.96 90 VAL B N 1
ATOM 3146 C CA . VAL B 1 90 ? 3.698 -32.897 -3.306 1 98.96 90 VAL B CA 1
ATOM 3147 C C . VAL B 1 90 ? 2.972 -32.087 -4.377 1 98.96 90 VAL B C 1
ATOM 3149 O O . VAL B 1 90 ? 2.526 -32.639 -5.386 1 98.96 90 VAL B O 1
ATOM 3152 N N . TYR B 1 91 ? 2.733 -30.886 -4.173 1 98.93 91 TYR B N 1
ATOM 3153 C CA . TYR B 1 91 ? 2.331 -29.874 -5.143 1 98.93 91 TYR B CA 1
ATOM 3154 C C . TYR B 1 91 ? 3.114 -28.582 -4.941 1 98.93 91 TYR B C 1
ATOM 3156 O O . TYR B 1 91 ? 3.683 -28.355 -3.871 1 98.93 91 TYR B O 1
ATOM 3164 N N . GLY B 1 92 ? 3.293 -27.831 -5.969 1 98.91 92 GLY B N 1
ATOM 3165 C CA . GLY B 1 92 ? 4.149 -26.663 -5.842 1 98.91 92 GLY B CA 1
ATOM 3166 C C . GLY B 1 92 ? 4.211 -25.827 -7.106 1 98.91 92 GLY B C 1
ATOM 3167 O O . GLY B 1 92 ? 3.415 -26.026 -8.027 1 98.91 92 GLY B O 1
ATOM 3168 N N . MET B 1 93 ? 5.041 -24.803 -7.09 1 98.88 93 MET B N 1
ATOM 3169 C CA . MET B 1 93 ? 5.302 -23.848 -8.163 1 98.88 93 MET B CA 1
ATOM 3170 C C . MET B 1 93 ? 6.801 -23.691 -8.398 1 98.88 93 MET B C 1
ATOM 3172 O O . MET B 1 93 ? 7.382 -22.66 -8.054 1 98.88 93 MET B O 1
ATOM 3176 N N . PRO B 1 94 ? 7.452 -24.63 -9.004 1 98.66 94 PRO B N 1
ATOM 3177 C CA . PRO B 1 94 ? 8.916 -24.68 -9.037 1 98.66 94 PRO B CA 1
ATOM 3178 C C . PRO B 1 94 ? 9.504 -23.95 -10.242 1 98.66 94 PRO B C 1
ATOM 3180 O O . PRO B 1 94 ? 10.708 -23.68 -10.278 1 98.66 94 PRO B O 1
ATOM 3183 N N . GLY B 1 95 ? 8.665 -23.813 -11.291 1 98.22 95 GLY B N 1
ATOM 3184 C CA . GLY B 1 95 ? 9.166 -23.305 -12.559 1 98.22 95 GLY B CA 1
ATOM 3185 C C . GLY B 1 95 ? 8.064 -22.986 -13.551 1 98.22 95 GLY B C 1
ATOM 3186 O O . GLY B 1 95 ? 6.971 -22.571 -13.161 1 98.22 95 GLY B O 1
ATOM 3187 N N . GLY B 1 96 ? 8.409 -23.089 -14.862 1 98.26 96 GLY B N 1
ATOM 3188 C CA . GLY B 1 96 ? 7.496 -22.64 -15.9 1 98.26 96 GLY B CA 1
ATOM 3189 C C . GLY B 1 96 ? 7.584 -21.15 -16.169 1 98.26 96 GLY B C 1
ATOM 3190 O O . GLY B 1 96 ? 6.986 -20.65 -17.124 1 98.26 96 GLY B O 1
ATOM 3191 N N . ALA B 1 97 ? 8.325 -20.527 -15.323 1 96.64 97 ALA B N 1
ATOM 3192 C CA . ALA B 1 97 ? 8.768 -19.136 -15.381 1 96.64 97 ALA B CA 1
ATOM 3193 C C . ALA B 1 97 ? 10.2 -18.996 -14.873 1 96.64 97 ALA B C 1
ATOM 3195 O O . ALA B 1 97 ? 10.492 -19.327 -13.721 1 96.64 97 ALA B O 1
ATOM 3196 N N . GLY B 1 98 ? 11.073 -18.523 -15.656 1 95.91 98 GLY B N 1
ATOM 3197 C CA . GLY B 1 98 ? 12.472 -18.383 -15.287 1 95.91 98 GLY B CA 1
ATOM 3198 C C . GLY B 1 98 ? 13.231 -19.697 -15.312 1 95.91 98 GLY B C 1
ATOM 3199 O O . GLY B 1 98 ? 14.446 -19.715 -15.52 1 95.91 98 GLY B O 1
ATOM 3200 N N . ARG B 1 99 ? 12.509 -20.772 -15.031 1 97.08 99 ARG B N 1
ATOM 3201 C CA . ARG B 1 99 ? 13.035 -22.134 -15.033 1 97.08 99 ARG B CA 1
ATOM 3202 C C . ARG B 1 99 ? 12.073 -23.092 -15.727 1 97.08 99 ARG B C 1
ATOM 3204 O O . ARG B 1 99 ? 10.885 -22.792 -15.869 1 97.08 99 ARG B O 1
ATOM 3211 N N . GLN B 1 100 ? 12.566 -24.244 -16.114 1 98.48 100 GLN B N 1
ATOM 3212 C CA . GLN B 1 100 ? 11.732 -25.22 -16.807 1 98.48 100 GLN B CA 1
ATOM 3213 C C . GLN B 1 100 ? 10.561 -25.663 -15.934 1 98.48 100 GLN B C 1
ATOM 3215 O O . GLN B 1 100 ? 10.713 -25.831 -14.722 1 98.48 100 GLN B O 1
ATOM 3220 N N . GLY B 1 101 ? 9.426 -25.959 -16.604 1 98.67 101 GLY B N 1
ATOM 3221 C CA . GLY B 1 101 ? 8.191 -26.144 -15.858 1 98.67 101 GLY B CA 1
ATOM 3222 C C . GLY B 1 101 ? 7.656 -27.562 -15.932 1 98.67 101 GLY B C 1
ATOM 3223 O O . GLY B 1 101 ? 8.428 -28.518 -16.026 1 98.67 101 GLY B O 1
ATOM 3224 N N . ALA B 1 102 ? 6.35 -27.654 -15.815 1 98.71 102 ALA B N 1
ATOM 3225 C CA . ALA B 1 102 ? 5.735 -28.916 -15.411 1 98.71 102 ALA B CA 1
ATOM 3226 C C . ALA B 1 102 ? 5.132 -29.641 -16.611 1 98.71 102 ALA B C 1
ATOM 3228 O O . ALA B 1 102 ? 4.655 -30.771 -16.486 1 98.71 102 ALA B O 1
ATOM 3229 N N . LEU B 1 103 ? 5.166 -29.112 -17.81 1 98.76 103 LEU B N 1
ATOM 3230 C CA . LEU B 1 103 ? 4.631 -29.804 -18.977 1 98.76 103 LEU B CA 1
ATOM 3231 C C . LEU B 1 103 ? 5.6 -30.875 -19.465 1 98.76 103 LEU B C 1
ATOM 3233 O O . LEU B 1 103 ? 5.976 -30.89 -20.64 1 98.76 103 LEU B O 1
ATOM 3237 N N . ALA B 1 104 ? 5.947 -31.744 -18.588 1 98.6 104 ALA B N 1
ATOM 3238 C CA . ALA B 1 104 ? 6.888 -32.843 -18.79 1 98.6 104 ALA B CA 1
ATOM 3239 C C . ALA B 1 104 ? 6.63 -33.974 -17.798 1 98.6 104 ALA B C 1
ATOM 3241 O O . ALA B 1 104 ? 5.818 -33.831 -16.881 1 98.6 104 ALA B O 1
ATOM 3242 N N . GLU B 1 105 ? 7.305 -35.09 -17.985 1 98.61 105 GLU B N 1
ATOM 3243 C CA . GLU B 1 105 ? 7.111 -36.226 -17.089 1 98.61 105 GLU B CA 1
ATOM 3244 C C . GLU B 1 105 ? 7.718 -35.955 -15.716 1 98.61 105 GLU B C 1
ATOM 3246 O O . GLU B 1 105 ? 7.237 -36.474 -14.706 1 98.61 105 GLU B O 1
ATOM 3251 N N . TYR B 1 106 ? 8.814 -35.153 -15.735 1 98.64 106 TYR B N 1
ATOM 3252 C CA . TYR B 1 106 ? 9.482 -34.78 -14.493 1 98.64 106 TYR B CA 1
ATOM 3253 C C . TYR B 1 106 ? 9.769 -33.284 -14.456 1 98.64 106 TYR B C 1
ATOM 3255 O O . TYR B 1 106 ? 10.017 -32.668 -15.495 1 98.64 106 TYR B O 1
ATOM 3263 N N . VAL B 1 107 ? 9.771 -32.737 -13.338 1 98.73 107 VAL B N 1
ATOM 3264 C CA . VAL B 1 107 ? 10.189 -31.356 -13.121 1 98.73 107 VAL B CA 1
ATOM 3265 C C . VAL B 1 107 ? 11.097 -31.278 -11.896 1 98.73 107 VAL B C 1
ATOM 3267 O O . VAL B 1 107 ? 10.899 -32.007 -10.921 1 98.73 107 VAL B O 1
ATOM 3270 N N . VAL B 1 108 ? 12.039 -30.44 -11.983 1 98.68 108 VAL B N 1
ATOM 3271 C CA . VAL B 1 108 ? 12.948 -30.204 -10.867 1 98.68 108 VAL B CA 1
ATOM 3272 C C . VAL B 1 108 ? 12.771 -28.779 -10.348 1 98.68 108 VAL B C 1
ATOM 3274 O O . VAL B 1 108 ? 12.606 -27.842 -11.132 1 98.68 108 VAL B O 1
ATOM 3277 N N . GLY B 1 109 ? 12.799 -28.65 -9.069 1 98.46 109 GLY B N 1
ATOM 3278 C CA . GLY B 1 109 ? 12.75 -27.339 -8.442 1 98.46 109 GLY B CA 1
ATOM 3279 C C . GLY B 1 109 ? 13.354 -27.32 -7.05 1 98.46 109 GLY B C 1
ATOM 3280 O O . GLY B 1 109 ? 13.61 -28.374 -6.465 1 98.46 109 GLY B O 1
ATOM 3281 N N . HIS B 1 110 ? 13.665 -26.068 -6.549 1 98.73 110 HIS B N 1
ATOM 3282 C CA . HIS B 1 110 ? 14.077 -25.917 -5.158 1 98.73 110 HIS B CA 1
ATOM 3283 C C . HIS B 1 110 ? 13.071 -26.565 -4.212 1 98.73 110 HIS B C 1
ATOM 3285 O O . HIS B 1 110 ? 11.86 -26.417 -4.391 1 98.73 110 HIS B O 1
ATOM 3291 N N . ALA B 1 111 ? 13.532 -27.288 -3.212 1 98.85 111 ALA B N 1
ATOM 3292 C CA . ALA B 1 111 ? 12.65 -27.998 -2.289 1 98.85 111 ALA B CA 1
ATOM 3293 C C . ALA B 1 111 ? 11.651 -27.043 -1.642 1 98.85 111 ALA B C 1
ATOM 3295 O O . ALA B 1 111 ? 10.509 -27.421 -1.37 1 98.85 111 ALA B O 1
ATOM 3296 N N . GLY B 1 112 ? 12.026 -25.817 -1.475 1 98.76 112 GLY B N 1
ATOM 3297 C CA . GLY B 1 112 ? 11.207 -24.803 -0.83 1 98.76 112 GLY B CA 1
ATOM 3298 C C . GLY B 1 112 ? 10.026 -24.365 -1.674 1 98.76 112 GLY B C 1
ATOM 3299 O O . GLY B 1 112 ? 9.145 -23.648 -1.194 1 98.76 112 GLY B O 1
ATOM 3300 N N . THR B 1 113 ? 9.958 -24.785 -2.909 1 98.83 113 THR B N 1
ATOM 3301 C CA . THR B 1 113 ? 8.856 -24.382 -3.776 1 98.83 113 THR B CA 1
ATOM 3302 C C . THR B 1 113 ? 7.745 -25.428 -3.76 1 98.83 113 THR B C 1
ATOM 3304 O O . THR B 1 113 ? 6.814 -25.366 -4.566 1 98.83 113 THR B O 1
ATOM 3307 N N . PHE B 1 114 ? 7.883 -26.398 -2.814 1 98.89 114 PHE B N 1
ATOM 3308 C CA . PHE B 1 114 ? 6.916 -27.486 -2.72 1 98.89 114 PHE B CA 1
ATOM 3309 C C . PHE B 1 114 ? 6.385 -27.616 -1.297 1 98.89 114 PHE B C 1
ATOM 3311 O O . PHE B 1 114 ? 7.059 -27.229 -0.34 1 98.89 114 PHE B O 1
ATOM 3318 N N . ALA B 1 115 ? 5.237 -28.133 -1.211 1 98.94 115 ALA B N 1
ATOM 3319 C CA . ALA B 1 115 ? 4.66 -28.648 0.029 1 98.94 115 ALA B CA 1
ATOM 3320 C C . ALA B 1 115 ? 4.035 -30.023 -0.187 1 98.94 115 ALA B C 1
ATOM 3322 O O . ALA B 1 115 ? 3.771 -30.42 -1.325 1 98.94 115 ALA B O 1
ATOM 3323 N N . ARG B 1 116 ? 3.842 -30.739 0.899 1 98.86 116 ARG B N 1
ATOM 3324 C CA . ARG B 1 116 ? 3.052 -31.961 0.782 1 98.86 116 ARG B CA 1
ATOM 3325 C C . ARG B 1 116 ? 1.639 -31.655 0.295 1 98.86 116 ARG B C 1
ATOM 3327 O O . ARG B 1 116 ? 1.032 -30.669 0.717 1 98.86 116 ARG B O 1
ATOM 3334 N N . ALA B 1 117 ? 1.141 -32.474 -0.597 1 98.84 117 ALA B N 1
ATOM 3335 C CA . ALA B 1 117 ? -0.197 -32.268 -1.146 1 98.84 117 ALA B CA 1
ATOM 3336 C C . ALA B 1 117 ? -1.268 -32.498 -0.084 1 98.84 117 ALA B C 1
ATOM 3338 O O . ALA B 1 117 ? -1.076 -33.295 0.837 1 98.84 117 ALA B O 1
ATOM 3339 N N . PRO B 1 118 ? -2.405 -31.724 -0.219 1 98.78 118 PRO B N 1
ATOM 3340 C CA . PRO B 1 118 ? -3.52 -32.033 0.679 1 98.78 118 PRO B CA 1
ATOM 3341 C C . PRO B 1 118 ? -3.943 -33.499 0.612 1 98.78 118 PRO B C 1
ATOM 3343 O O . PRO B 1 118 ? -3.931 -34.1 -0.465 1 98.78 118 PRO B O 1
ATOM 3346 N N . GLU B 1 119 ? -4.407 -34.006 1.684 1 98.22 119 GLU B N 1
ATOM 3347 C CA . GLU B 1 119 ? -4.762 -35.419 1.776 1 98.22 119 GLU B CA 1
ATOM 3348 C C . GLU B 1 119 ? -6.187 -35.663 1.288 1 98.22 119 GLU B C 1
ATOM 3350 O O . GLU B 1 119 ? -6.533 -36.781 0.9 1 98.22 119 GLU B O 1
ATOM 3355 N N . THR B 1 120 ? -6.947 -34.663 1.282 1 98.19 120 THR B N 1
ATOM 3356 C CA . THR B 1 120 ? -8.374 -34.842 1.038 1 98.19 120 THR B CA 1
ATOM 3357 C C . THR B 1 120 ? -8.695 -34.667 -0.444 1 98.19 120 THR B C 1
ATOM 3359 O O . THR B 1 120 ? -9.837 -34.867 -0.865 1 98.19 120 THR B O 1
ATOM 3362 N N . LEU B 1 121 ? -7.734 -34.314 -1.275 1 97.54 121 LEU B N 1
ATOM 3363 C CA . LEU B 1 121 ? -7.916 -34.151 -2.713 1 97.54 121 LEU B CA 1
ATOM 3364 C C . LEU B 1 121 ? -7.178 -35.242 -3.481 1 97.54 121 LEU B C 1
ATOM 3366 O O . LEU B 1 121 ? -6.096 -35.672 -3.074 1 97.54 121 LEU B O 1
ATOM 3370 N N . PRO B 1 122 ? -7.84 -35.642 -4.623 1 98.32 122 PRO B N 1
ATOM 3371 C CA . PRO B 1 122 ? -6.963 -36.372 -5.542 1 98.32 122 PRO B CA 1
ATOM 3372 C C . PRO B 1 122 ? -5.696 -35.594 -5.892 1 98.32 122 PRO B C 1
ATOM 3374 O O . PRO B 1 122 ? -5.743 -34.371 -6.053 1 98.32 122 PRO B O 1
ATOM 3377 N N . LEU B 1 123 ? -4.577 -36.328 -5.915 1 98.74 123 LEU B N 1
ATOM 3378 C CA . LEU B 1 123 ? -3.289 -35.68 -6.137 1 98.74 123 LEU B CA 1
ATOM 3379 C C . LEU B 1 123 ? -3.337 -34.783 -7.37 1 98.74 123 LEU B C 1
ATOM 3381 O O . LEU B 1 123 ? -2.835 -33.657 -7.343 1 98.74 123 LEU B O 1
ATOM 3385 N N . ALA B 1 124 ? -3.964 -35.229 -8.445 1 98.81 124 ALA B N 1
ATOM 3386 C CA . ALA B 1 124 ? -4.048 -34.451 -9.678 1 98.81 124 ALA B CA 1
ATOM 3387 C C . ALA B 1 124 ? -4.743 -33.114 -9.437 1 98.81 124 ALA B C 1
ATOM 3389 O O . ALA B 1 124 ? -4.334 -32.087 -9.984 1 98.81 124 ALA B O 1
ATOM 3390 N N . ASP B 1 125 ? -5.764 -33.083 -8.587 1 98.81 125 ASP B N 1
ATOM 3391 C CA . ASP B 1 125 ? -6.554 -31.881 -8.339 1 98.81 125 ASP B CA 1
ATOM 3392 C C . ASP B 1 125 ? -5.736 -30.829 -7.593 1 98.81 125 ASP B C 1
ATOM 3394 O O . ASP B 1 125 ? -5.984 -29.63 -7.73 1 98.81 125 ASP B O 1
ATOM 3398 N N . ALA B 1 126 ? -4.739 -31.267 -6.833 1 98.86 126 ALA B N 1
ATOM 3399 C CA . ALA B 1 126 ? -3.892 -30.348 -6.076 1 98.86 126 ALA B CA 1
ATOM 3400 C C . ALA B 1 126 ? -3.107 -29.431 -7.009 1 98.86 126 ALA B C 1
ATOM 3402 O O . ALA B 1 126 ? -2.699 -28.336 -6.615 1 98.86 126 ALA B O 1
ATOM 3403 N N . ALA B 1 127 ? -2.922 -29.82 -8.254 1 98.88 127 ALA B N 1
ATOM 3404 C CA . ALA B 1 127 ? -2.17 -29.028 -9.224 1 98.88 127 ALA B CA 1
ATOM 3405 C C . ALA B 1 127 ? -2.922 -27.753 -9.593 1 98.88 127 ALA B C 1
ATOM 3407 O O . ALA B 1 127 ? -2.346 -26.831 -10.174 1 98.88 127 ALA B O 1
ATOM 3408 N N . ALA B 1 128 ? -4.214 -27.703 -9.263 1 98.82 128 ALA B N 1
ATOM 3409 C CA . ALA B 1 128 ? -5.04 -26.546 -9.601 1 98.82 128 ALA B CA 1
ATOM 3410 C C . ALA B 1 128 ? -4.821 -25.408 -8.608 1 98.82 128 ALA B C 1
ATOM 3412 O O . ALA B 1 128 ? -5.339 -24.305 -8.796 1 98.82 128 ALA B O 1
ATOM 3413 N N . LEU B 1 129 ? -3.956 -25.553 -7.61 1 98.89 129 LEU B N 1
ATOM 3414 C CA . LEU B 1 129 ? -4.001 -24.648 -6.466 1 98.89 129 LEU B CA 1
ATOM 3415 C C . LEU B 1 129 ? -2.769 -23.751 -6.433 1 98.89 129 LEU B C 1
ATOM 3417 O O . LEU B 1 129 ? -2.864 -22.57 -6.093 1 98.89 129 LEU B O 1
ATOM 3421 N N . PRO B 1 130 ? -1.561 -24.162 -6.76 1 98.88 130 PRO B N 1
ATOM 3422 C CA . PRO B 1 130 ? -0.363 -23.446 -6.316 1 98.88 130 PRO B CA 1
ATOM 3423 C C . PRO B 1 130 ? -0.395 -21.962 -6.673 1 98.88 130 PRO B C 1
ATOM 3425 O O . PRO B 1 130 ? -0.5 -21.112 -5.785 1 98.88 130 PRO B O 1
ATOM 3428 N N . VAL B 1 131 ? -0.491 -21.626 -7.924 1 98.77 131 VAL B N 1
ATOM 3429 C CA . VAL B 1 131 ? -0.363 -20.226 -8.314 1 98.77 131 VAL B CA 1
ATOM 3430 C C . VAL B 1 131 ? -1.548 -19.429 -7.773 1 98.77 131 VAL B C 1
ATOM 3432 O O . VAL B 1 131 ? -1.365 -18.38 -7.149 1 98.77 131 VAL B O 1
ATOM 3435 N N . VAL B 1 132 ? -2.775 -19.925 -7.92 1 98.67 132 VAL B N 1
ATOM 3436 C CA . VAL B 1 132 ? -3.948 -19.112 -7.617 1 98.67 132 VAL B CA 1
ATOM 3437 C C . VAL B 1 132 ? -4.151 -19.042 -6.105 1 98.67 132 VAL B C 1
ATOM 3439 O O . VAL B 1 132 ? -4.559 -18.006 -5.574 1 98.67 132 VAL B O 1
ATOM 3442 N N . ALA B 1 133 ? -3.849 -20.12 -5.395 1 98.88 133 ALA B N 1
ATOM 3443 C CA . ALA B 1 133 ? -4.022 -20.106 -3.945 1 98.88 133 ALA B CA 1
ATOM 3444 C C . ALA B 1 133 ? -2.949 -19.253 -3.273 1 98.88 133 ALA B C 1
ATOM 3446 O O . ALA B 1 133 ? -3.235 -18.514 -2.329 1 98.88 133 ALA B O 1
ATOM 3447 N N . LEU B 1 134 ? -1.718 -19.411 -3.763 1 98.81 134 LEU B N 1
ATOM 3448 C CA . LEU B 1 134 ? -0.655 -18.547 -3.259 1 98.81 134 LEU B CA 1
ATOM 3449 C C . LEU B 1 134 ? -0.985 -17.079 -3.506 1 98.81 134 LEU B C 1
ATOM 3451 O O . LEU B 1 134 ? -0.796 -16.239 -2.623 1 98.81 134 LEU B O 1
ATOM 3455 N N . THR B 1 135 ? -1.458 -16.782 -4.704 1 98.44 135 THR B N 1
ATOM 3456 C CA . THR B 1 135 ? -1.807 -15.413 -5.067 1 98.44 135 THR B CA 1
ATOM 3457 C C . THR B 1 135 ? -2.899 -14.872 -4.149 1 98.44 135 THR B C 1
ATOM 3459 O O . THR B 1 135 ? -2.748 -13.798 -3.563 1 98.44 135 THR B O 1
ATOM 3462 N N . ALA B 1 136 ? -3.947 -15.608 -4.001 1 98.7 136 ALA B N 1
ATOM 3463 C CA . ALA B 1 136 ? -5.041 -15.186 -3.131 1 98.7 136 ALA B CA 1
ATOM 3464 C C . ALA B 1 136 ? -4.561 -15.01 -1.693 1 98.7 136 ALA B C 1
ATOM 3466 O O . ALA B 1 136 ? -4.929 -14.042 -1.023 1 98.7 136 ALA B O 1
ATOM 3467 N N . TRP B 1 137 ? -3.755 -15.973 -1.255 1 98.62 137 TRP B N 1
ATOM 3468 C CA . TRP B 1 137 ? -3.201 -15.931 0.094 1 98.62 137 TRP B CA 1
ATOM 3469 C C . TRP B 1 137 ? -2.41 -14.647 0.319 1 98.62 137 TRP B C 1
ATOM 3471 O O . TRP B 1 137 ? -2.627 -13.942 1.307 1 98.62 137 TRP B O 1
ATOM 3481 N N . GLU B 1 138 ? -1.536 -14.346 -0.6 1 98.04 138 GLU B N 1
ATOM 3482 C CA . GLU B 1 138 ? -0.678 -13.176 -0.443 1 98.04 138 GLU B CA 1
ATOM 3483 C C . GLU B 1 138 ? -1.48 -11.883 -0.56 1 98.04 138 GLU B C 1
ATOM 3485 O O . GLU B 1 138 ? -1.193 -10.904 0.132 1 98.04 138 GLU B O 1
ATOM 3490 N N . LEU B 1 139 ? -2.472 -11.861 -1.405 1 98.14 139 LEU B N 1
ATOM 3491 C CA . LEU B 1 139 ? -3.34 -10.692 -1.5 1 98.14 139 LEU B CA 1
ATOM 3492 C C . LEU B 1 139 ? -4.03 -10.418 -0.169 1 98.14 139 LEU B C 1
ATOM 3494 O O . LEU B 1 139 ? -4.07 -9.274 0.291 1 98.14 139 LEU B O 1
ATOM 3498 N N . LEU B 1 140 ? -4.47 -11.432 0.536 1 98.17 140 LEU B N 1
ATOM 3499 C CA . LEU B 1 140 ? -5.374 -11.28 1.67 1 98.17 140 LEU B CA 1
ATOM 3500 C C . LEU B 1 140 ? -4.597 -11.221 2.981 1 98.17 140 LEU B C 1
ATOM 3502 O O . LEU B 1 140 ? -5.115 -10.745 3.994 1 98.17 140 LEU B O 1
ATOM 3506 N N . THR B 1 141 ? -3.296 -11.728 3.001 1 96.58 141 THR B N 1
ATOM 3507 C CA . THR B 1 141 ? -2.63 -11.885 4.289 1 96.58 141 THR B CA 1
ATOM 3508 C C . THR B 1 141 ? -1.272 -11.189 4.285 1 96.58 141 THR B C 1
ATOM 3510 O O . THR B 1 141 ? -0.701 -10.923 5.345 1 96.58 141 THR B O 1
ATOM 3513 N N . ASP B 1 142 ? -0.734 -10.991 3.127 1 95.32 142 ASP B N 1
ATOM 3514 C CA . ASP B 1 142 ? 0.569 -10.341 3.036 1 95.32 142 ASP B CA 1
ATOM 3515 C C . ASP B 1 142 ? 0.422 -8.86 2.694 1 95.32 142 ASP B C 1
ATOM 3517 O O . ASP B 1 142 ? 0.889 -7.996 3.439 1 95.32 142 ASP B O 1
ATOM 3521 N N . LYS B 1 143 ? -0.277 -8.575 1.573 1 96.22 143 LYS B N 1
ATOM 3522 C CA . LYS B 1 143 ? -0.456 -7.199 1.12 1 96.22 143 LYS B CA 1
ATOM 3523 C C . LYS B 1 143 ? -1.61 -6.523 1.855 1 96.22 143 LYS B C 1
ATOM 3525 O O . LYS B 1 143 ? -1.713 -5.294 1.862 1 96.22 143 LYS B O 1
ATOM 3530 N N . ALA B 1 144 ? -2.462 -7.283 2.369 1 93.31 144 ALA B N 1
ATOM 3531 C CA . ALA B 1 144 ? -3.522 -6.824 3.264 1 93.31 144 ALA B CA 1
ATOM 3532 C C . ALA B 1 144 ? -3.638 -7.73 4.486 1 93.31 144 ALA B C 1
ATOM 3534 O O . ALA B 1 144 ? -2.923 -8.729 4.597 1 93.31 144 ALA B O 1
ATOM 3535 N N . SER B 1 145 ? -4.389 -7.28 5.428 1 90.54 145 SER B N 1
ATOM 3536 C CA . SER B 1 145 ? -4.749 -8.108 6.574 1 90.54 145 SER B CA 1
ATOM 3537 C C . SER B 1 145 ? -6.261 -8.173 6.756 1 90.54 145 SER B C 1
ATOM 3539 O O . SER B 1 145 ? -6.845 -7.339 7.45 1 90.54 145 SER B O 1
ATOM 3541 N N . VAL B 1 146 ? -6.788 -9.155 6.123 1 95.07 146 VAL B N 1
ATOM 3542 C CA . VAL B 1 146 ? -8.233 -9.316 6.242 1 95.07 146 VAL B CA 1
ATOM 3543 C C . VAL B 1 146 ? -8.591 -9.732 7.667 1 95.07 146 VAL B C 1
ATOM 3545 O O . VAL B 1 146 ? -7.918 -10.577 8.261 1 95.07 146 VAL B O 1
ATOM 3548 N N . ALA B 1 147 ? -9.522 -9.064 8.254 1 91.24 147 ALA B N 1
ATOM 3549 C CA . ALA B 1 147 ? -9.966 -9.338 9.619 1 91.24 147 ALA B CA 1
ATOM 3550 C C . ALA B 1 147 ? -11.44 -9.732 9.648 1 91.24 147 ALA B C 1
ATOM 3552 O O . ALA B 1 147 ? -12.173 -9.488 8.687 1 91.24 147 ALA B O 1
ATOM 3553 N N . ASP B 1 148 ? -11.717 -10.395 10.756 1 95.59 148 ASP B N 1
ATOM 3554 C CA . ASP B 1 148 ? -13.119 -10.715 11.003 1 95.59 148 ASP B CA 1
ATOM 3555 C C . ASP B 1 148 ? -13.989 -9.461 10.938 1 95.59 148 ASP B C 1
ATOM 3557 O O . ASP B 1 148 ? -13.664 -8.443 11.552 1 95.59 148 ASP B O 1
ATOM 3561 N N . GLY B 1 149 ? -15.049 -9.583 10.125 1 94.98 149 GLY B N 1
ATOM 3562 C CA . GLY B 1 149 ? -15.983 -8.472 10.04 1 94.98 149 GLY B CA 1
ATOM 3563 C C . GLY B 1 149 ? -15.681 -7.525 8.894 1 94.98 149 GLY B C 1
ATOM 3564 O O . GLY B 1 149 ? -16.491 -6.652 8.573 1 94.98 149 GLY B O 1
ATOM 3565 N N . ASP B 1 150 ? -14.547 -7.627 8.273 1 96.97 150 ASP B N 1
ATOM 3566 C CA . ASP B 1 150 ? -14.229 -6.779 7.128 1 96.97 150 ASP B CA 1
ATOM 3567 C C . ASP B 1 150 ? -15.228 -6.993 5.992 1 96.97 150 ASP B C 1
ATOM 3569 O O . ASP B 1 150 ? -15.688 -8.114 5.766 1 96.97 150 ASP B O 1
ATOM 3573 N N . GLU B 1 151 ? -15.553 -5.97 5.342 1 98.18 151 GLU B N 1
ATOM 3574 C CA . GLU B 1 151 ? -16.266 -6.036 4.069 1 98.18 151 GLU B CA 1
ATOM 3575 C C . GLU B 1 151 ? -15.293 -6.087 2.895 1 98.18 151 GLU B C 1
ATOM 3577 O O . GLU B 1 151 ? -14.544 -5.136 2.66 1 98.18 151 GLU B O 1
ATOM 3582 N N . VAL B 1 152 ? -15.351 -7.196 2.157 1 98.65 152 VAL B N 1
ATOM 3583 C CA . VAL B 1 152 ? -14.362 -7.445 1.113 1 98.65 152 VAL B CA 1
ATOM 3584 C C . VAL B 1 152 ? -15.06 -7.574 -0.239 1 98.65 152 VAL B C 1
ATOM 3586 O O . VAL B 1 152 ? -16.055 -8.292 -0.365 1 98.65 152 VAL B O 1
ATOM 3589 N N . LEU B 1 153 ? -14.606 -6.843 -1.212 1 98.59 153 LEU B N 1
ATOM 3590 C CA . LEU B 1 153 ? -15.035 -6.991 -2.599 1 98.59 153 LEU B CA 1
ATOM 3591 C C . LEU B 1 153 ? -14.013 -7.788 -3.402 1 98.59 153 LEU B C 1
ATOM 3593 O O . LEU B 1 153 ? -12.821 -7.471 -3.387 1 98.59 153 LEU B O 1
ATOM 3597 N N . VAL B 1 154 ? -14.45 -8.792 -4.082 1 98.54 154 VAL B N 1
ATOM 3598 C CA . VAL B 1 154 ? -13.581 -9.607 -4.925 1 98.54 154 VAL B CA 1
ATOM 3599 C C . VAL B 1 154 ? -14.023 -9.496 -6.382 1 98.54 154 VAL B C 1
ATOM 3601 O O . VAL B 1 154 ? -15.075 -10.019 -6.76 1 98.54 154 VAL B O 1
ATOM 3604 N N . TYR B 1 155 ? -13.213 -8.863 -7.205 1 96.86 155 TYR B N 1
ATOM 3605 C CA . TYR B 1 155 ? -13.475 -8.848 -8.64 1 96.86 155 TYR B CA 1
ATOM 3606 C C . TYR B 1 155 ? -13.157 -10.201 -9.265 1 96.86 155 TYR B C 1
ATOM 3608 O O . TYR B 1 155 ? -12.163 -10.838 -8.909 1 96.86 155 TYR B O 1
ATOM 3616 N N . GLY B 1 156 ? -13.985 -10.567 -10.233 1 96.01 156 GLY B N 1
ATOM 3617 C CA . GLY B 1 156 ? -13.769 -11.858 -10.867 1 96.01 156 GLY B CA 1
ATOM 3618 C C . GLY B 1 156 ? -13.835 -13.019 -9.894 1 96.01 156 GLY B C 1
ATOM 3619 O O . GLY B 1 156 ? -12.937 -13.863 -9.864 1 96.01 156 GLY B O 1
ATOM 3620 N N . ALA B 1 157 ? -14.918 -13.132 -9.166 1 98.01 157 ALA B N 1
ATOM 3621 C CA . ALA B 1 157 ? -15.037 -13.982 -7.984 1 98.01 157 ALA B CA 1
ATOM 3622 C C . ALA B 1 157 ? -15.034 -15.459 -8.368 1 98.01 157 ALA B C 1
ATOM 3624 O O . ALA B 1 157 ? -14.85 -16.328 -7.513 1 98.01 157 ALA B O 1
ATOM 3625 N N . SER B 1 158 ? -15.231 -15.715 -9.632 1 97.68 158 SER B N 1
ATOM 3626 C CA . SER B 1 158 ? -15.283 -17.112 -10.052 1 97.68 158 SER B CA 1
ATOM 3627 C C . SER B 1 158 ? -14.106 -17.461 -10.958 1 97.68 158 SER B C 1
ATOM 3629 O O . SER B 1 158 ? -14.062 -18.548 -11.537 1 97.68 158 SER B O 1
ATOM 3631 N N . GLY B 1 159 ? -13.215 -16.517 -11.084 1 96.88 159 GLY B N 1
ATOM 3632 C CA . GLY B 1 159 ? -12.017 -16.767 -11.871 1 96.88 159 GLY B CA 1
ATOM 3633 C C . GLY B 1 159 ? -10.964 -17.559 -11.119 1 96.88 159 GLY B C 1
ATOM 3634 O O . GLY B 1 159 ? -11.248 -18.139 -10.069 1 96.88 159 GLY B O 1
ATOM 3635 N N . GLY B 1 160 ? -9.765 -17.687 -11.702 1 96.97 160 GLY B N 1
ATOM 3636 C CA . GLY B 1 160 ? -8.687 -18.461 -11.108 1 96.97 160 GLY B CA 1
ATOM 3637 C C . GLY B 1 160 ? -8.354 -18.032 -9.692 1 96.97 160 GLY B C 1
ATOM 3638 O O . GLY B 1 160 ? -8.618 -18.766 -8.737 1 96.97 160 GLY B O 1
ATOM 3639 N N . VAL B 1 161 ? -7.937 -16.83 -9.54 1 98.02 161 VAL B N 1
ATOM 3640 C CA . VAL B 1 161 ? -7.555 -16.308 -8.232 1 98.02 161 VAL B CA 1
ATOM 3641 C C . VAL B 1 161 ? -8.806 -15.968 -7.426 1 98.02 161 VAL B C 1
ATOM 3643 O O . VAL B 1 161 ? -8.866 -16.226 -6.221 1 98.02 161 VAL B O 1
ATOM 3646 N N . GLY B 1 162 ? -9.84 -15.487 -8.058 1 98.35 162 GLY B N 1
ATOM 3647 C CA . GLY B 1 162 ? -11.045 -15.006 -7.401 1 98.35 162 GLY B CA 1
ATOM 3648 C C . GLY B 1 162 ? -11.775 -16.086 -6.627 1 98.35 162 GLY B C 1
ATOM 3649 O O . GLY B 1 162 ? -12.242 -15.85 -5.511 1 98.35 162 GLY B O 1
ATOM 3650 N N . HIS B 1 163 ? -11.888 -17.267 -7.204 1 98.75 163 HIS B N 1
ATOM 3651 C CA . HIS B 1 163 ? -12.681 -18.292 -6.536 1 98.75 163 HIS B CA 1
ATOM 3652 C C . HIS B 1 163 ? -12.005 -18.761 -5.252 1 98.75 163 HIS B C 1
ATOM 3654 O O . HIS B 1 163 ? -12.679 -19.19 -4.312 1 98.75 163 HIS B O 1
ATOM 3660 N N . ILE B 1 164 ? -10.674 -18.692 -5.198 1 98.87 164 ILE B N 1
ATOM 3661 C CA . ILE B 1 164 ? -9.956 -19.024 -3.972 1 98.87 164 ILE B CA 1
ATOM 3662 C C . ILE B 1 164 ? -10.054 -17.861 -2.987 1 98.87 164 ILE B C 1
ATOM 3664 O O . ILE B 1 164 ? -10.241 -18.072 -1.786 1 98.87 164 ILE B O 1
ATOM 3668 N N . ALA B 1 165 ? -9.976 -16.634 -3.486 1 98.83 165 ALA B N 1
ATOM 3669 C CA . ALA B 1 165 ? -10.04 -15.441 -2.645 1 98.83 165 ALA B CA 1
ATOM 3670 C C . ALA B 1 165 ? -11.37 -15.365 -1.901 1 98.83 165 ALA B C 1
ATOM 3672 O O . ALA B 1 165 ? -11.409 -14.998 -0.724 1 98.83 165 ALA B O 1
ATOM 3673 N N . VAL B 1 166 ? -12.469 -15.7 -2.559 1 98.88 166 VAL B N 1
ATOM 3674 C CA . VAL B 1 166 ? -13.787 -15.706 -1.934 1 98.88 166 VAL B CA 1
ATOM 3675 C C . VAL B 1 166 ? -13.797 -16.678 -0.756 1 98.88 166 VAL B C 1
ATOM 3677 O O . VAL B 1 166 ? -14.219 -16.322 0.347 1 98.88 166 VAL B O 1
ATOM 3680 N N . GLN B 1 167 ? -13.273 -17.847 -0.968 1 98.88 167 GLN B N 1
ATOM 3681 C CA . GLN B 1 167 ? -13.282 -18.878 0.063 1 98.88 167 GLN B CA 1
ATOM 3682 C C . GLN B 1 167 ? -12.414 -18.475 1.252 1 98.88 167 GLN B C 1
ATOM 3684 O O . GLN B 1 167 ? -12.823 -18.624 2.405 1 98.88 167 GLN B O 1
ATOM 3689 N N . LEU B 1 168 ? -11.227 -17.974 0.967 1 98.73 168 LEU B N 1
ATOM 3690 C CA . LEU B 1 168 ? -10.314 -17.567 2.03 1 98.73 168 LEU B CA 1
ATOM 3691 C C . LEU B 1 168 ? -10.894 -16.405 2.829 1 98.73 168 LEU B C 1
ATOM 3693 O O . LEU B 1 168 ? -10.843 -16.406 4.061 1 98.73 168 LEU B O 1
ATOM 3697 N N . ALA B 1 169 ? -11.41 -15.385 2.11 1 98.71 169 ALA B N 1
ATOM 3698 C CA . ALA B 1 169 ? -12.005 -14.245 2.802 1 98.71 169 ALA B CA 1
ATOM 3699 C C . ALA B 1 169 ? -13.148 -14.689 3.71 1 98.71 169 ALA B C 1
ATOM 3701 O O . ALA B 1 169 ? -13.256 -14.233 4.851 1 98.71 169 ALA B O 1
ATOM 3702 N N . ASP B 1 170 ? -13.976 -15.587 3.195 1 98.61 170 ASP B N 1
ATOM 3703 C CA . ASP B 1 170 ? -15.059 -16.148 3.997 1 98.61 170 ASP B CA 1
ATOM 3704 C C . ASP B 1 170 ? -14.515 -16.879 5.222 1 98.61 170 ASP B C 1
ATOM 3706 O O . ASP B 1 170 ? -15.001 -16.679 6.337 1 98.61 170 ASP B O 1
ATOM 3710 N N . HIS B 1 171 ? -13.508 -17.657 5.024 1 98.33 171 HIS B N 1
ATOM 3711 C CA . HIS B 1 171 ? -12.882 -18.413 6.103 1 98.33 171 HIS B CA 1
ATOM 3712 C C . HIS B 1 171 ? -12.348 -17.484 7.188 1 98.33 171 HIS B C 1
ATOM 3714 O O . HIS B 1 171 ? -12.41 -17.81 8.376 1 98.33 171 HIS B O 1
ATOM 3720 N N . PHE B 1 172 ? -11.857 -16.307 6.83 1 97.9 172 PHE B N 1
ATOM 3721 C CA . PHE B 1 172 ? -11.287 -15.357 7.778 1 97.9 172 PHE B CA 1
ATOM 3722 C C . PHE B 1 172 ? -12.385 -14.559 8.471 1 97.9 172 PHE B C 1
ATOM 3724 O O . PHE B 1 172 ? -12.103 -13.725 9.334 1 97.9 172 PHE B O 1
ATOM 3731 N N . GLY B 1 173 ? -13.643 -14.758 8.059 1 98.17 173 GLY B N 1
ATOM 3732 C CA . GLY B 1 173 ? -14.766 -14.144 8.751 1 98.17 173 GLY B CA 1
ATOM 3733 C C . GLY B 1 173 ? -15.229 -12.852 8.106 1 98.17 173 GLY B C 1
ATOM 3734 O O . GLY B 1 173 ? -16.02 -12.109 8.691 1 98.17 173 GLY B O 1
ATOM 3735 N N . ALA B 1 174 ? -14.808 -12.564 6.917 1 98.13 174 ALA B N 1
ATOM 3736 C CA . ALA B 1 174 ? -15.205 -11.348 6.212 1 98.13 174 ALA B CA 1
ATOM 3737 C C . ALA B 1 174 ? -16.591 -11.502 5.591 1 98.13 174 ALA B C 1
ATOM 3739 O O . ALA B 1 174 ? -17.058 -12.622 5.369 1 98.13 174 ALA B O 1
ATOM 3740 N N . THR B 1 175 ? -17.278 -10.395 5.41 1 98.15 175 THR B N 1
ATOM 3741 C CA . THR B 1 175 ? -18.428 -10.337 4.515 1 98.15 175 THR B CA 1
ATOM 3742 C C . THR B 1 175 ? -17.98 -10.097 3.075 1 98.15 175 THR B C 1
ATOM 3744 O O . THR B 1 175 ? -17.395 -9.057 2.767 1 98.15 175 THR B O 1
ATOM 3747 N N . VAL B 1 176 ? -18.298 -11.036 2.209 1 98.71 176 VAL B N 1
ATOM 3748 C CA . VAL B 1 176 ? -17.681 -11.049 0.887 1 98.71 176 VAL B CA 1
ATOM 3749 C C . VAL B 1 176 ? -18.727 -10.716 -0.175 1 98.71 176 VAL B C 1
ATOM 3751 O O . VAL B 1 176 ? -19.794 -11.333 -0.22 1 98.71 176 VAL B O 1
ATOM 3754 N N . THR B 1 177 ? -18.479 -9.738 -0.995 1 98.78 177 THR B N 1
ATOM 3755 C CA . THR B 1 177 ? -19.205 -9.459 -2.23 1 98.78 177 THR B CA 1
ATOM 3756 C C . THR B 1 177 ? -18.351 -9.8 -3.448 1 98.78 177 THR B C 1
ATOM 3758 O O . THR B 1 177 ? -17.235 -9.297 -3.59 1 98.78 177 THR B O 1
ATOM 3761 N N . GLY B 1 178 ? -18.824 -10.715 -4.277 1 98.58 178 GLY B N 1
ATOM 3762 C CA . GLY B 1 178 ? -18.118 -11.102 -5.488 1 98.58 178 GLY B CA 1
ATOM 3763 C C . GLY B 1 178 ? -18.763 -10.565 -6.752 1 98.58 178 GLY B C 1
ATOM 3764 O O . GLY B 1 178 ? -19.99 -10.515 -6.856 1 98.58 178 GLY B O 1
ATOM 3765 N N . THR B 1 179 ? -17.911 -10.17 -7.704 1 97.55 179 THR B N 1
ATOM 3766 C CA . THR B 1 179 ? -18.474 -9.732 -8.976 1 97.55 179 THR B CA 1
ATOM 3767 C C . THR B 1 179 ? -18.405 -10.851 -10.012 1 97.55 179 THR B C 1
ATOM 3769 O O . THR B 1 179 ? -17.503 -11.689 -9.969 1 97.55 179 THR B O 1
ATOM 3772 N N . GLY B 1 180 ? -19.324 -10.889 -10.939 1 96.32 180 GLY B N 1
ATOM 3773 C CA . GLY B 1 180 ? -19.406 -11.79 -12.077 1 96.32 180 GLY B CA 1
ATOM 3774 C C . GLY B 1 180 ? -20.29 -11.264 -13.192 1 96.32 180 GLY B C 1
ATOM 3775 O O . GLY B 1 180 ? -21.329 -10.653 -12.932 1 96.32 180 GLY B O 1
ATOM 3776 N N . SER B 1 181 ? -19.896 -11.534 -14.35 1 95.29 181 SER B N 1
ATOM 3777 C CA . SER B 1 181 ? -20.567 -10.962 -15.512 1 95.29 181 SER B CA 1
ATOM 3778 C C . SER B 1 181 ? -21.761 -11.812 -15.935 1 95.29 181 SER B C 1
ATOM 3780 O O . SER B 1 181 ? -22.55 -11.402 -16.789 1 95.29 181 SER B O 1
ATOM 3782 N N . SER B 1 182 ? -21.899 -13.037 -15.434 1 96.93 182 SER B N 1
ATOM 3783 C CA . SER B 1 182 ? -23.007 -13.922 -15.777 1 96.93 182 SER B CA 1
ATOM 3784 C C . SER B 1 182 ? -23.642 -14.523 -14.527 1 96.93 182 SER B C 1
ATOM 3786 O O . SER B 1 182 ? -23.049 -14.491 -13.447 1 96.93 182 SER B O 1
ATOM 3788 N N . GLU B 1 183 ? -24.796 -15.046 -14.72 1 97.41 183 GLU B N 1
ATOM 3789 C CA . GLU B 1 183 ? -25.496 -15.691 -13.614 1 97.41 183 GLU B CA 1
ATOM 3790 C C . GLU B 1 183 ? -24.729 -16.912 -13.113 1 97.41 183 GLU B C 1
ATOM 3792 O O . GLU B 1 183 ? -24.66 -17.156 -11.906 1 97.41 183 GLU B O 1
ATOM 3797 N N . GLU B 1 184 ? -24.169 -17.592 -14.058 1 97.73 184 GLU B N 1
ATOM 3798 C CA . GLU B 1 184 ? -23.404 -18.787 -13.714 1 97.73 184 GLU B CA 1
ATOM 3799 C C . GLU B 1 184 ? -22.19 -18.436 -12.858 1 97.73 184 GLU B C 1
ATOM 3801 O O . GLU B 1 184 ? -21.922 -19.095 -11.851 1 97.73 184 GLU B O 1
ATOM 3806 N N . LYS B 1 185 ? -21.528 -17.449 -13.212 1 97.84 185 LYS B N 1
ATOM 3807 C CA . LYS B 1 185 ? -20.355 -16.99 -12.473 1 97.84 185 LYS B CA 1
ATOM 3808 C C . LYS B 1 185 ? -20.735 -16.528 -11.07 1 97.84 185 LYS B C 1
ATOM 3810 O O . LYS B 1 185 ? -20.066 -16.874 -10.094 1 97.84 185 LYS B O 1
ATOM 3815 N N . ARG B 1 186 ? -21.79 -15.804 -10.953 1 98.35 186 ARG B N 1
ATOM 3816 C CA . ARG B 1 186 ? -22.244 -15.29 -9.664 1 98.35 186 ARG B CA 1
ATOM 3817 C C . ARG B 1 186 ? -22.758 -16.418 -8.776 1 98.35 186 ARG B C 1
ATOM 3819 O O . ARG B 1 186 ? -22.525 -16.417 -7.565 1 98.35 186 ARG B O 1
ATOM 3826 N N . ALA B 1 187 ? -23.422 -17.373 -9.37 1 98.56 187 ALA B N 1
ATOM 3827 C CA . ALA B 1 187 ? -23.917 -18.519 -8.613 1 98.56 187 ALA B CA 1
ATOM 3828 C C . ALA B 1 187 ? -22.765 -19.311 -8.001 1 98.56 187 ALA B C 1
ATOM 3830 O O . ALA B 1 187 ? -22.839 -19.735 -6.845 1 98.56 187 ALA B O 1
ATOM 3831 N N . LEU B 1 188 ? -21.708 -19.46 -8.792 1 98.48 188 LEU B N 1
ATOM 3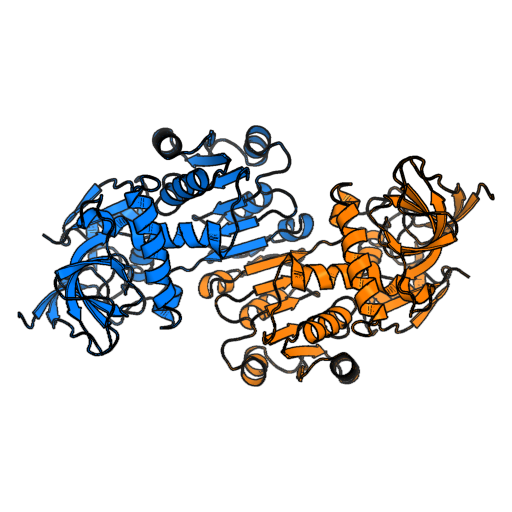832 C CA . LEU B 1 188 ? -20.553 -20.177 -8.262 1 98.48 188 LEU B CA 1
ATOM 3833 C C . LEU B 1 188 ? -19.929 -19.416 -7.097 1 98.48 188 LEU B C 1
ATOM 3835 O O . LEU B 1 188 ? -19.556 -20.016 -6.086 1 98.48 188 LEU B O 1
ATOM 3839 N N . ALA B 1 189 ? -19.801 -18.159 -7.253 1 98.62 189 ALA B N 1
ATOM 3840 C CA . ALA B 1 189 ? -19.233 -17.345 -6.181 1 98.62 189 ALA B CA 1
ATOM 3841 C C . ALA B 1 189 ? -20.028 -17.509 -4.889 1 98.62 189 ALA B C 1
ATOM 3843 O O . ALA B 1 189 ? -19.449 -17.632 -3.808 1 98.62 189 ALA B O 1
ATOM 3844 N N . GLU B 1 190 ? -21.338 -17.504 -4.963 1 98.67 190 GLU B N 1
ATOM 3845 C CA . GLU B 1 190 ? -22.196 -17.699 -3.799 1 98.67 190 GLU B CA 1
ATOM 3846 C C . GLU B 1 190 ? -21.979 -19.075 -3.177 1 98.67 190 GLU B C 1
ATOM 3848 O O . GLU B 1 190 ? -21.888 -19.202 -1.954 1 98.67 190 GLU B O 1
ATOM 3853 N N . GLU B 1 191 ? -21.879 -20.009 -4.053 1 98.51 191 GLU B N 1
ATOM 3854 C CA . GLU B 1 191 ? -21.649 -21.371 -3.58 1 98.51 191 GLU B CA 1
ATOM 3855 C C . GLU B 1 191 ? -20.336 -21.473 -2.809 1 98.51 191 GLU B C 1
ATOM 3857 O O . GLU B 1 191 ? -20.228 -22.246 -1.855 1 98.51 191 GLU B O 1
ATOM 3862 N N . LEU B 1 192 ? -19.434 -20.643 -3.182 1 98.38 192 LEU B N 1
ATOM 3863 C CA . LEU B 1 192 ? -18.089 -20.739 -2.626 1 98.38 192 LEU B CA 1
ATOM 3864 C C . LEU B 1 192 ? -17.951 -19.866 -1.383 1 98.38 192 LEU B C 1
ATOM 3866 O O . LEU B 1 192 ? -16.905 -19.867 -0.731 1 98.38 192 LEU B O 1
ATOM 3870 N N . GLY B 1 193 ? -18.955 -19.072 -1.088 1 98.44 193 GLY B N 1
ATOM 3871 C CA . GLY B 1 193 ? -18.895 -18.383 0.192 1 98.44 193 GLY B CA 1
ATOM 3872 C C . GLY B 1 193 ? -19.178 -16.897 0.083 1 98.44 193 GLY B C 1
ATOM 3873 O O . GLY B 1 193 ? -19.175 -16.184 1.089 1 98.44 193 GLY B O 1
ATOM 3874 N N . ALA B 1 194 ? -19.464 -16.391 -1.099 1 98.78 194 ALA B N 1
ATOM 3875 C CA . ALA B 1 194 ? -19.832 -14.983 -1.221 1 98.78 194 ALA B CA 1
ATOM 3876 C C . ALA B 1 194 ? -21.19 -14.714 -0.579 1 98.78 194 ALA B C 1
ATOM 3878 O O . ALA B 1 194 ? -22.138 -15.477 -0.774 1 98.78 194 ALA B O 1
ATOM 3879 N N . ASP B 1 195 ? -21.272 -13.692 0.174 1 98.59 195 ASP B N 1
ATOM 3880 C CA . ASP B 1 195 ? -22.525 -13.306 0.817 1 98.59 195 ASP B CA 1
ATOM 3881 C C . ASP B 1 195 ? -23.446 -12.585 -0.164 1 98.59 195 ASP B C 1
ATOM 3883 O O . ASP B 1 195 ? -24.668 -12.595 0.002 1 98.59 195 ASP B O 1
ATOM 3887 N N . ALA B 1 196 ? -22.875 -11.928 -1.122 1 98.5 196 ALA B N 1
ATOM 3888 C CA . ALA B 1 196 ? -23.585 -11.219 -2.184 1 98.5 196 ALA B CA 1
ATOM 3889 C C . ALA B 1 196 ? -22.776 -11.218 -3.478 1 98.5 196 ALA B C 1
ATOM 3891 O O . ALA B 1 196 ? -21.565 -11.449 -3.461 1 98.5 196 ALA B O 1
ATOM 3892 N N . THR B 1 197 ? -23.469 -11.017 -4.574 1 98.6 197 THR B N 1
ATOM 3893 C CA . THR B 1 197 ? -22.798 -10.912 -5.865 1 98.6 197 THR B CA 1
ATOM 3894 C C . THR B 1 197 ? -23.343 -9.732 -6.664 1 98.6 197 THR B C 1
ATOM 3896 O O . THR B 1 197 ? -24.463 -9.278 -6.424 1 98.6 197 THR B O 1
ATOM 3899 N N . VAL B 1 198 ? -22.541 -9.205 -7.524 1 98.02 198 VAL B N 1
ATOM 3900 C CA . VAL B 1 198 ? -22.882 -8.06 -8.362 1 98.02 198 VAL B CA 1
ATOM 3901 C C . VAL B 1 198 ? -22.551 -8.37 -9.82 1 98.02 198 VAL B C 1
ATOM 3903 O O . VAL B 1 198 ? -21.48 -8.903 -10.121 1 98.02 198 VAL B O 1
ATOM 3906 N N . ASP B 1 199 ? -23.497 -8.107 -10.723 1 97.71 199 ASP B N 1
ATOM 3907 C CA . ASP B 1 199 ? -23.159 -8.001 -12.139 1 97.71 199 ASP B CA 1
ATOM 3908 C C . ASP B 1 199 ? -22.509 -6.655 -12.45 1 97.71 199 ASP B C 1
ATOM 3910 O O . ASP B 1 199 ? -23.204 -5.665 -12.689 1 97.71 199 ASP B O 1
ATOM 3914 N N . TYR B 1 200 ? -21.22 -6.664 -12.439 1 92.65 200 TYR B N 1
ATOM 3915 C CA . TYR B 1 200 ? -20.475 -5.414 -12.546 1 92.65 200 TYR B CA 1
ATOM 3916 C C . TYR B 1 200 ? -20.646 -4.795 -13.928 1 92.65 200 TYR B C 1
ATOM 3918 O O . TYR B 1 200 ? -20.297 -3.631 -14.141 1 92.65 200 TYR B O 1
ATOM 3926 N N . THR B 1 201 ? -21.119 -5.584 -14.894 1 93.23 201 THR B N 1
ATOM 3927 C CA . THR B 1 201 ? -21.325 -5.072 -16.245 1 93.23 201 THR B CA 1
ATOM 3928 C C . THR B 1 201 ? -22.611 -4.254 -16.322 1 93.23 201 THR B C 1
ATOM 3930 O O . THR B 1 201 ? -22.796 -3.466 -17.251 1 93.23 201 THR B O 1
ATOM 3933 N N . GLU B 1 202 ? -23.474 -4.419 -15.347 1 95.59 202 GLU B N 1
ATOM 3934 C CA . GLU B 1 202 ? -24.775 -3.759 -15.388 1 95.59 202 GLU B CA 1
ATOM 3935 C C . GLU B 1 202 ? -24.952 -2.815 -14.202 1 95.59 202 GLU B C 1
ATOM 3937 O O . GLU B 1 202 ? -25.999 -2.179 -14.059 1 95.59 202 GLU B O 1
ATOM 3942 N N . THR B 1 203 ? -24.073 -2.825 -13.341 1 95.49 203 THR B N 1
ATOM 3943 C CA . THR B 1 203 ? -24.193 -2.039 -12.118 1 95.49 203 THR B CA 1
ATOM 3944 C C . THR B 1 203 ? -22.961 -1.161 -11.916 1 95.49 203 THR B C 1
ATOM 3946 O O . THR B 1 203 ? -21.83 -1.649 -11.969 1 95.49 203 THR B O 1
ATOM 3949 N N . ASP B 1 204 ? -23.157 0.034 -11.685 1 94.1 204 ASP B N 1
ATOM 3950 C CA . ASP B 1 204 ? -22.007 0.914 -11.498 1 94.1 204 ASP B CA 1
ATOM 3951 C C . ASP B 1 204 ? -21.447 0.792 -10.083 1 94.1 204 ASP B C 1
ATOM 3953 O O . ASP B 1 204 ? -22.122 0.285 -9.184 1 94.1 204 ASP B O 1
ATOM 3957 N N . VAL B 1 205 ? -20.345 1.29 -9.809 1 93.73 205 VAL B N 1
ATOM 3958 C CA . VAL B 1 205 ? -19.579 1.117 -8.579 1 93.73 205 VAL B CA 1
ATOM 3959 C C . VAL B 1 205 ? -20.311 1.784 -7.417 1 93.73 205 VAL B C 1
ATOM 3961 O O . VAL B 1 205 ? -20.431 1.202 -6.335 1 93.73 205 VAL B O 1
ATOM 3964 N N . THR B 1 206 ? -20.775 2.991 -7.621 1 93.72 206 THR B N 1
ATOM 3965 C CA . THR B 1 206 ? -21.466 3.72 -6.563 1 93.72 206 THR B CA 1
ATOM 3966 C C . THR B 1 206 ? -22.654 2.918 -6.041 1 93.72 206 THR B C 1
ATOM 3968 O O . THR B 1 206 ? -22.884 2.854 -4.832 1 93.72 206 THR B O 1
ATOM 3971 N N . THR B 1 207 ? -23.328 2.245 -6.94 1 95.36 207 THR B N 1
ATOM 3972 C CA . THR B 1 207 ? -24.528 1.49 -6.595 1 95.36 207 THR B CA 1
ATOM 3973 C C . THR B 1 207 ? -24.178 0.282 -5.731 1 95.36 207 THR B C 1
ATOM 3975 O O . THR B 1 207 ? -24.761 0.087 -4.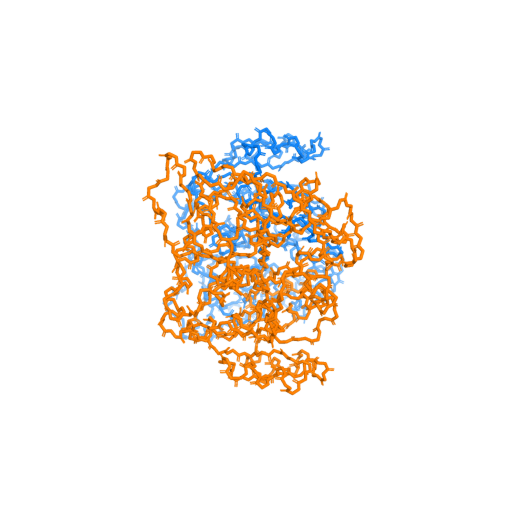663 1 95.36 207 THR B O 1
ATOM 3978 N N . TYR B 1 208 ? -23.194 -0.516 -6.154 1 94.77 208 TYR B N 1
ATOM 3979 C CA . TYR B 1 208 ? -22.972 -1.725 -5.369 1 94.77 208 TYR B CA 1
ATOM 3980 C C . TYR B 1 208 ? -22.187 -1.414 -4.1 1 94.77 208 TYR B C 1
ATOM 3982 O O . TYR B 1 208 ? -22.196 -2.199 -3.149 1 94.77 208 TYR B O 1
ATOM 3990 N N . VAL B 1 209 ? -21.501 -0.321 -4.026 1 96.56 209 VAL B N 1
ATOM 3991 C CA . VAL B 1 209 ? -20.918 0.126 -2.766 1 96.56 209 VAL B CA 1
ATOM 3992 C C . VAL B 1 209 ? -22.028 0.469 -1.776 1 96.56 209 VAL B C 1
ATOM 3994 O O . VAL B 1 209 ? -21.999 0.03 -0.624 1 96.56 209 VAL B O 1
ATOM 3997 N N . ASP B 1 210 ? -22.975 1.246 -2.224 1 95.3 210 ASP B N 1
ATOM 3998 C CA . ASP B 1 210 ? -24.092 1.643 -1.372 1 95.3 210 ASP B CA 1
ATOM 3999 C C . ASP B 1 210 ? -24.869 0.423 -0.881 1 95.3 210 ASP B C 1
ATOM 4001 O O . ASP B 1 210 ? -25.309 0.383 0.27 1 95.3 210 ASP B O 1
ATOM 4005 N N . GLU B 1 211 ? -24.97 -0.554 -1.703 1 95.46 211 GLU B N 1
ATOM 4006 C CA . GLU B 1 211 ? -25.816 -1.708 -1.42 1 95.46 211 GLU B CA 1
ATOM 4007 C C . GLU B 1 211 ? -25.1 -2.71 -0.518 1 95.46 211 GLU B C 1
ATOM 4009 O O . GLU B 1 211 ? -25.733 -3.375 0.305 1 95.46 211 GLU B O 1
ATOM 4014 N N . HIS B 1 212 ? -23.737 -2.746 -0.648 1 95.81 212 HIS B N 1
ATOM 4015 C CA . HIS B 1 212 ? -23.11 -3.922 -0.055 1 95.81 212 HIS B CA 1
ATOM 4016 C C . HIS B 1 212 ? -22.007 -3.525 0.921 1 95.81 212 HIS B C 1
ATOM 4018 O O . HIS B 1 212 ? -21.507 -4.365 1.673 1 95.81 212 HIS B O 1
ATOM 4024 N N . ALA B 1 213 ? -21.436 -2.281 0.954 1 92.74 213 ALA B N 1
ATOM 4025 C CA . ALA B 1 213 ? -20.331 -1.886 1.823 1 92.74 213 ALA B CA 1
ATOM 4026 C C . ALA B 1 213 ? -20.793 -0.884 2.878 1 92.74 213 ALA B C 1
ATOM 4028 O O . ALA B 1 213 ? -19.972 -0.244 3.538 1 92.74 213 ALA B O 1
ATOM 4029 N N . GLY B 1 214 ? -21.945 -0.782 3.26 1 82.82 214 GLY B N 1
ATOM 4030 C CA . GLY B 1 214 ? -22.454 0.097 4.301 1 82.82 214 GLY B CA 1
ATOM 4031 C C . GLY B 1 214 ? -22.286 1.569 3.975 1 82.82 214 GLY B C 1
ATOM 4032 O O . GLY B 1 214 ? -22.205 2.405 4.877 1 82.82 214 GLY B O 1
ATOM 4033 N N . GLY B 1 215 ? -22.03 1.947 2.76 1 80.12 215 GLY B N 1
ATOM 4034 C CA . GLY B 1 215 ? -22.047 3.309 2.251 1 80.12 215 GLY B CA 1
ATOM 4035 C C . GLY B 1 215 ? -20.679 3.965 2.256 1 80.12 215 GLY B C 1
ATOM 4036 O O . GLY B 1 215 ? -20.446 4.933 1.528 1 80.12 215 GLY B O 1
ATOM 4037 N N . ALA B 1 216 ? -19.69 3.564 3.005 1 88.07 216 ALA B N 1
ATOM 4038 C CA . ALA B 1 216 ? -18.393 4.235 3.049 1 88.07 216 ALA B CA 1
ATOM 4039 C C . ALA B 1 216 ? -17.377 3.525 2.159 1 88.07 216 ALA B C 1
ATOM 4041 O O . ALA B 1 216 ? -16.278 4.035 1.931 1 88.07 216 ALA B O 1
ATOM 4042 N N . GLY B 1 217 ? -17.777 2.334 1.591 1 97.11 217 GLY B N 1
ATOM 4043 C CA . GLY B 1 217 ? -16.882 1.538 0.766 1 97.11 217 GLY B CA 1
ATOM 4044 C C . GLY B 1 217 ? -16.405 0.273 1.454 1 97.11 217 GLY B C 1
ATOM 4045 O O . GLY B 1 217 ? -16.63 0.088 2.652 1 97.11 217 GLY B O 1
ATOM 4046 N N . PHE B 1 218 ? -15.827 -0.547 0.745 1 98.35 218 PHE B N 1
ATOM 4047 C CA . PHE B 1 218 ? -15.302 -1.807 1.258 1 98.35 218 PHE B CA 1
ATOM 4048 C C . PHE B 1 218 ? -14.004 -1.58 2.024 1 98.35 218 PHE B C 1
ATOM 4050 O O . PHE B 1 218 ? -13.252 -0.651 1.721 1 98.35 218 PHE B O 1
ATOM 4057 N N . ASP B 1 219 ? -13.731 -2.41 3.046 1 97.93 219 ASP B N 1
ATOM 4058 C CA . ASP B 1 219 ? -12.462 -2.359 3.765 1 97.93 219 ASP B CA 1
ATOM 4059 C C . ASP B 1 219 ? -11.301 -2.758 2.858 1 97.93 219 ASP B C 1
ATOM 4061 O O . ASP B 1 219 ? -10.203 -2.209 2.969 1 97.93 219 ASP B O 1
ATOM 4065 N N . LEU B 1 220 ? -11.59 -3.698 1.995 1 98.41 220 LEU B N 1
ATOM 4066 C CA . LEU B 1 220 ? -10.587 -4.272 1.104 1 98.41 220 LEU B CA 1
ATOM 4067 C C . LEU B 1 220 ? -11.198 -4.62 -0.249 1 98.41 220 LEU B C 1
ATOM 4069 O O . LEU B 1 220 ? -12.281 -5.207 -0.314 1 98.41 220 LEU B O 1
ATOM 4073 N N . VAL B 1 221 ? -10.542 -4.238 -1.316 1 98.15 221 VAL B N 1
ATOM 4074 C CA . VAL B 1 221 ? -10.9 -4.674 -2.661 1 98.15 221 VAL B CA 1
ATOM 4075 C C . VAL B 1 221 ? -9.791 -5.556 -3.231 1 98.15 221 VAL B C 1
ATOM 4077 O O . VAL B 1 221 ? -8.628 -5.15 -3.276 1 98.15 221 VAL B O 1
ATOM 4080 N N . VAL B 1 222 ? -10.143 -6.744 -3.612 1 98.11 222 VAL B N 1
ATOM 4081 C CA . VAL B 1 222 ? -9.251 -7.706 -4.251 1 98.11 222 VAL B CA 1
ATOM 4082 C C . VAL B 1 222 ? -9.482 -7.702 -5.76 1 98.11 222 VAL B C 1
ATOM 4084 O O . VAL B 1 222 ? -10.548 -8.103 -6.233 1 98.11 222 VAL B O 1
ATOM 4087 N N . ASP B 1 223 ? -8.407 -7.322 -6.492 1 96.14 223 ASP B N 1
ATOM 4088 C CA . ASP B 1 223 ? -8.513 -7.18 -7.941 1 96.14 223 ASP B CA 1
ATOM 4089 C C . ASP B 1 223 ? -7.485 -8.054 -8.656 1 96.14 223 ASP B C 1
ATOM 4091 O O . ASP B 1 223 ? -6.424 -7.572 -9.056 1 96.14 223 ASP B O 1
ATOM 4095 N N . PRO B 1 224 ? -7.806 -9.275 -8.929 1 93.34 224 PRO B N 1
ATOM 4096 C CA . PRO B 1 224 ? -6.874 -10.118 -9.683 1 93.34 224 PRO B CA 1
ATOM 4097 C C . PRO B 1 224 ? -6.92 -9.851 -11.185 1 93.34 224 PRO B C 1
ATOM 4099 O O . PRO B 1 224 ? -6.199 -10.495 -11.953 1 93.34 224 PRO B O 1
ATOM 4102 N N . ILE B 1 225 ? -7.704 -9.009 -11.682 1 85.99 225 ILE B N 1
ATOM 4103 C CA . ILE B 1 225 ? -7.929 -8.786 -13.106 1 85.99 225 ILE B CA 1
ATOM 4104 C C . ILE B 1 225 ? -7.087 -7.605 -13.582 1 85.99 225 ILE B C 1
ATOM 4106 O O . ILE B 1 225 ? -6.436 -7.68 -14.627 1 85.99 225 ILE B O 1
ATOM 4110 N N . GLY B 1 226 ? -7.01 -6.563 -12.777 1 78.88 226 GLY B N 1
ATOM 4111 C CA . GLY B 1 226 ? -6.314 -5.345 -13.161 1 78.88 226 GLY B CA 1
ATOM 4112 C C . GLY B 1 226 ? -7.074 -4.52 -14.182 1 78.88 226 GLY B C 1
ATOM 4113 O O . GLY B 1 226 ? -8.305 -4.46 -14.147 1 78.88 226 GLY B O 1
ATOM 4114 N N . ASP B 1 227 ? -6.255 -3.745 -15.025 1 70.87 227 ASP B N 1
ATOM 4115 C CA . ASP B 1 227 ? -6.743 -2.887 -16.101 1 70.87 227 ASP B CA 1
ATOM 4116 C C . ASP B 1 227 ? -7.707 -1.83 -15.567 1 70.87 227 ASP B C 1
ATOM 4118 O O . ASP B 1 227 ? -7.366 -1.077 -14.653 1 70.87 227 ASP B O 1
ATOM 4122 N N . ASP B 1 228 ? -8.924 -1.739 -16.132 1 75.14 228 ASP B N 1
ATOM 4123 C CA . ASP B 1 228 ? -9.901 -0.713 -15.782 1 75.14 228 ASP B CA 1
ATOM 4124 C C . ASP B 1 228 ? -10.462 -0.945 -14.381 1 75.14 228 ASP B C 1
ATOM 4126 O O . ASP B 1 228 ? -10.994 -0.023 -13.758 1 75.14 228 ASP B O 1
ATOM 4130 N N . HIS B 1 229 ? -10.09 -2.04 -13.874 1 82.6 229 HIS B N 1
ATOM 4131 C CA . HIS B 1 229 ? -10.678 -2.39 -12.586 1 82.6 229 HIS B CA 1
ATOM 4132 C C . HIS B 1 229 ? -9.946 -1.7 -11.44 1 82.6 229 HIS B C 1
ATOM 4134 O O . HIS B 1 229 ? -10.523 -1.475 -10.374 1 82.6 229 HIS B O 1
ATOM 4140 N N . LEU B 1 230 ? -8.744 -1.311 -11.715 1 87.98 230 LEU B N 1
ATOM 4141 C CA . LEU B 1 230 ? -8.003 -0.672 -10.634 1 87.98 230 LEU B CA 1
ATOM 4142 C C . LEU B 1 230 ? -8.619 0.676 -10.275 1 87.98 230 LEU B C 1
ATOM 4144 O O . LEU B 1 230 ? -8.754 1.008 -9.095 1 87.98 230 LEU B O 1
ATOM 4148 N N . GLU B 1 231 ? -9.026 1.398 -11.221 1 87.11 231 GLU B N 1
ATOM 4149 C CA . GLU B 1 231 ? -9.665 2.686 -10.97 1 87.11 231 GLU B CA 1
ATOM 4150 C C . GLU B 1 231 ? -10.994 2.511 -10.241 1 87.11 231 GLU B C 1
ATOM 4152 O O . GLU B 1 231 ? -11.305 3.266 -9.318 1 87.11 231 GLU B O 1
ATOM 4157 N N . THR B 1 232 ? -11.766 1.509 -10.645 1 91.93 232 THR B N 1
ATOM 4158 C CA . THR B 1 232 ? -13.032 1.243 -9.971 1 91.93 232 THR B CA 1
ATOM 4159 C C . THR B 1 232 ? -12.794 0.744 -8.549 1 91.93 232 THR B C 1
ATOM 4161 O O . THR B 1 232 ? -13.575 1.04 -7.642 1 91.93 232 THR B O 1
ATOM 4164 N N . ALA B 1 233 ? -11.695 0.04 -8.423 1 95.07 233 ALA B N 1
ATOM 4165 C CA . ALA B 1 233 ? -11.341 -0.432 -7.086 1 95.07 233 ALA B CA 1
ATOM 4166 C C . ALA B 1 233 ? -11.106 0.739 -6.136 1 95.07 233 ALA B C 1
ATOM 4168 O O . ALA B 1 233 ? -11.555 0.714 -4.988 1 95.07 233 ALA B O 1
ATOM 4169 N N . PHE B 1 234 ? -10.453 1.784 -6.637 1 93.79 234 PHE B N 1
ATOM 4170 C CA . PHE B 1 234 ? -10.182 2.962 -5.821 1 93.79 234 PHE B CA 1
ATOM 4171 C C . PHE B 1 234 ? -11.478 3.676 -5.455 1 93.79 234 PHE B C 1
ATOM 4173 O O . PHE B 1 234 ? -11.568 4.308 -4.4 1 93.79 234 PHE B O 1
ATOM 4180 N N . GLU B 1 235 ? -12.439 3.538 -6.236 1 93.6 235 GLU B N 1
ATOM 4181 C CA . GLU B 1 235 ? -13.74 4.147 -5.976 1 93.6 235 GLU B CA 1
ATOM 4182 C C . GLU B 1 235 ? -14.549 3.318 -4.983 1 93.6 235 GLU B C 1
ATOM 4184 O O . GLU B 1 235 ? -15.347 3.863 -4.216 1 93.6 235 GLU B O 1
ATOM 4189 N N . ALA B 1 236 ? -14.315 2.039 -4.98 1 96.81 236 ALA B N 1
ATOM 4190 C CA . ALA B 1 236 ? -15.14 1.106 -4.217 1 96.81 236 ALA B CA 1
ATOM 4191 C C . ALA B 1 236 ? -14.657 1 -2.774 1 96.81 236 ALA B C 1
ATOM 4193 O O . ALA B 1 236 ? -15.404 0.567 -1.893 1 96.81 236 ALA B O 1
ATOM 4194 N N . VAL B 1 237 ? -13.459 1.34 -2.561 1 97.51 237 VAL B N 1
ATOM 4195 C CA . VAL B 1 237 ? -12.862 1.138 -1.245 1 97.51 237 VAL B CA 1
ATOM 4196 C C . VAL B 1 237 ? -13.139 2.351 -0.36 1 97.51 237 VAL B C 1
ATOM 4198 O O . VAL B 1 237 ? -13.22 3.48 -0.851 1 97.51 237 VAL B O 1
ATOM 4201 N N . ARG B 1 238 ? -13.26 2.133 0.953 1 97.14 238 ARG B N 1
ATOM 4202 C CA . ARG B 1 238 ? -13.515 3.211 1.904 1 97.14 238 ARG B CA 1
ATOM 4203 C C . ARG B 1 238 ? -12.247 4.014 2.174 1 97.14 238 ARG B C 1
ATOM 4205 O O . ARG B 1 238 ? -11.14 3.549 1.893 1 97.14 238 ARG B O 1
ATOM 4212 N N . PRO B 1 239 ? -12.395 5.193 2.787 1 96.81 239 PRO B N 1
ATOM 4213 C CA . PRO B 1 239 ? -11.194 5.878 3.272 1 96.81 239 PRO B CA 1
ATOM 4214 C C . PRO B 1 239 ? -10.341 5 4.185 1 96.81 239 PRO B C 1
ATOM 4216 O O . PRO B 1 239 ? -10.879 4.23 4.986 1 96.81 239 PRO B O 1
ATOM 4219 N N . TYR B 1 240 ? -9 5.082 4.039 1 96.56 240 TYR B N 1
ATOM 4220 C CA . TYR B 1 240 ? -8.001 4.337 4.795 1 96.56 240 TYR B CA 1
ATOM 4221 C C . TYR B 1 240 ? -8.052 2.853 4.452 1 96.56 240 TYR B C 1
ATOM 4223 O O . TYR B 1 240 ? -7.468 2.026 5.156 1 96.56 240 TYR B O 1
ATOM 4231 N N . GLY B 1 241 ? -8.852 2.516 3.458 1 96.93 241 GLY B N 1
ATOM 4232 C CA . GLY B 1 241 ? -8.947 1.121 3.059 1 96.93 241 GLY B CA 1
ATOM 4233 C C . GLY B 1 241 ? -7.805 0.677 2.165 1 96.93 241 GLY B C 1
ATOM 4234 O O . GLY B 1 241 ? -6.837 1.415 1.973 1 96.93 241 GLY B O 1
ATOM 4235 N N . SER B 1 242 ? -7.917 -0.553 1.634 1 97.62 242 SER B N 1
ATOM 4236 C CA . SER B 1 242 ? -6.829 -1.147 0.864 1 97.62 242 SER B CA 1
ATOM 4237 C C . SER B 1 242 ? -7.342 -1.767 -0.432 1 97.62 242 SER B C 1
ATOM 4239 O O . SER B 1 242 ? -8.433 -2.34 -0.462 1 97.62 242 SER B O 1
ATOM 4241 N N . VAL B 1 243 ? -6.547 -1.612 -1.45 1 97.02 243 VAL B N 1
ATOM 4242 C CA . VAL B 1 243 ? -6.714 -2.318 -2.716 1 97.02 243 VAL B CA 1
ATOM 4243 C C . VAL B 1 243 ? -5.512 -3.228 -2.962 1 97.02 243 VAL B C 1
ATOM 4245 O O . VAL B 1 243 ? -4.364 -2.81 -2.793 1 97.02 243 VAL B O 1
ATOM 4248 N N . VAL B 1 244 ? -5.76 -4.446 -3.281 1 97.49 244 VAL B N 1
ATOM 4249 C CA . VAL B 1 244 ? -4.698 -5.384 -3.63 1 97.49 244 VAL B CA 1
ATOM 4250 C C . VAL B 1 244 ? -4.955 -5.963 -5.019 1 97.49 244 VAL B C 1
ATOM 4252 O O . VAL B 1 244 ? -6.102 -6.23 -5.385 1 97.49 244 VAL B O 1
ATOM 4255 N N . THR B 1 245 ? -3.867 -6.11 -5.764 1 96.39 245 THR B N 1
ATOM 4256 C CA . THR B 1 245 ? -4.054 -6.517 -7.152 1 96.39 245 THR B CA 1
ATOM 4257 C C . THR B 1 245 ? -2.878 -7.364 -7.63 1 96.39 245 THR B C 1
ATOM 4259 O O . THR B 1 245 ? -1.85 -7.445 -6.956 1 96.39 245 THR B O 1
ATOM 4262 N N . THR B 1 246 ? -3.045 -8.122 -8.738 1 93.31 246 THR B N 1
ATOM 4263 C CA . THR B 1 246 ? -1.974 -8.838 -9.422 1 93.31 246 THR B CA 1
ATOM 4264 C C . THR B 1 246 ? -1.603 -8.138 -10.727 1 93.31 246 THR B C 1
ATOM 4266 O O . THR B 1 246 ? -0.694 -8.574 -11.435 1 93.31 246 THR B O 1
ATOM 4269 N N . GLU B 1 247 ? -2.383 -7.25 -11.056 1 75.83 247 GLU B N 1
ATOM 4270 C CA . GLU B 1 247 ? -2.199 -6.64 -12.37 1 75.83 247 GLU B CA 1
ATOM 4271 C C . GLU B 1 247 ? -2.072 -5.124 -12.261 1 75.83 247 GLU B C 1
ATOM 4273 O O . GLU B 1 247 ? -3.005 -4.447 -11.825 1 75.83 247 GLU B O 1
ATOM 4278 N N . SER B 1 248 ? -0.898 -4.831 -12.518 1 63.4 248 SER B N 1
ATOM 4279 C CA . SER B 1 248 ? -0.699 -3.387 -12.568 1 63.4 248 SER B CA 1
ATOM 4280 C C . SER B 1 248 ? 0.085 -2.979 -13.811 1 63.4 248 SER B C 1
ATOM 4282 O O . SER B 1 248 ? 0.305 -1.79 -14.05 1 63.4 248 SER B O 1
ATOM 4284 N N . SER B 1 249 ? 0.404 -4.018 -14.55 1 57.58 249 SER B N 1
ATOM 4285 C CA . SER B 1 249 ? 1.325 -3.813 -15.663 1 57.58 249 SER B CA 1
ATOM 4286 C C . SER B 1 249 ? 0.677 -2.993 -16.773 1 57.58 249 SER B C 1
ATOM 4288 O O . SER B 1 249 ? 1.357 -2.247 -17.48 1 57.58 249 SER B O 1
ATOM 4290 N N . ALA B 1 250 ? -0.565 -3.274 -16.945 1 57.77 250 ALA B N 1
ATOM 4291 C CA . ALA B 1 250 ? -1.249 -2.592 -18.04 1 57.77 250 ALA B CA 1
ATOM 4292 C C . ALA B 1 250 ? -1.823 -1.255 -17.581 1 57.77 250 ALA B C 1
ATOM 4294 O O . ALA B 1 250 ? -2.414 -0.52 -18.376 1 57.77 250 ALA B O 1
ATOM 4295 N N . ALA B 1 251 ? -1.532 -1.181 -16.309 1 60.19 251 ALA B N 1
ATOM 4296 C CA . ALA B 1 251 ? -2.137 0.065 -15.847 1 60.19 251 ALA B CA 1
ATOM 4297 C C . ALA B 1 251 ? -1.244 1.26 -16.168 1 60.19 251 ALA B C 1
ATOM 4299 O O . ALA B 1 251 ? -0.416 1.663 -15.347 1 60.19 251 ALA B O 1
ATOM 4300 N N . GLN B 1 252 ? -1.241 1.506 -17.468 1 65.83 252 GLN B N 1
ATOM 4301 C CA . GLN B 1 252 ? -0.615 2.763 -17.864 1 65.83 252 GLN B CA 1
ATOM 4302 C C . GLN B 1 252 ? -1.549 3.945 -17.617 1 65.83 252 GLN B C 1
ATOM 4304 O O . GLN B 1 252 ? -2.772 3.8 -17.68 1 65.83 252 GLN B O 1
ATOM 4309 N N . ASP B 1 253 ? -1.014 4.862 -16.977 1 77.7 253 ASP B N 1
ATOM 4310 C CA . ASP B 1 253 ? -1.718 6.13 -16.82 1 77.7 253 ASP B CA 1
ATOM 4311 C C . ASP B 1 253 ? -2.807 6.026 -15.754 1 77.7 253 ASP B C 1
ATOM 4313 O O . ASP B 1 253 ? -3.952 6.418 -15.988 1 77.7 253 ASP B O 1
ATOM 4317 N N . VAL B 1 254 ? -2.512 5.335 -14.745 1 83.02 254 VAL B N 1
ATOM 4318 C CA . VAL B 1 254 ? -3.473 5.201 -13.655 1 83.02 254 VAL B CA 1
ATOM 4319 C C . VAL B 1 254 ? -3.583 6.522 -12.897 1 83.02 254 VAL B C 1
ATOM 4321 O O . VAL B 1 254 ? -2.574 7.179 -12.632 1 83.02 254 VAL B O 1
ATOM 4324 N N . ASP B 1 255 ? -4.823 6.872 -12.66 1 85.76 255 ASP B N 1
ATOM 4325 C CA . ASP B 1 255 ? -5.082 8.028 -11.808 1 85.76 255 ASP B CA 1
ATOM 4326 C C . ASP B 1 255 ? -5.002 7.651 -10.331 1 85.76 255 ASP B C 1
ATOM 4328 O O . ASP B 1 255 ? -5.842 6.899 -9.83 1 85.76 255 ASP B O 1
ATOM 4332 N N . LEU B 1 256 ? -4.03 8.19 -9.628 1 88.42 256 LEU B N 1
ATOM 4333 C CA . LEU B 1 256 ? -3.822 7.836 -8.228 1 88.42 256 LEU B CA 1
ATOM 4334 C C . LEU B 1 256 ? -4.44 8.881 -7.305 1 88.42 256 LEU B C 1
ATOM 4336 O O . LEU B 1 256 ? -4.309 8.791 -6.082 1 88.42 256 LEU B O 1
ATOM 4340 N N . ALA B 1 257 ? -5.184 9.852 -7.817 1 88.33 257 ALA B N 1
ATOM 4341 C CA . ALA B 1 257 ? -5.776 10.927 -7.025 1 88.33 257 ALA B CA 1
ATOM 4342 C C . ALA B 1 257 ? -6.696 10.369 -5.943 1 88.33 257 ALA B C 1
ATOM 4344 O O . ALA B 1 257 ? -6.655 10.815 -4.794 1 88.33 257 ALA B O 1
ATOM 4345 N N . PRO B 1 258 ? -7.49 9.313 -6.276 1 90.07 258 PRO B N 1
ATOM 4346 C CA . PRO B 1 258 ? -8.368 8.778 -5.233 1 90.07 258 PRO B CA 1
ATOM 4347 C C . PRO B 1 258 ? -7.595 8.22 -4.04 1 90.07 258 PRO B C 1
ATOM 4349 O O . PRO B 1 258 ? -8.083 8.265 -2.908 1 90.07 258 PRO B O 1
ATOM 4352 N N . MET B 1 259 ? -6.402 7.7 -4.335 1 92.75 259 MET B N 1
ATOM 4353 C CA . MET B 1 259 ? -5.599 7.184 -3.23 1 92.75 259 MET B CA 1
ATOM 4354 C C . MET B 1 259 ? -5.23 8.299 -2.258 1 92.75 259 MET B C 1
ATOM 4356 O O . MET B 1 259 ? -5.28 8.11 -1.041 1 92.75 259 MET B O 1
ATOM 4360 N N . HIS B 1 260 ? -4.874 9.407 -2.816 1 91.85 260 HIS B N 1
ATOM 4361 C CA . HIS B 1 260 ? -4.53 10.556 -1.986 1 91.85 260 HIS B CA 1
ATOM 4362 C C . HIS B 1 260 ? -5.745 11.066 -1.219 1 91.85 260 HIS B C 1
ATOM 4364 O O . HIS B 1 260 ? -5.67 11.296 -0.01 1 91.85 260 HIS B O 1
ATOM 4370 N N . GLU B 1 261 ? -6.826 11.188 -1.851 1 91.95 261 GLU B N 1
ATOM 4371 C CA . GLU B 1 261 ? -8.037 11.785 -1.298 1 91.95 261 GLU B CA 1
ATOM 4372 C C . GLU B 1 261 ? -8.595 10.942 -0.154 1 91.95 261 GLU B C 1
ATOM 4374 O O . GLU B 1 261 ? -9.312 11.454 0.708 1 91.95 261 GLU B O 1
ATOM 4379 N N . ASN B 1 262 ? -8.225 9.674 -0.169 1 95.1 262 ASN B N 1
ATOM 4380 C CA . ASN B 1 262 ? -8.844 8.778 0.802 1 95.1 262 ASN B CA 1
ATOM 4381 C C . ASN B 1 262 ? -7.798 8.054 1.644 1 95.1 262 ASN B C 1
ATOM 4383 O O . ASN B 1 262 ? -8.125 7.125 2.384 1 95.1 262 ASN B O 1
ATOM 4387 N N . SER B 1 263 ? -6.52 8.476 1.445 1 96.59 263 SER B N 1
ATOM 4388 C CA . SER B 1 263 ? -5.434 7.885 2.22 1 96.59 263 SER B CA 1
ATOM 4389 C C . SER B 1 263 ? -5.425 6.365 2.089 1 96.59 263 SER B C 1
ATOM 4391 O O . SER B 1 263 ? -5.455 5.65 3.093 1 96.59 263 SER B O 1
ATOM 4393 N N . LEU B 1 264 ? -5.294 5.887 0.89 1 96.79 264 LEU B N 1
ATOM 4394 C CA . LEU B 1 264 ? -5.446 4.466 0.598 1 96.79 264 LEU B CA 1
ATOM 4395 C C . LEU B 1 264 ? -4.09 3.77 0.563 1 96.79 264 LEU B C 1
ATOM 4397 O O . LEU B 1 264 ? -3.048 4.428 0.623 1 96.79 264 LEU B O 1
ATOM 4401 N N . GLU B 1 265 ? -4.119 2.428 0.524 1 97.06 265 GLU B N 1
ATOM 4402 C CA . GLU B 1 265 ? -2.98 1.55 0.27 1 97.06 265 GLU B CA 1
ATOM 4403 C C . GLU B 1 265 ? -3.22 0.676 -0.957 1 97.06 265 GLU B C 1
ATOM 4405 O O . GLU B 1 265 ? -4.345 0.232 -1.2 1 97.06 265 GLU B O 1
ATOM 4410 N N . LEU B 1 266 ? -2.173 0.493 -1.668 1 95.79 266 LEU B N 1
ATOM 4411 C CA . LEU B 1 266 ? -2.177 -0.414 -2.811 1 95.79 266 LEU B CA 1
ATOM 4412 C C . LEU B 1 266 ? -1.08 -1.465 -2.675 1 95.79 266 LEU B C 1
ATOM 4414 O O . LEU B 1 266 ? 0.087 -1.127 -2.464 1 95.79 266 LEU B O 1
ATOM 4418 N N . GLY B 1 267 ? -1.433 -2.738 -2.697 1 96.71 267 GLY B N 1
ATOM 4419 C CA . GLY B 1 267 ? -0.49 -3.844 -2.753 1 96.71 267 GLY B CA 1
ATOM 4420 C C . GLY B 1 267 ? -0.557 -4.621 -4.054 1 96.71 267 GLY B C 1
ATOM 4421 O O . GLY B 1 267 ? -1.645 -4.892 -4.565 1 96.71 267 GLY B O 1
ATOM 4422 N N . VAL B 1 268 ? 0.587 -4.943 -4.599 1 96.13 268 VAL B N 1
ATOM 4423 C CA . VAL B 1 268 ? 0.647 -5.712 -5.838 1 96.13 268 VAL B CA 1
ATOM 4424 C C . VAL B 1 268 ? 1.393 -7.022 -5.599 1 96.13 268 VAL B C 1
ATOM 4426 O O . VAL B 1 268 ? 2.465 -7.031 -4.988 1 96.13 268 VAL B O 1
ATOM 4429 N N . VAL B 1 269 ? 0.821 -8.077 -6.112 1 96.82 269 VAL B N 1
ATOM 4430 C CA . VAL B 1 269 ? 1.409 -9.392 -5.879 1 96.82 269 VAL B CA 1
ATOM 4431 C C . VAL B 1 269 ? 1.934 -9.964 -7.194 1 96.82 269 VAL B C 1
ATOM 4433 O O . VAL B 1 269 ? 1.214 -9.997 -8.194 1 96.82 269 VAL B O 1
ATOM 4436 N N . LEU B 1 270 ? 3.138 -10.361 -7.199 1 96.38 270 LEU B N 1
ATOM 4437 C CA . LEU B 1 270 ? 3.72 -11.285 -8.166 1 96.38 270 LEU B CA 1
ATOM 4438 C C . LEU B 1 270 ? 4.23 -12.546 -7.476 1 96.38 270 LEU B C 1
ATOM 4440 O O . LEU B 1 270 ? 5.382 -12.598 -7.041 1 96.38 270 LEU B O 1
ATOM 4444 N N . VAL B 1 271 ? 3.397 -13.55 -7.428 1 96.69 271 VAL B N 1
ATOM 4445 C CA . VAL B 1 271 ? 3.626 -14.692 -6.549 1 96.69 271 VAL B CA 1
ATOM 4446 C C . VAL B 1 271 ? 4.824 -15.496 -7.049 1 96.69 271 VAL B C 1
ATOM 4448 O O . VAL B 1 271 ? 5.472 -16.203 -6.273 1 96.69 271 VAL B O 1
ATOM 4451 N N . ILE B 1 272 ? 5.178 -15.357 -8.333 1 96.58 272 ILE B N 1
ATOM 4452 C CA . ILE B 1 272 ? 6.217 -16.187 -8.93 1 96.58 272 ILE B CA 1
ATOM 4453 C C . ILE B 1 272 ? 7.579 -15.52 -8.749 1 96.58 272 ILE B C 1
ATOM 4455 O O . ILE B 1 272 ? 8.61 -16.088 -9.117 1 96.58 272 ILE B O 1
ATOM 4459 N N . LEU B 1 273 ? 7.638 -14.395 -8.147 1 97.01 273 LEU B N 1
ATOM 4460 C CA . LEU B 1 273 ? 8.841 -13.578 -8.028 1 97.01 273 LEU B CA 1
ATOM 4461 C C . LEU B 1 273 ? 9.957 -14.35 -7.332 1 97.01 273 LEU B C 1
ATOM 4463 O O . LEU B 1 273 ? 11.116 -14.281 -7.746 1 97.01 273 LEU B O 1
ATOM 4467 N N . PRO B 1 274 ? 9.706 -15.125 -6.295 1 97.76 274 PRO B N 1
ATOM 4468 C CA . PRO B 1 274 ? 10.782 -15.887 -5.658 1 97.76 274 PRO B CA 1
ATOM 4469 C C . PRO B 1 274 ? 11.482 -16.839 -6.625 1 97.76 274 PRO B C 1
ATOM 4471 O O . PRO B 1 274 ? 12.695 -17.046 -6.525 1 97.76 274 PRO B O 1
ATOM 4474 N N . VAL B 1 275 ? 10.702 -17.431 -7.495 1 97.67 275 VAL B N 1
ATOM 4475 C CA . VAL B 1 275 ? 11.273 -18.353 -8.471 1 97.67 275 VAL B CA 1
ATOM 4476 C C . VAL B 1 275 ? 12.134 -17.581 -9.469 1 97.67 275 VAL B C 1
ATOM 4478 O O . VAL B 1 275 ? 13.252 -17.994 -9.783 1 97.67 275 VAL B O 1
ATOM 4481 N N . LEU B 1 276 ? 11.693 -16.472 -9.932 1 96.83 276 LEU B N 1
ATOM 4482 C CA . LEU B 1 276 ? 12.402 -15.64 -10.899 1 96.83 276 LEU B CA 1
ATOM 4483 C C . LEU B 1 276 ? 13.715 -15.128 -10.315 1 96.83 276 LEU B C 1
ATOM 4485 O O . LEU B 1 276 ? 14.735 -15.094 -11.008 1 96.83 276 LEU B O 1
ATOM 4489 N N . LEU B 1 277 ? 13.675 -14.803 -9.026 1 95.61 277 LEU B N 1
ATOM 4490 C CA . LEU B 1 277 ? 14.839 -14.197 -8.389 1 95.61 277 LEU B CA 1
ATOM 4491 C C . LEU B 1 277 ? 15.764 -15.266 -7.816 1 95.61 277 LEU B C 1
ATOM 4493 O O . LEU B 1 277 ? 16.931 -14.993 -7.527 1 95.61 277 LEU B O 1
ATOM 4497 N N . GLY B 1 278 ? 15.209 -16.474 -7.613 1 96 278 GLY B N 1
ATOM 4498 C CA . GLY B 1 278 ? 15.98 -17.496 -6.924 1 96 278 GLY B CA 1
ATOM 4499 C C . GLY B 1 278 ? 16.228 -17.173 -5.463 1 96 278 GLY B C 1
ATOM 4500 O O . GLY B 1 278 ? 17.261 -17.548 -4.905 1 96 278 GLY B O 1
ATOM 4501 N N . ASP B 1 279 ? 15.377 -16.347 -4.898 1 94.65 279 ASP B N 1
ATOM 4502 C CA . ASP B 1 279 ? 15.465 -15.869 -3.521 1 94.65 279 ASP B CA 1
ATOM 4503 C C . ASP B 1 279 ? 14.118 -15.987 -2.812 1 94.65 279 ASP B C 1
ATOM 4505 O O . ASP B 1 279 ? 13.066 -15.938 -3.452 1 94.65 279 ASP B O 1
ATOM 4509 N N . ARG B 1 280 ? 14.016 -16.387 -1.557 1 94.91 280 ARG B N 1
ATOM 4510 C CA . ARG B 1 280 ? 12.824 -16.51 -0.723 1 94.91 280 ARG B CA 1
ATOM 4511 C C . ARG B 1 280 ? 11.905 -17.612 -1.241 1 94.91 280 ARG B C 1
ATOM 4513 O O . ARG B 1 280 ? 10.681 -17.484 -1.185 1 94.91 280 ARG B O 1
ATOM 4520 N N . GLN B 1 281 ? 12.507 -18.595 -1.821 1 97.63 281 GLN B N 1
ATOM 4521 C CA . GLN B 1 281 ? 11.7 -19.633 -2.453 1 97.63 281 GLN B CA 1
ATOM 4522 C C . GLN B 1 281 ? 10.97 -20.474 -1.409 1 97.63 281 GLN B C 1
ATOM 4524 O O . GLN B 1 281 ? 9.884 -20.993 -1.672 1 97.63 281 GLN B O 1
ATOM 4529 N N . GLU B 1 282 ? 11.523 -20.566 -0.176 1 97.92 282 GLU B N 1
ATOM 4530 C CA . GLU B 1 282 ? 10.929 -21.359 0.896 1 97.92 282 GLU B CA 1
ATOM 4531 C C . GLU B 1 282 ? 9.55 -20.828 1.277 1 97.92 282 GLU B C 1
ATOM 4533 O O . GLU B 1 282 ? 8.704 -21.578 1.767 1 97.92 282 GLU B O 1
ATOM 4538 N N . ARG B 1 283 ? 9.369 -19.56 1.001 1 97.67 283 ARG B N 1
ATOM 4539 C CA . ARG B 1 283 ? 8.077 -18.956 1.309 1 97.67 283 ARG B CA 1
ATOM 4540 C C . ARG B 1 283 ? 6.949 -19.666 0.567 1 97.67 283 ARG B C 1
ATOM 4542 O O . ARG B 1 283 ? 5.849 -19.822 1.102 1 97.67 283 ARG B O 1
ATOM 4549 N N . ILE B 1 284 ? 7.22 -20.116 -0.61 1 98.6 284 ILE B N 1
ATOM 4550 C CA . ILE B 1 284 ? 6.225 -20.785 -1.441 1 98.6 284 ILE B CA 1
ATOM 4551 C C . ILE B 1 284 ? 5.737 -22.053 -0.743 1 98.6 284 ILE B C 1
ATOM 4553 O O . ILE B 1 284 ? 4.536 -22.222 -0.518 1 98.6 284 ILE B O 1
ATOM 4557 N N . GLY B 1 285 ? 6.672 -22.904 -0.353 1 98.81 285 GLY B N 1
ATOM 4558 C CA . GLY B 1 285 ? 6.306 -24.145 0.31 1 98.81 285 GLY B CA 1
ATOM 4559 C C . GLY B 1 285 ? 5.642 -23.929 1.657 1 98.81 285 GLY B C 1
ATOM 4560 O O . GLY B 1 285 ? 4.725 -24.665 2.028 1 98.81 285 GLY B O 1
ATOM 4561 N N . GLU B 1 286 ? 6.084 -22.935 2.367 1 98.74 286 GLU B N 1
ATOM 4562 C CA . GLU B 1 286 ? 5.504 -22.618 3.669 1 98.74 286 GLU B CA 1
ATOM 4563 C C . GLU B 1 286 ? 4.044 -22.196 3.535 1 98.74 286 GLU B C 1
ATOM 4565 O O . GLU B 1 286 ? 3.182 -22.685 4.269 1 98.74 286 GLU B O 1
ATOM 4570 N N . GLU B 1 287 ? 3.774 -21.358 2.614 1 98.75 287 GLU B N 1
ATOM 4571 C CA . GLU B 1 287 ? 2.407 -20.897 2.393 1 98.75 287 GLU B CA 1
ATOM 4572 C C . GLU B 1 287 ? 1.531 -22.016 1.835 1 98.75 287 GLU B C 1
ATOM 4574 O O . GLU B 1 287 ? 0.37 -22.155 2.225 1 98.75 287 GLU B O 1
ATOM 4579 N N . LEU B 1 288 ? 2.099 -22.79 0.96 1 98.88 288 LEU B N 1
ATOM 4580 C CA . LEU B 1 288 ? 1.346 -23.907 0.399 1 98.88 288 LEU B CA 1
ATOM 4581 C C . LEU B 1 288 ? 1.002 -24.928 1.479 1 98.88 288 LEU B C 1
ATOM 4583 O O . LEU B 1 288 ? -0.056 -25.558 1.428 1 98.88 288 LEU B O 1
ATOM 4587 N N . ALA B 1 289 ? 1.894 -25.116 2.438 1 98.9 289 ALA B N 1
ATOM 4588 C CA . ALA B 1 289 ? 1.589 -26.022 3.542 1 98.9 289 ALA B CA 1
ATOM 4589 C C . ALA B 1 289 ? 0.387 -25.528 4.341 1 98.9 289 ALA B C 1
ATOM 4591 O O . ALA B 1 289 ? -0.473 -26.319 4.735 1 98.9 289 ALA B O 1
ATOM 4592 N N . GLU B 1 290 ? 0.304 -24.24 4.589 1 98.79 290 GLU B N 1
ATOM 4593 C CA . GLU B 1 290 ? -0.855 -23.657 5.258 1 98.79 290 GLU B CA 1
ATOM 4594 C C . GLU B 1 290 ? -2.123 -23.847 4.431 1 98.79 290 GLU B C 1
ATOM 4596 O O . GLU B 1 290 ? -3.179 -24.18 4.973 1 98.79 290 GLU B O 1
ATOM 4601 N N . ILE B 1 291 ? -2.016 -23.681 3.171 1 98.82 291 ILE B N 1
ATOM 4602 C CA . ILE B 1 291 ? -3.156 -23.817 2.271 1 98.82 291 ILE B CA 1
ATOM 4603 C C . ILE B 1 291 ? -3.617 -25.272 2.239 1 98.82 291 ILE B C 1
ATOM 4605 O O . ILE B 1 291 ? -4.819 -25.55 2.243 1 98.82 291 ILE B O 1
ATOM 4609 N N . ALA B 1 292 ? -2.662 -26.192 2.212 1 98.87 292 ALA B N 1
ATOM 4610 C CA . ALA B 1 292 ? -3.016 -27.608 2.249 1 98.87 292 ALA B CA 1
ATOM 4611 C C . ALA B 1 292 ? -3.832 -27.937 3.495 1 98.87 292 ALA B C 1
ATOM 4613 O O . ALA B 1 292 ? -4.799 -28.7 3.428 1 98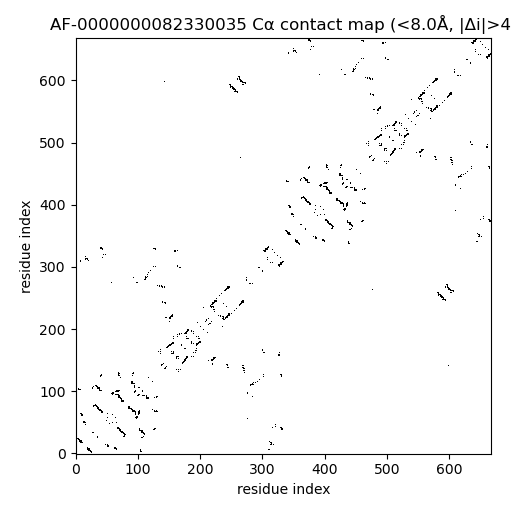.87 292 ALA B O 1
ATOM 4614 N N . ALA B 1 293 ? -3.427 -27.387 4.594 1 98.86 293 ALA B N 1
ATOM 4615 C CA . ALA B 1 293 ? -4.166 -27.602 5.835 1 98.86 293 ALA B CA 1
ATOM 4616 C C . ALA B 1 293 ? -5.591 -27.066 5.724 1 98.86 293 ALA B C 1
ATOM 4618 O O . ALA B 1 293 ? -6.539 -27.705 6.187 1 98.86 293 ALA B O 1
ATOM 4619 N N . LEU B 1 294 ? -5.775 -25.951 5.141 1 98.8 294 LEU B N 1
ATOM 4620 C CA . LEU B 1 294 ? -7.097 -25.363 4.955 1 98.8 294 LEU B CA 1
ATOM 4621 C C . LEU B 1 294 ? -7.951 -26.226 4.032 1 98.8 294 LEU B C 1
ATOM 4623 O O . LEU B 1 294 ? -9.164 -26.337 4.225 1 98.8 294 LEU B O 1
ATOM 4627 N N . VAL B 1 295 ? -7.323 -26.733 3.005 1 98.78 295 VAL B N 1
ATOM 4628 C CA . VAL B 1 295 ? -8.023 -27.636 2.098 1 98.78 295 VAL B CA 1
ATOM 4629 C C . VAL B 1 295 ? -8.491 -28.874 2.859 1 98.78 295 VAL B C 1
ATOM 4631 O O . VAL B 1 295 ? -9.65 -29.28 2.745 1 98.78 295 VAL B O 1
ATOM 4634 N N . ASP B 1 296 ? -7.628 -29.435 3.673 1 98.76 296 ASP B N 1
ATOM 4635 C CA . ASP B 1 296 ? -7.947 -30.644 4.425 1 98.76 296 ASP B CA 1
ATOM 4636 C C . ASP B 1 296 ? -9.046 -30.379 5.451 1 98.76 296 ASP B C 1
ATOM 4638 O O . ASP B 1 296 ? -9.835 -31.271 5.769 1 98.76 296 ASP B O 1
ATOM 4642 N N . ASP B 1 297 ? -9.158 -29.122 5.854 1 98.29 297 ASP B N 1
ATOM 4643 C CA . ASP B 1 297 ? -10.18 -28.723 6.817 1 98.29 297 ASP B CA 1
ATOM 4644 C C . ASP B 1 297 ? -11.489 -28.371 6.115 1 98.29 297 ASP B C 1
ATOM 4646 O O . ASP B 1 297 ? -12.49 -28.072 6.769 1 98.29 297 ASP B O 1
ATOM 4650 N N . GLY B 1 298 ? -11.484 -28.314 4.851 1 97.99 298 GLY B N 1
ATOM 4651 C CA . GLY B 1 298 ? -12.689 -28.047 4.083 1 97.99 298 GLY B CA 1
ATOM 4652 C C . GLY B 1 298 ? -12.947 -26.567 3.874 1 97.99 298 GLY B C 1
ATOM 4653 O O . GLY B 1 298 ? -14.01 -26.18 3.383 1 97.99 298 GLY B O 1
ATOM 4654 N N . ALA B 1 299 ? -11.955 -25.77 4.167 1 98.15 299 ALA B N 1
ATOM 4655 C CA . ALA B 1 299 ? -12.128 -24.322 4.086 1 98.15 299 ALA B CA 1
ATOM 4656 C C . ALA B 1 299 ? -11.894 -23.821 2.663 1 98.15 299 ALA B C 1
ATOM 4658 O O . ALA B 1 299 ? -12.426 -22.78 2.27 1 98.15 299 ALA B O 1
ATOM 4659 N N . VAL B 1 300 ? -11.071 -24.537 1.901 1 98.45 300 VAL B N 1
ATOM 4660 C CA . VAL B 1 300 ? -10.738 -24.157 0.532 1 98.45 300 VAL B CA 1
ATOM 4661 C C . VAL B 1 300 ? -10.828 -25.38 -0.379 1 98.45 300 VAL B C 1
ATOM 4663 O O . VAL B 1 300 ? -10.399 -26.473 -0.005 1 98.45 300 VAL B O 1
ATOM 4666 N N . GLU B 1 301 ? -11.333 -25.163 -1.472 1 97.9 301 GLU B N 1
ATOM 4667 C CA . GLU B 1 301 ? -11.411 -26.201 -2.496 1 97.9 301 GLU B CA 1
ATOM 4668 C C . GLU B 1 301 ? -11.268 -25.608 -3.894 1 97.9 301 GLU B C 1
ATOM 4670 O O . GLU B 1 301 ? -11.937 -24.628 -4.231 1 97.9 301 GLU B O 1
ATOM 4675 N N . PRO B 1 302 ? -10.447 -26.19 -4.7 1 98.63 302 PRO B N 1
ATOM 4676 C CA . PRO B 1 302 ? -10.375 -25.697 -6.078 1 98.63 302 PRO B CA 1
ATOM 4677 C C . PRO B 1 302 ? -11.586 -26.103 -6.914 1 98.63 302 PRO B C 1
ATOM 4679 O O . PRO B 1 302 ? -12.114 -27.206 -6.748 1 98.63 302 PRO B O 1
ATOM 4682 N N . TYR B 1 303 ? -12.064 -25.187 -7.717 1 98.62 303 TYR B N 1
ATOM 4683 C CA . TYR B 1 303 ? -13.056 -25.512 -8.736 1 98.62 303 TYR B CA 1
ATOM 4684 C C . TYR B 1 303 ? -12.388 -25.793 -10.077 1 98.62 303 TYR B C 1
ATOM 4686 O O . TYR B 1 303 ? -11.776 -24.903 -10.672 1 98.62 303 TYR B O 1
ATOM 4694 N N . ILE B 1 304 ? -12.498 -26.983 -10.513 1 98.54 304 ILE B N 1
ATOM 4695 C CA . ILE B 1 304 ? -11.905 -27.412 -11.775 1 98.54 304 ILE B CA 1
ATOM 4696 C C . ILE B 1 304 ? -12.992 -27.543 -12.839 1 98.54 304 ILE B C 1
ATOM 4698 O O . ILE B 1 304 ? -13.857 -28.417 -12.747 1 98.54 304 ILE B O 1
ATOM 4702 N N . GLU B 1 305 ? -12.918 -26.699 -13.796 1 97.74 305 GLU B N 1
ATOM 4703 C CA . GLU B 1 305 ? -13.949 -26.663 -14.829 1 97.74 305 GLU B CA 1
ATOM 4704 C C . GLU B 1 305 ? -13.797 -27.83 -15.801 1 97.74 305 GLU B C 1
ATOM 4706 O O . GLU B 1 305 ? -14.79 -28.415 -16.236 1 97.74 305 GLU B O 1
ATOM 4711 N N . ASP B 1 306 ? -12.565 -28.124 -16.19 1 97.55 306 ASP B N 1
ATOM 4712 C CA . ASP B 1 306 ? -12.306 -29.156 -17.19 1 97.55 306 ASP B CA 1
ATOM 4713 C C . ASP B 1 306 ? -10.927 -29.781 -16.989 1 97.55 306 ASP B C 1
ATOM 4715 O O . ASP B 1 306 ? -10.07 -29.204 -16.316 1 97.55 306 ASP B O 1
ATOM 4719 N N . ARG B 1 307 ? -10.762 -30.958 -17.501 1 97.96 307 ARG B N 1
ATOM 4720 C CA . ARG B 1 307 ? -9.528 -31.737 -17.463 1 97.96 307 ARG B CA 1
ATOM 4721 C C . ARG B 1 307 ? -9.065 -32.097 -18.871 1 97.96 307 ARG B C 1
ATOM 4723 O O . ARG B 1 307 ? -9.882 -32.426 -19.734 1 97.96 307 ARG B O 1
ATOM 4730 N N . PHE B 1 308 ? -7.801 -32.012 -19.079 1 98.33 308 PHE B N 1
ATOM 4731 C CA . PHE B 1 308 ? -7.192 -32.298 -20.372 1 98.33 308 PHE B CA 1
ATOM 4732 C C . PHE B 1 308 ? -5.95 -33.166 -20.206 1 98.33 308 PHE B C 1
ATOM 4734 O O . PHE B 1 308 ? -5.38 -33.239 -19.115 1 98.33 308 PHE B O 1
ATOM 4741 N N . ALA B 1 309 ? -5.513 -33.813 -21.292 1 98.34 309 ALA B N 1
ATOM 4742 C CA . ALA B 1 309 ? -4.21 -34.47 -21.352 1 98.34 309 ALA B CA 1
ATOM 4743 C C . ALA B 1 309 ? -3.116 -33.483 -21.75 1 98.34 309 ALA B C 1
ATOM 4745 O O . ALA B 1 309 ? -3.404 -32.414 -22.294 1 98.34 309 ALA B O 1
ATOM 4746 N N . PHE B 1 310 ? -1.858 -33.85 -21.542 1 98.28 310 PHE B N 1
ATOM 4747 C CA . PHE B 1 310 ? -0.736 -32.986 -21.893 1 98.28 310 PHE B CA 1
ATOM 4748 C C . PHE B 1 310 ? -0.706 -32.72 -23.393 1 98.28 310 PHE B C 1
ATOM 4750 O O . PHE B 1 310 ? -0.355 -31.621 -23.826 1 98.28 310 PHE B O 1
ATOM 4757 N N . ASP B 1 311 ? -1.149 -33.717 -24.145 1 97.29 311 ASP B N 1
ATOM 4758 C CA . ASP B 1 311 ? -1.123 -33.598 -25.6 1 97.29 311 ASP B CA 1
ATOM 4759 C C . ASP B 1 311 ? -2.136 -32.564 -26.084 1 97.29 311 ASP B C 1
ATOM 4761 O O . ASP B 1 311 ? -2.096 -32.142 -27.242 1 97.29 311 ASP B O 1
ATOM 4765 N N . GLU B 1 312 ? -3.005 -32.134 -25.178 1 98.07 312 GLU B N 1
ATOM 4766 C CA . GLU B 1 312 ? -4.029 -31.153 -25.524 1 98.07 312 GLU B CA 1
ATOM 4767 C C . GLU B 1 312 ? -3.64 -29.757 -25.046 1 98.07 312 GLU B C 1
ATOM 4769 O O . GLU B 1 312 ? -4.49 -28.87 -24.947 1 98.07 312 GLU B O 1
ATOM 4774 N N . VAL B 1 313 ? -2.394 -29.563 -24.79 1 98.44 313 VAL B N 1
ATOM 4775 C CA . VAL B 1 313 ? -1.921 -28.324 -24.182 1 98.44 313 VAL B CA 1
ATOM 4776 C C . VAL B 1 313 ? -2.284 -27.138 -25.073 1 98.44 313 VAL B C 1
ATOM 4778 O O . VAL B 1 313 ? -2.623 -26.061 -24.577 1 98.44 313 VAL B O 1
ATOM 4781 N N . ALA B 1 314 ? -2.222 -27.255 -26.368 1 98.32 314 ALA B N 1
ATOM 4782 C CA . ALA B 1 314 ? -2.6 -26.171 -27.271 1 98.32 314 ALA B CA 1
ATOM 4783 C C . ALA B 1 314 ? -4.059 -25.773 -27.07 1 98.32 314 ALA B C 1
ATOM 4785 O O . ALA B 1 314 ? -4.383 -24.584 -27.017 1 98.32 314 ALA B O 1
ATOM 4786 N N . ASP B 1 315 ? -4.889 -26.741 -26.937 1 97.3 315 ASP B N 1
ATOM 4787 C CA . ASP B 1 315 ? -6.316 -26.504 -26.739 1 97.3 315 ASP B CA 1
ATOM 4788 C C . ASP B 1 315 ? -6.577 -25.807 -25.406 1 97.3 315 ASP B C 1
ATOM 4790 O O . ASP B 1 315 ? -7.421 -24.912 -25.323 1 97.3 315 ASP B O 1
ATOM 4794 N N . VAL B 1 316 ? -5.919 -26.237 -24.417 1 97.74 316 VAL B N 1
ATOM 4795 C CA . VAL B 1 316 ? -6.1 -25.657 -23.09 1 97.74 316 VAL B CA 1
ATOM 4796 C C . VAL B 1 316 ? -5.683 -24.188 -23.107 1 97.74 316 VAL B C 1
ATOM 4798 O O . VAL B 1 316 ? -6.356 -23.338 -22.519 1 97.74 316 VAL B O 1
ATOM 4801 N N . HIS B 1 317 ? -4.53 -23.84 -23.75 1 98.33 317 HIS B N 1
ATOM 4802 C CA . HIS B 1 317 ? -4.08 -22.458 -23.867 1 98.33 317 HIS B CA 1
ATOM 4803 C C . HIS B 1 317 ? -5.083 -21.617 -24.651 1 98.33 317 HIS B C 1
ATOM 4805 O O . HIS B 1 317 ? -5.352 -20.469 -24.291 1 98.33 317 HIS B O 1
ATOM 4811 N N . ARG B 1 318 ? -5.674 -22.175 -25.709 1 97.54 318 ARG B N 1
ATOM 4812 C CA . ARG B 1 318 ? -6.699 -21.472 -26.474 1 97.54 318 ARG B CA 1
ATOM 4813 C C . ARG B 1 318 ? -7.91 -21.155 -25.604 1 97.54 318 ARG B C 1
ATOM 4815 O O . ARG B 1 318 ? -8.395 -20.021 -25.595 1 97.54 318 ARG B O 1
ATOM 4822 N N . ARG B 1 319 ? -8.322 -22.112 -24.912 1 96.32 319 ARG B N 1
ATOM 4823 C CA . ARG B 1 319 ? -9.462 -21.937 -24.018 1 96.32 319 ARG B CA 1
ATOM 4824 C C . ARG B 1 319 ? -9.163 -20.893 -22.947 1 96.32 319 ARG B C 1
ATOM 4826 O O . ARG B 1 319 ? -10.013 -20.058 -22.632 1 96.32 319 ARG B O 1
ATOM 4833 N N . GLY B 1 320 ? -7.996 -20.976 -22.374 1 95.95 320 GLY B N 1
ATOM 4834 C CA . GLY B 1 320 ? -7.575 -20.011 -21.371 1 95.95 320 GLY B CA 1
ATOM 4835 C C . GLY B 1 320 ? -7.597 -18.58 -21.874 1 95.95 320 GLY B C 1
ATOM 4836 O O . GLY B 1 320 ? -8.069 -17.679 -21.177 1 95.95 320 GLY B O 1
ATOM 4837 N N . GLU B 1 321 ? -7.152 -18.358 -23.056 1 94.88 321 GLU B N 1
ATOM 4838 C CA . GLU B 1 321 ? -7.074 -17.026 -23.649 1 94.88 321 GLU B CA 1
ATOM 4839 C C . GLU B 1 321 ? -8.463 -16.479 -23.962 1 94.88 321 GLU B C 1
ATOM 4841 O O . GLU B 1 321 ? -8.679 -15.265 -23.933 1 94.88 321 GLU B O 1
ATOM 4846 N N . GLU B 1 322 ? -9.337 -17.362 -24.19 1 92.31 322 GLU B N 1
ATOM 4847 C CA . GLU B 1 322 ? -10.718 -16.962 -24.446 1 92.31 322 GLU B CA 1
ATOM 4848 C C . GLU B 1 322 ? -11.405 -16.499 -23.165 1 92.31 322 GLU B C 1
ATOM 4850 O O . GLU B 1 322 ? -12.315 -15.668 -23.208 1 92.31 322 GLU B O 1
ATOM 4855 N N . GLY B 1 323 ? -10.982 -17 -22.019 1 87.8 323 GLY B N 1
ATOM 4856 C CA . GLY B 1 323 ? -11.409 -16.539 -20.707 1 87.8 323 GLY B CA 1
ATOM 4857 C C . GLY B 1 323 ? -12.806 -17.002 -20.338 1 87.8 323 GLY B C 1
ATOM 4858 O O . GLY B 1 323 ? -13.329 -16.634 -19.284 1 87.8 323 GLY B O 1
ATOM 4859 N N . ASN B 1 324 ? -13.486 -17.798 -21.074 1 86.82 324 ASN B N 1
ATOM 4860 C CA . ASN B 1 324 ? -14.859 -18.218 -20.814 1 86.82 324 ASN B CA 1
ATOM 4861 C C . ASN B 1 324 ? -14.908 -19.556 -20.081 1 86.82 324 ASN B C 1
ATOM 4863 O O . ASN B 1 324 ? -15.403 -20.547 -20.622 1 86.82 324 ASN B O 1
ATOM 4867 N N . PHE B 1 325 ? -14.377 -19.633 -18.861 1 93.83 325 PHE B N 1
ATOM 4868 C CA . PHE B 1 325 ? -14.435 -20.803 -17.991 1 93.83 325 PHE B CA 1
ATOM 4869 C C . PHE B 1 325 ? -14.408 -20.389 -16.525 1 93.83 325 PHE B C 1
ATOM 4871 O O . PHE B 1 325 ? -14.095 -19.24 -16.204 1 93.83 325 PHE B O 1
ATOM 4878 N N . LEU B 1 326 ? -14.789 -21.273 -15.661 1 97.11 326 LEU B N 1
ATOM 4879 C CA . LEU B 1 326 ? -14.837 -21.052 -14.22 1 97.11 326 LEU B CA 1
ATOM 4880 C C . LEU B 1 326 ? -13.67 -21.746 -13.525 1 97.11 326 LEU B C 1
ATOM 4882 O O . LEU B 1 326 ? -13.338 -22.888 -13.85 1 97.11 326 LEU B O 1
ATOM 4886 N N . GLY B 1 327 ? -13.075 -21.063 -12.611 1 97.76 327 GLY B N 1
ATOM 4887 C CA . GLY B 1 327 ? -12.027 -21.675 -11.809 1 97.76 327 GLY B CA 1
ATOM 4888 C C . GLY B 1 327 ? -10.785 -22.016 -12.611 1 97.76 327 GLY B C 1
ATOM 4889 O O . GLY B 1 327 ? -10.161 -21.133 -13.203 1 97.76 327 GLY B O 1
ATOM 4890 N N . LYS B 1 328 ? -10.55 -23.342 -12.741 1 98.59 328 LYS B N 1
ATOM 4891 C CA . LYS B 1 328 ? -9.259 -23.761 -13.278 1 98.59 328 LYS B CA 1
ATOM 4892 C C . LYS B 1 328 ? -9.434 -24.802 -14.38 1 98.59 328 LYS B C 1
ATOM 4894 O O . LYS B 1 328 ? -10.423 -25.539 -14.395 1 98.59 328 LYS B O 1
ATOM 4899 N N . LEU B 1 329 ? -8.476 -24.814 -15.25 1 98.74 329 LEU B N 1
ATOM 4900 C CA . LEU B 1 329 ? -8.297 -25.877 -16.232 1 98.74 329 LEU B CA 1
ATOM 4901 C C . LEU B 1 329 ? -7.103 -26.755 -15.871 1 98.74 329 LEU B C 1
ATOM 4903 O O . LEU B 1 329 ? -5.99 -26.254 -15.694 1 98.74 329 LEU B O 1
ATOM 4907 N N . LEU B 1 330 ? -7.345 -28.018 -15.778 1 98.62 330 LEU B N 1
ATOM 4908 C CA . LEU B 1 330 ? -6.349 -28.98 -15.321 1 98.62 330 LEU B CA 1
ATOM 4909 C C . LEU B 1 330 ? -5.817 -29.807 -16.486 1 98.62 330 LEU B C 1
ATOM 4911 O O . LEU B 1 330 ? -6.565 -30.143 -17.407 1 98.62 330 LEU B O 1
ATOM 4915 N N . LEU B 1 331 ? -4.503 -30.061 -16.512 1 98.82 331 LEU B N 1
ATOM 4916 C CA . LEU B 1 331 ? -3.902 -31.033 -17.419 1 98.82 331 LEU B CA 1
ATOM 4917 C C . LEU B 1 331 ? -3.328 -32.215 -16.645 1 98.82 331 LEU B C 1
ATOM 4919 O O . LEU B 1 331 ? -2.534 -32.031 -15.72 1 98.82 331 LEU B O 1
ATOM 4923 N N . VAL B 1 332 ? -3.658 -33.388 -16.996 1 98.63 332 VAL B N 1
ATOM 4924 C CA . VAL B 1 332 ? -3.21 -34.598 -16.314 1 98.63 332 VAL B CA 1
ATOM 4925 C C . VAL B 1 332 ? -2.225 -35.357 -17.201 1 98.63 332 VAL B C 1
ATOM 4927 O O . VAL B 1 332 ? -2.457 -35.516 -18.402 1 98.63 332 VAL B O 1
ATOM 4930 N N . ASN B 1 333 ? -1.131 -35.769 -16.569 1 97.08 333 ASN B N 1
ATOM 4931 C CA . ASN B 1 333 ? -0.099 -36.518 -17.278 1 97.08 333 ASN B CA 1
ATOM 4932 C C . ASN B 1 333 ? -0.463 -37.995 -17.4 1 97.08 333 ASN B C 1
ATOM 4934 O O . ASN B 1 333 ? -0.254 -38.77 -16.464 1 97.08 333 ASN B O 1
ATOM 4938 N N . GLU B 1 334 ? -1.14 -38.434 -18.379 1 86.59 334 GLU B N 1
ATOM 4939 C CA . GLU B 1 334 ? -1.534 -39.826 -18.579 1 86.59 334 GLU B CA 1
ATOM 4940 C C . GLU B 1 334 ? -0.38 -40.651 -19.141 1 86.59 334 GLU B C 1
ATOM 4942 O O . GLU B 1 334 ? 0.421 -40.149 -19.932 1 86.59 334 GLU B O 1
#

Sequence (668 aa):
MASEMTAHVIEEFGDPDVFERTTVDVPDPGPEEIRVEVVATSLNPVDYKIRQGAIPDFAPEFPATLHCDVAGVVDAVGEAVDDFAEGDEVYGMPGGAGRQGALAEYVVGHAGTFARAPETLPLADAAALPVVALTAWELLTDKASVADGDEVLVYGASGGVGHIAVQLADHFGATVTGTGSSEEKRALAEELGADATVDYTETDVTTYVDEHAGGAGFDLVVDPIGDDHLETAFEAVRPYGSVVTTESSAAQDVDLAPMHENSLELGVVLVILPVLLGDRQERIGEELAEIAALVDDGAVEPYIEDRFAFDEVADVHRRGEEGNFLGKLLLVNEMASEMTAHVIEEFGDPDVFERTTVDVPDPGPEEIRVEVVATSLNPVDYKIRQGAIPDFAPEFPATLHCDVAGVVDAVGEAVDDFAEGDEVYGMPGGAGRQGALAEYVVGHAGTFARAPETLPLADAAALPVVALTAWELLTDKASVADGDEVLVYGASGGVGHIAVQLADHFGATVTGTGSSEEKRALAEELGADATVDYTETDVTTYVDEHAGGAGFDLVVDPIGDDHLETAFEAVRPYGSVVTTESSAAQDVDLAPMHENSLELGVVLVILPVLLGDRQERIGEELAEIAALVDDGAVEPYIEDRFAFDEVADVHRRGEEGNFLGKLLLVNE

Foldseek 3Di:
DDQKWWFWFAQDADALVRTDIDIDGDDDEAQQKFKWQFFWAFDDPVLNCCSNVVPVLFFADPSAAAGQKTWGFTCGHHNNDDPDDGGFTKIFGFGNTLHHHRRIRMDMGGPLRIAGAFPVDDRQQSSLDQPLVLQLCCQDVPQHPQAAAFEEEEEQCFEANNVQNLLVSQVRHYAYEYEDQDPVSQVSSVVSHHPYYDNCVPDPLQVVLVVGVVNQAGQEYEEAPDDPVVQSRLVRHGQQHEYEYQDDPPVPPDDCVSCVVRVYYYHYDDSCVCSNVVHPSNVSHVSVNVVSVCVNVVSGGFDEFEEAESVCSSVSSVVVVVVPTGHIYMYGHD/DDQKWWFWFAQDADALVRTDIDIDGDDDEAQQKFKWQFFWAFDDPVLNCCSNVVPVLFFADPSAAAGQKTWGFTCGHHNNDDPDDGGFTKIFGFGNTLHHHRRIRMDMGGPLRIAGAFPVDDRQQSSLDQPLVLQLCCQDVPQHPQAAAFEEEEEQCFEANNVQNLLVSQVRHYAYEYEDQDPVSQVSSVVSHHPYYDNCVPDPLQVVLVVRVVNQAGQEYEEAPDDPVVQSNLVRHGAQHEYEYQDDPPVPPDDCVSCVVRVYYYHYDDSCVCSNVVHPSNVSHVSVNVVSVCVNVVSGGFDEFEEAESVCSSVSSVVVVVVPTGHIYMYGHD

Secondary structure (DSSP, 8-state):
--SEEEEEEESS--SGGG-EEEEEEPPPP-TTEEEEEEEEEE--HHHHHHHHTSSGGGPPSSSEE--S-EEEEEEEE-TT--S--TT-EEEE---SSSS--SSBSEEEEEGGGEEEPPSSS-HHHHTTSHHHHHHHHIIIIISS---TT-EEEETTTTSHHHHHHHHHHHHTT-EEEEE-SSHHHHHHHHHTT-SEEE-TTTS-HHHHHHHHSTTS-EEEEEESS-THHHHHHHHHEEEEEEEEES--TT-TTB--HHHHHHT-EEEE--TTHHHHHTSSTHHHHHHHHHHHHHHHTTS----EEEEEEGGGHHHHHHHHHHT-SSSEEEEE--/--SEEEEEEESS--SGGG-EEEEEEPPPP-TTEEEEEEEEEE--HHHHHHHHTSSGGGPPSSSEE--S-EEEEEEEE-TT--S--TT-EEEE---SSSS--SSBSEEEEEGGGEEEPPSSS-HHHHTTSHHHHHHHHIIIIISS---TT-EEEETTTTSHHHHHHHHHHHHTT-EEEEE-SSHHHHHHHHHTT-SEEE-TTTS-HHHHHHHHSTTS-EEEEEESS-THHHHHHHHHEEEEEEEEES--TT-TTB--HHHHHHT-EEEE--TTHHHHHTSSTHHHHHHHHHHHHHHHTTS----EEEEEEGGGHHHHHHHHHHT-SSSEEEEE--

pLDDT: mean 95.93, std 6.21, range [56.52, 98.96]

Organism: NCBI:txid2816475

InterPro domains:
  IPR011032 GroES-like superfamily [SSF50129] (4-154)
  IPR013149 Alcohol dehydrogenase-like, C-terminal [PF00107] (160-247)
  IPR013154 Alcohol dehydrogenase-like, N-terminal [PF08240] (30-118)
  IPR020843 Enoylreductase domain [SM00829] (14-331)
  IPR036291 NAD(P)-binding domain superfamily [SSF51735] (121-298)
  IPR051603 Zinc-Containing ADH Family: Quinone Oxidoreductase/CCCR [PTHR44154] (2-332)

Radius of gyration: 28.35 Å; Cα contacts (8 Å, |Δi|>4): 1839; chains: 2; bounding box: 52×86×63 Å

Nearest PDB structures (foldseek):
  3jyl-assembly1_A  TM=9.085E-01  e=8.803E-33  Pseudomonas syringae pv. tomato
  5bp4-assembly9_R  TM=8.561E-01  e=4.961E-28  Mycolicibacterium smegmatis MC2 155
  5bp4-assembly6_L  TM=8.516E-01  e=1.103E-27  Mycolicibacterium smegmatis MC2 155
  5bp4-assembly3_F  TM=8.549E-01  e=2.948E-27  Mycolicibacterium smegmatis MC2 155
  3gms-assembly1_A  TM=8.770E-01  e=1.416E-25  Bacillus thuringiensis

Solvent-accessible surface area (backbone atoms only — not comparable to full-atom values): 31789 Å² total; per-residue (Å²): 130,75,65,56,33,57,31,41,26,26,79,55,64,42,63,52,79,45,58,39,82,43,78,42,70,55,79,76,46,51,47,57,13,27,20,27,39,38,37,11,24,23,70,51,72,67,41,54,36,32,40,51,47,75,41,56,86,40,40,26,66,70,72,20,23,37,29,38,15,25,6,28,31,27,69,42,65,12,84,70,47,80,92,64,50,67,68,41,50,30,24,23,49,47,16,23,37,49,30,52,14,34,42,25,49,54,33,52,25,54,50,31,20,35,21,60,44,39,81,77,47,60,61,52,62,45,5,60,34,38,65,30,44,51,40,28,46,40,43,44,61,68,60,33,74,74,39,67,68,33,33,34,37,30,44,48,12,28,29,55,37,21,38,43,34,39,14,50,43,34,69,51,44,27,48,30,36,23,27,23,84,44,69,67,39,31,51,50,21,41,74,49,43,22,76,42,66,41,48,61,85,81,43,57,62,70,57,55,23,54,73,68,28,82,61,60,21,16,49,32,28,40,30,69,75,20,51,78,47,50,60,52,44,54,68,33,27,18,70,64,17,35,38,26,27,51,37,27,61,72,24,61,48,36,71,35,36,57,34,26,80,30,23,22,34,41,20,27,49,40,78,60,48,26,54,61,67,73,44,72,36,48,55,48,11,55,52,43,39,55,49,23,53,35,35,57,69,66,52,42,75,84,52,69,64,47,78,40,45,61,91,42,47,38,58,53,47,51,51,57,74,68,59,84,69,49,33,28,45,35,29,35,57,124,131,74,65,57,34,56,30,41,26,27,78,58,64,40,64,52,81,44,59,40,80,44,79,43,70,54,78,76,46,50,48,57,13,27,20,28,40,37,37,11,24,22,70,51,71,68,40,53,36,33,40,51,49,76,41,55,87,41,39,27,65,70,72,21,23,37,28,38,15,26,7,27,31,27,68,41,65,11,83,69,46,81,91,66,52,65,68,42,51,29,24,23,52,47,17,23,37,48,30,51,14,34,43,28,49,54,33,53,24,53,50,32,20,36,20,61,45,41,82,77,47,61,62,52,63,45,6,58,34,36,65,30,45,52,39,27,46,39,44,43,60,68,62,32,75,72,41,68,69,33,32,33,36,30,44,49,12,30,29,55,36,20,37,42,34,38,15,50,43,34,68,50,45,27,47,31,35,22,27,22,84,43,69,70,38,32,50,50,22,42,73,48,45,24,75,41,64,41,46,60,84,82,41,58,62,72,57,54,22,51,73,70,28,82,60,60,21,16,49,30,29,41,30,68,75,20,56,77,46,50,60,53,43,56,68,32,27,17,70,63,16,33,39,27,28,52,36,25,62,73,25,62,49,38,70,34,35,56,33,28,78,30,25,22,34,40,19,28,49,41,79,61,47,26,53,61,68,73,44,71,36,48,54,49,11,55,51,42,40,54,49,22,52,34,35,58,69,67,53,42,74,84,52,70,64,48,78,41,46,62,91,41,47,39,58,53,46,51,50,56,73,67,58,82,69,48,32,30,45,37,28,36,56,123